Protein AF-0000000066527720 (afdb_homodimer)

Sequence (618 aa):
MSRLMTYRTLLACLLAALLALLVAGQQQRAFERIWFKLEQRYGGDVARENALRLADYRVDIEARVLGAESNVSALSFDPSRRSLVSVTNQDPHFLELSLDGELLRRIPLRGFQDPEAIEYIRPGVYVVAEERRQRLVEIHVDADTRVIDIDDPRNARKFSLGSANKRNKGFEGLAYDPLRERLFVAREKAPVGIIEVNGFFNDRGEALDLSVGGDPQRDRGLFLTDLSSLYYDKASDHLLVLSDESRVVIELDRAGDPLGSLTLRGGNHGLTDDVPQAEGLAMDDRGSLYVVSEPNLFYRFSRALPAADMSRLMTYRTLLACLLAALLALLVAGQQQRAFERIWFKLEQRYGGDVARENALRLADYRVDIEARVLGAESNVSALSFDPSRRSLVSVTNQDPHFLELSLDGELLRRIPLRGFQDPEAIEYIRPGVYVVAEERRQRLVEIHVDADTRVIDIDDPRNARKFSLGSANKRNKGFEGLAYDPLRERLFVAREKAPVGIIEVNGFFNDRGEALDLSVGGDPQRDRGLFLTDLSSLYYDKASDHLLVLSDESRVVIELDRAGDPLGSLTLRGGNHGLTDDVPQAEGLAMDDRGSLYVVSEPNLFYRFSRALPAAD

Radius of gyration: 28.79 Å; Cα contacts (8 Å, |Δi|>4): 1528; chains: 2; bounding box: 66×97×82 Å

Nearest PDB structures (foldseek):
  3qqz-assembly1_A  TM=9.353E-01  e=1.333E-24  Escherichia coli ABU 83972
  7qrv-assembly2_B  TM=6.089E-01  e=1.230E-10  Homo sapiens
  7nyq-assembly1_A  TM=6.353E-01  e=5.975E-08  Drosophila melanogaster
  8hmd-assembly1_A  TM=5.120E-01  e=7.895E-08  Tetrahymena thermophila
  2p4o-assembly1_A  TM=5.582E-01  e=3.974E-07  Nostoc punctiforme PCC 73102

pLDDT: mean 84.68, std 16.39, range [34.47, 98.75]

Foldseek 3Di:
DVVVVVVVVVVVVVVVVVVVVVLVVLLVVLVVLLVCLQCVVPVDPPPVPQDLPLQQKFWPAWFDFQPPDFAWAAWEADQVVRWIWTFGAPFTWIFTAHPNRYTDDTAGEAPAHRWHYKYDQDVQWIWTAHFQQLKIWIWGHDPPHRYTYCPPPVRVQMDTDDDPDSPFTGWQEWEAANVQGKIWTFGFPVHTFIKIWHQSCPDDPDDDDIDIDTDPVLRVQSSAHTFQYWYADNRSRWIWTQHQSSQKIFIAHPVNHTNDMAHQADPGSHHNGGQHAWRYWYADPVSKIWIAGPSTTIIIMDRPDPPPD/DVVVVVVVVVVVVVVVVVVVVVLVVLLVVLVVLLVVLQCVVPVDVPPVPQDLPLQQKFWPAWFDFQPPDFAWAAWEADQVVQWIWTFGAPFTWIFTAHPNRYTDDTAGEAPAHRWHYKYDQHVQWIWTAHFQQLKIWIWGHDPPHRYTYCPPPVRVQMDTDDDPDSPFTGWQEWEAQNVQGKIWTFGFPVHTFIKIWHQSPPDDPDDRDIDIDTDPVLRVQSSAHTFQYWYADNRSRWIWTQHQSSQKIFIAHPVNHTNDMAHQADPGSHHNGGQHAWRYWYADPVSKIWIAGPSTTIIIMDRPDPPPD

Solvent-accessible surface area (backbone atoms only — not comparable to full-atom values): 30734 Å² total; per-residue (Å²): 126,68,67,65,56,51,49,53,52,48,50,51,50,48,49,51,50,50,50,48,48,49,49,51,46,53,48,49,50,30,47,50,49,50,45,42,52,37,42,67,60,46,68,50,82,71,68,59,92,62,61,86,55,43,73,54,34,29,51,78,40,76,64,41,7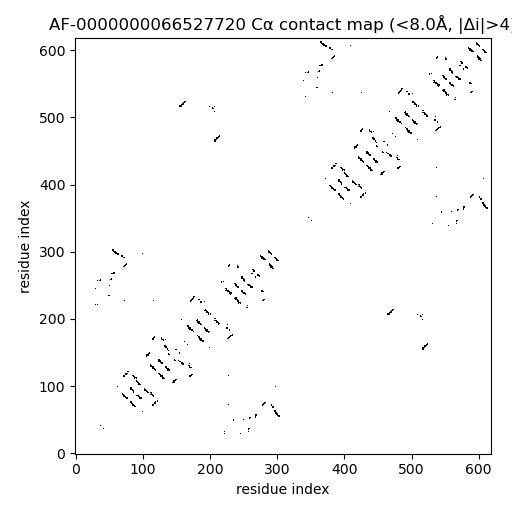0,35,76,91,53,70,42,51,18,24,28,19,47,34,78,85,75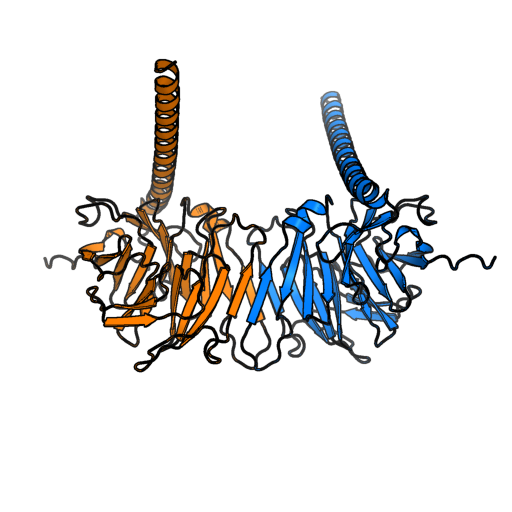,63,29,31,35,33,25,18,26,88,66,37,25,40,34,32,23,40,88,85,50,45,80,72,44,80,27,47,37,42,85,65,56,44,36,23,18,32,29,57,74,50,88,47,32,34,38,38,26,18,17,86,58,26,28,40,34,37,39,72,50,60,96,79,59,66,64,44,46,58,82,39,76,86,25,44,36,32,41,27,55,36,66,47,48,83,77,42,48,32,38,22,15,30,25,50,39,77,89,78,48,34,37,39,35,24,22,20,28,78,60,53,36,51,36,38,37,36,40,79,77,60,57,73,56,48,60,51,49,37,38,34,31,40,48,48,71,31,43,65,63,57,54,57,84,36,33,21,19,25,34,46,39,77,88,57,52,27,38,37,40,29,19,32,86,70,27,32,35,39,34,20,43,81,82,37,48,71,74,42,46,37,60,37,37,45,75,33,48,72,29,83,52,58,56,48,56,39,24,14,29,29,54,52,98,83,62,38,36,37,38,32,16,44,87,15,27,30,32,33,29,34,62,67,70,76,73,79,122,126,70,67,64,57,52,49,52,51,49,49,49,49,49,50,51,49,50,49,47,50,50,49,52,47,52,49,49,50,30,47,50,48,50,45,43,51,36,42,67,62,44,67,50,82,72,68,60,91,61,61,87,56,44,72,54,34,29,51,79,39,75,64,40,71,35,77,91,54,69,42,50,19,27,28,20,46,35,79,84,75,62,28,32,36,32,28,17,26,87,67,37,25,41,35,32,24,40,88,86,50,46,81,73,44,79,26,46,38,41,87,65,58,44,36,22,18,32,29,57,72,50,89,46,32,32,37,38,26,18,18,86,59,27,28,40,35,37,40,71,51,60,96,80,59,66,64,42,46,57,82,39,77,87,23,43,36,33,40,28,56,36,66,43,50,84,78,42,47,32,37,21,14,29,26,49,40,76,90,78,49,32,37,39,36,23,23,20,27,79,59,54,36,51,36,37,37,35,40,81,77,60,56,72,55,47,60,52,48,37,38,36,31,40,48,50,71,31,42,63,64,57,55,58,85,36,32,22,21,23,31,46,38,77,89,58,52,26,38,36,37,30,19,32,86,71,27,33,35,37,33,21,43,81,81,37,46,71,73,40,44,37,60,37,37,46,76,34,48,72,28,85,52,58,56,48,58,38,24,15,29,28,55,52,97,81,63,37,37,37,38,31,14,44,86,15,26,32,33,33,28,34,62,68,71,77,73,80,122

Structure (mmCIF, N/CA/C/O backbone):
data_AF-0000000066527720-model_v1
#
loop_
_entity.id
_entity.type
_entity.pdbx_description
1 polymer 'SdiA-regulated domain-containing protein'
#
loop_
_atom_site.group_PDB
_atom_site.id
_atom_site.type_symbol
_atom_site.label_atom_id
_atom_site.label_alt_id
_atom_site.label_comp_id
_atom_site.label_asym_id
_atom_site.label_entity_id
_atom_site.label_seq_id
_atom_site.pdbx_PDB_ins_code
_atom_site.Cartn_x
_atom_site.Cartn_y
_atom_site.Cartn_z
_atom_site.occupancy
_atom_site.B_iso_or_equiv
_atom_site.auth_seq_id
_atom_site.auth_comp_id
_atom_site.auth_asym_id
_atom_site.auth_atom_id
_atom_site.pdbx_PDB_model_num
ATOM 1 N N . MET A 1 1 ? 42.625 -27.297 26.859 1 41.97 1 MET A N 1
ATOM 2 C CA . MET A 1 1 ? 41.906 -26.203 26.219 1 41.97 1 MET A CA 1
ATOM 3 C C . MET A 1 1 ? 41.031 -26.75 25.078 1 41.97 1 MET A C 1
ATOM 5 O O . MET A 1 1 ? 40.219 -26 24.5 1 41.97 1 MET A O 1
ATOM 9 N N . SER A 1 2 ? 41.312 -27.953 24.531 1 55.31 2 SER A N 1
ATOM 10 C CA . SER A 1 2 ? 40.719 -28.578 23.359 1 55.31 2 SER A CA 1
ATOM 11 C C . SER A 1 2 ? 39.344 -29.141 23.672 1 55.31 2 SER A C 1
ATOM 13 O O . SER A 1 2 ? 38.469 -29.141 22.812 1 55.31 2 SER A O 1
ATOM 15 N N . ARG A 1 3 ? 39.125 -29.562 24.953 1 60.28 3 ARG A N 1
ATOM 16 C CA . ARG A 1 3 ? 37.906 -30.281 25.297 1 60.28 3 ARG A CA 1
ATOM 17 C C . ARG A 1 3 ? 36.719 -29.344 25.406 1 60.28 3 ARG A C 1
ATOM 19 O O . ARG A 1 3 ? 35.562 -29.75 25.203 1 60.28 3 ARG A O 1
ATOM 26 N N . LEU A 1 4 ? 36.938 -28.078 25.812 1 58.72 4 LEU A N 1
ATOM 27 C CA . LEU A 1 4 ? 35.875 -27.109 26.016 1 58.72 4 LEU A CA 1
ATOM 28 C C . LEU A 1 4 ? 35.281 -26.656 24.672 1 58.72 4 LEU A C 1
ATOM 30 O O . LEU A 1 4 ? 34.094 -26.359 24.578 1 58.72 4 LEU A O 1
ATOM 34 N N . MET A 1 5 ? 36.156 -26.719 23.609 1 59.78 5 MET A N 1
ATOM 35 C CA . MET A 1 5 ? 35.656 -26.375 22.281 1 59.78 5 MET A CA 1
ATOM 36 C C . MET A 1 5 ? 34.688 -27.438 21.75 1 59.78 5 MET A C 1
ATOM 38 O O . MET A 1 5 ? 33.75 -27.125 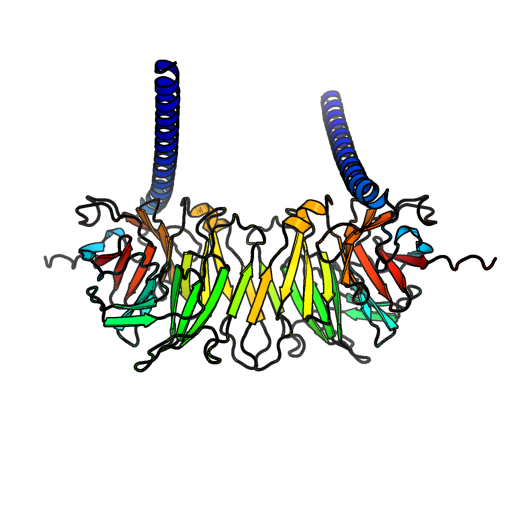21.047 1 59.78 5 MET A O 1
ATOM 42 N N . THR A 1 6 ? 34.969 -28.703 22.297 1 64.44 6 THR A N 1
ATOM 43 C CA . THR A 1 6 ? 34.156 -29.828 21.797 1 64.44 6 THR A CA 1
ATOM 44 C C . THR A 1 6 ? 32.781 -29.797 22.422 1 64.44 6 THR A C 1
ATOM 46 O O . THR A 1 6 ? 31.781 -30.062 21.734 1 64.44 6 THR A O 1
ATOM 49 N N . TYR A 1 7 ? 32.625 -29.25 23.594 1 64.5 7 TYR A N 1
ATOM 50 C CA . TYR A 1 7 ? 31.344 -29.25 24.25 1 64.5 7 TYR A CA 1
ATOM 51 C C . TYR A 1 7 ? 30.469 -28.109 23.734 1 64.5 7 TYR A C 1
ATOM 53 O O . TYR A 1 7 ? 29.266 -28.281 23.547 1 64.5 7 TYR A O 1
ATOM 61 N N . ARG A 1 8 ? 31.094 -27.016 23.422 1 62.47 8 ARG A N 1
ATOM 62 C CA . ARG A 1 8 ? 30.359 -25.875 22.891 1 62.47 8 ARG A CA 1
ATOM 63 C C . ARG A 1 8 ? 29.812 -26.172 21.484 1 62.47 8 ARG A C 1
ATOM 65 O O . ARG A 1 8 ? 28.688 -25.797 21.156 1 62.47 8 ARG A O 1
ATOM 72 N N . THR A 1 9 ? 30.625 -26.859 20.75 1 65.12 9 THR A N 1
ATOM 73 C CA . THR A 1 9 ? 30.172 -27.266 19.422 1 65.12 9 THR A CA 1
ATOM 74 C C . THR A 1 9 ? 29.062 -28.312 19.516 1 65.12 9 THR A C 1
ATOM 76 O O . THR A 1 9 ? 28.109 -28.266 18.734 1 65.12 9 THR A O 1
ATOM 79 N N . LEU A 1 10 ? 29.234 -29.109 20.516 1 65 10 LEU A N 1
ATOM 80 C CA . LEU A 1 10 ? 28.219 -30.141 20.703 1 65 10 LEU A CA 1
ATOM 81 C C . LEU A 1 10 ? 26.922 -29.516 21.203 1 65 10 LEU A C 1
ATOM 83 O O . LEU A 1 10 ? 25.828 -29.891 20.766 1 65 10 LEU A O 1
ATOM 87 N N . LEU A 1 11 ? 27.062 -28.516 22.062 1 67.19 11 LEU A N 1
ATOM 88 C CA . LEU A 1 11 ? 25.891 -27.812 22.578 1 67.19 11 LEU A CA 1
ATOM 89 C C . LEU A 1 11 ? 25.219 -27 21.469 1 67.19 11 LEU A C 1
ATOM 91 O O . LEU A 1 11 ? 24 -26.953 21.375 1 67.19 11 LEU A O 1
ATOM 95 N N . ALA A 1 12 ? 26 -26.438 20.625 1 69.94 12 ALA A N 1
ATOM 96 C CA . ALA A 1 12 ? 25.453 -25.688 19.484 1 69.94 12 ALA A CA 1
ATOM 97 C C . ALA A 1 12 ? 24.75 -26.609 18.5 1 69.94 12 ALA A C 1
ATOM 99 O O . ALA A 1 12 ? 23.672 -26.281 17.984 1 69.94 12 ALA A O 1
ATOM 100 N N . CYS A 1 13 ? 25.344 -27.781 18.344 1 68.44 13 CYS A N 1
ATOM 101 C CA . CYS A 1 13 ? 24.703 -28.766 17.484 1 68.44 13 CYS A CA 1
ATOM 102 C C . CYS A 1 13 ? 23.406 -29.281 18.078 1 68.44 13 CYS A C 1
ATOM 104 O O . CYS A 1 13 ? 22.422 -29.469 17.375 1 68.44 13 CYS A O 1
ATOM 106 N N . LEU A 1 14 ? 23.438 -29.438 19.406 1 66.31 14 LEU A N 1
ATOM 107 C CA . LEU A 1 14 ? 22.234 -29.906 20.094 1 66.31 14 LEU A CA 1
ATOM 108 C C . LEU A 1 14 ? 21.141 -28.844 20.047 1 66.31 14 LEU A C 1
ATOM 110 O O . LEU A 1 14 ? 19.969 -29.156 19.844 1 66.31 14 LEU A O 1
ATOM 114 N N . LEU A 1 15 ? 21.5 -27.625 20.172 1 66.06 15 LEU A N 1
ATOM 115 C CA . LEU A 1 15 ? 20.531 -26.531 20.125 1 66.06 15 LEU A CA 1
ATOM 116 C C . LEU A 1 15 ? 19.984 -26.359 18.719 1 66.06 15 LEU A C 1
ATOM 118 O O . LEU A 1 15 ? 18.781 -26.125 18.531 1 66.06 15 LEU A O 1
ATOM 122 N N . ALA A 1 16 ? 20.812 -26.578 17.75 1 66.75 16 ALA A N 1
ATOM 123 C CA . ALA A 1 16 ? 20.359 -26.547 16.359 1 66.75 16 ALA A CA 1
ATOM 124 C C . ALA A 1 16 ? 19.406 -27.703 16.062 1 66.75 16 ALA A C 1
ATOM 126 O O . ALA A 1 16 ? 18.406 -27.516 15.383 1 66.75 16 ALA A O 1
ATOM 127 N N . ALA A 1 17 ? 19.781 -28.828 16.641 1 67 17 ALA A N 1
ATOM 128 C CA . ALA A 1 17 ? 18.906 -30 16.484 1 67 17 ALA A CA 1
ATOM 129 C C . ALA A 1 17 ? 17.562 -29.781 17.188 1 67 17 ALA A C 1
ATOM 131 O O . ALA A 1 17 ? 16.516 -30.125 16.641 1 67 17 ALA A O 1
ATOM 132 N N . LEU A 1 18 ? 17.594 -29.203 18.328 1 62.09 18 LEU A N 1
ATOM 133 C CA . LEU A 1 18 ? 16.359 -28.922 19.062 1 62.09 18 LEU A CA 1
ATOM 134 C C . LEU A 1 18 ? 15.523 -27.875 18.328 1 62.09 18 LEU A C 1
ATOM 136 O O . LEU A 1 18 ? 14.297 -28 18.25 1 62.09 18 LEU A O 1
ATOM 140 N N . LEU A 1 19 ? 16.156 -26.906 17.797 1 58.59 19 LEU A N 1
ATOM 141 C CA . LEU A 1 19 ? 15.453 -25.906 17.016 1 58.59 19 LEU A CA 1
ATOM 142 C C . LEU A 1 19 ? 14.844 -26.531 15.75 1 58.59 19 LEU A C 1
ATOM 144 O O . LEU A 1 19 ? 13.719 -26.203 15.375 1 58.59 19 LEU A O 1
ATOM 148 N N . ALA A 1 20 ? 15.602 -27.422 15.18 1 59.91 20 ALA A N 1
ATOM 149 C CA . ALA A 1 20 ? 15.094 -28.141 14.016 1 59.91 20 ALA A CA 1
ATOM 150 C C . ALA A 1 20 ? 13.883 -28.984 14.383 1 59.91 20 ALA A C 1
ATOM 152 O O . ALA A 1 20 ? 12.906 -29.047 13.641 1 59.91 20 ALA A O 1
ATOM 153 N N . LEU A 1 21 ? 13.977 -29.594 15.5 1 59.81 21 LEU A N 1
ATOM 154 C CA . LEU A 1 21 ? 12.867 -30.422 15.969 1 59.81 21 LEU A CA 1
ATOM 155 C C . LEU A 1 21 ? 11.656 -29.547 16.297 1 59.81 21 LEU A C 1
ATOM 157 O O . LEU A 1 21 ? 10.516 -29.938 16.031 1 59.81 21 LEU A O 1
ATOM 161 N N . LEU A 1 22 ? 11.906 -28.453 16.844 1 56.47 22 LEU A N 1
ATOM 162 C CA . LEU A 1 22 ? 10.828 -27.531 17.172 1 56.47 22 LEU A CA 1
ATOM 163 C C . LEU A 1 22 ? 10.172 -26.984 15.898 1 56.47 22 LEU A C 1
ATOM 165 O O . LEU A 1 22 ? 8.945 -26.891 15.82 1 56.47 22 LEU A O 1
ATOM 169 N N . VAL A 1 23 ? 11.055 -26.703 15.062 1 56.5 23 VAL A N 1
ATOM 170 C CA . VAL A 1 23 ? 10.547 -26.219 13.781 1 56.5 23 VAL A CA 1
ATOM 171 C C . VAL A 1 23 ? 9.781 -27.344 13.078 1 56.5 23 VAL A C 1
ATOM 173 O O . VAL A 1 23 ? 8.695 -27.109 12.539 1 56.5 23 VAL A O 1
ATOM 176 N N . ALA A 1 24 ? 10.344 -28.484 13.062 1 57.09 24 ALA A N 1
ATOM 177 C CA . ALA A 1 24 ? 9.672 -29.656 12.5 1 57.09 24 ALA A CA 1
ATOM 178 C C . ALA A 1 24 ? 8.344 -29.906 13.203 1 57.09 24 ALA A C 1
ATOM 180 O O . ALA A 1 24 ? 7.348 -30.266 12.562 1 57.09 24 ALA A O 1
ATOM 181 N N . GLY A 1 25 ? 8.336 -29.766 14.43 1 55.19 25 GLY A N 1
ATOM 182 C CA . GLY A 1 25 ? 7.109 -29.906 15.203 1 55.19 25 GLY A CA 1
ATOM 183 C C . GLY A 1 25 ? 6.066 -28.859 14.859 1 55.19 25 GLY A C 1
ATOM 184 O O . GLY A 1 25 ? 4.883 -29.172 14.734 1 55.19 25 GLY A O 1
ATOM 185 N N . GLN A 1 26 ? 6.492 -27.734 14.758 1 54.56 26 GLN A N 1
ATOM 186 C CA . GLN A 1 26 ? 5.582 -26.641 14.398 1 54.56 26 GLN A CA 1
ATOM 187 C C . GLN A 1 26 ? 5.039 -26.828 12.984 1 54.56 26 GLN A C 1
ATOM 189 O O . GLN A 1 26 ? 3.863 -26.562 12.727 1 54.56 26 GLN A O 1
ATOM 194 N N . GLN A 1 27 ? 5.863 -27.375 12.195 1 55.31 27 GLN A N 1
ATOM 195 C CA . GLN A 1 27 ? 5.445 -27.688 10.828 1 55.31 27 GLN A CA 1
ATOM 196 C C . GLN A 1 27 ? 4.387 -28.781 10.812 1 55.31 27 GLN A C 1
ATOM 198 O O . GLN A 1 27 ? 3.412 -28.703 10.062 1 55.31 27 GLN A O 1
ATOM 203 N N . GLN A 1 28 ? 4.656 -29.781 11.625 1 55.16 28 GLN A N 1
ATOM 204 C CA . GLN A 1 28 ? 3.688 -30.875 11.727 1 55.16 28 GLN A CA 1
ATOM 205 C C . GLN A 1 28 ? 2.371 -30.391 12.32 1 55.16 28 GLN A C 1
ATOM 207 O O . GLN A 1 28 ? 1.295 -30.797 11.867 1 55.16 28 GLN A O 1
ATOM 212 N N . ARG A 1 29 ? 2.459 -29.516 13.188 1 53.41 29 ARG A N 1
ATOM 213 C CA . ARG A 1 29 ? 1.246 -29 13.812 1 53.41 29 ARG A CA 1
ATOM 214 C C . ARG A 1 29 ? 0.441 -28.141 12.828 1 53.41 29 ARG A C 1
ATOM 216 O O . ARG A 1 29 ? -0.792 -28.172 12.844 1 53.41 29 ARG A O 1
ATOM 223 N N . ALA A 1 30 ? 1.083 -27.484 12.023 1 55.66 30 ALA A N 1
ATOM 224 C CA . ALA A 1 30 ? 0.355 -26.734 11 1 55.66 30 ALA A CA 1
ATOM 225 C C . ALA A 1 30 ? -0.397 -27.672 10.062 1 55.66 30 ALA A C 1
ATOM 227 O O . ALA A 1 30 ? -1.558 -27.422 9.727 1 55.66 30 ALA A O 1
ATOM 228 N N . PHE A 1 31 ? 0.249 -28.734 9.773 1 55.75 31 PHE A N 1
ATOM 229 C CA . PHE A 1 31 ? -0.382 -29.734 8.922 1 55.75 31 PHE A CA 1
ATOM 230 C C . PHE A 1 31 ? -1.604 -30.344 9.609 1 55.75 31 PHE A C 1
ATOM 232 O O . PHE A 1 31 ? -2.656 -30.5 8.992 1 55.75 31 PHE A O 1
ATOM 239 N N . GLU A 1 32 ? -1.37 -30.703 10.812 1 55.34 32 GLU A N 1
ATOM 240 C CA . GLU A 1 32 ? -2.477 -31.312 11.547 1 55.34 32 GLU A CA 1
ATOM 241 C C . GLU A 1 32 ? -3.666 -30.359 11.641 1 55.34 32 GLU A C 1
ATOM 243 O O . GLU A 1 32 ? -4.816 -30.781 11.523 1 55.34 32 GLU A O 1
ATOM 248 N N . ARG A 1 33 ? -3.4 -29.219 11.75 1 55.5 33 ARG A N 1
ATOM 249 C CA . ARG A 1 33 ? -4.492 -28.25 11.859 1 55.5 33 ARG A CA 1
ATOM 250 C C . ARG A 1 33 ? -5.191 -28.062 10.516 1 55.5 33 ARG A C 1
ATOM 252 O O . ARG A 1 33 ? -6.422 -28 10.453 1 55.5 33 ARG A O 1
ATOM 259 N N . ILE A 1 34 ? -4.402 -27.922 9.469 1 57.62 34 ILE A N 1
ATOM 260 C CA . ILE A 1 34 ? -4.992 -27.812 8.141 1 57.62 34 ILE A CA 1
ATOM 261 C C . ILE A 1 34 ? -5.789 -29.062 7.816 1 57.62 34 ILE A C 1
ATOM 263 O O . ILE A 1 34 ? -6.922 -28.984 7.332 1 57.62 34 ILE A O 1
ATOM 267 N N . TRP A 1 35 ? -5.121 -30.094 8.172 1 57.62 35 TRP A N 1
ATOM 268 C CA . TRP A 1 35 ? -5.77 -31.391 7.945 1 57.62 35 TRP A CA 1
ATOM 269 C C . TRP A 1 35 ? -7.051 -31.5 8.773 1 57.62 35 TRP A C 1
ATOM 271 O O . TRP A 1 35 ? -8.078 -31.969 8.273 1 57.62 35 TRP A O 1
ATOM 281 N N . PHE A 1 36 ? -6.918 -31.109 9.93 1 51.47 36 PHE A N 1
ATOM 282 C CA . PHE A 1 36 ? -8.094 -31.156 10.797 1 51.47 36 PHE A CA 1
ATOM 283 C C . PHE A 1 36 ? -9.211 -30.281 10.227 1 51.47 36 PHE A C 1
ATOM 285 O O . PHE A 1 36 ? -10.367 -30.719 10.164 1 51.47 36 PHE A O 1
ATOM 292 N N . LYS A 1 37 ? -8.859 -29.156 9.859 1 56.16 37 LYS A N 1
ATOM 293 C CA . LYS A 1 37 ? -9.891 -28.281 9.297 1 56.16 37 LYS A CA 1
ATOM 294 C C . LYS A 1 37 ? -10.461 -28.875 8.008 1 56.16 37 LYS A C 1
ATOM 296 O O . LYS A 1 37 ? -11.664 -28.828 7.777 1 56.16 37 LYS A O 1
ATOM 301 N N . LEU A 1 38 ? -9.508 -29.422 7.297 1 57.53 38 LEU A N 1
ATOM 302 C CA . LEU A 1 38 ? -9.969 -30.062 6.066 1 57.53 38 LEU A CA 1
ATOM 303 C C . LEU A 1 38 ? -10.805 -31.297 6.371 1 57.53 38 LEU A C 1
ATOM 305 O O . LEU A 1 38 ? -11.82 -31.531 5.719 1 57.53 38 LEU A O 1
ATOM 309 N N . GLU A 1 39 ? -10.32 -32.031 7.309 1 53.81 39 GLU A N 1
ATOM 310 C CA . GLU A 1 39 ? -11.078 -33.219 7.719 1 53.81 39 GLU A CA 1
ATOM 311 C C . GLU A 1 39 ? -12.422 -32.812 8.328 1 53.81 39 GLU A C 1
ATOM 313 O O . GLU A 1 39 ? -13.438 -33.469 8.086 1 53.81 39 GLU A O 1
ATOM 318 N N . GLN A 1 40 ? -12.383 -31.891 9.219 1 49.81 40 GLN A N 1
ATOM 319 C CA . GLN A 1 40 ? -13.625 -31.438 9.828 1 49.81 40 GLN A CA 1
ATOM 320 C C . GLN A 1 40 ? -14.594 -30.906 8.781 1 49.81 40 GLN A C 1
ATOM 322 O O . GLN A 1 40 ? -15.805 -31.094 8.898 1 49.81 40 GLN A O 1
ATOM 327 N N . ARG A 1 41 ? -13.977 -30.266 8.008 1 49.81 41 ARG A N 1
ATOM 328 C CA . ARG A 1 41 ? -14.844 -29.688 6.98 1 49.81 41 ARG A CA 1
ATOM 329 C C . ARG A 1 41 ? -15.234 -30.734 5.941 1 49.81 41 ARG A C 1
ATOM 331 O O . ARG A 1 41 ? -16.359 -30.703 5.43 1 49.81 41 ARG A O 1
ATOM 338 N N . TYR A 1 42 ? -14.281 -31.703 5.75 1 48.19 42 TYR A N 1
ATOM 339 C CA . TYR A 1 42 ? -14.547 -32.688 4.711 1 48.19 42 TYR A CA 1
ATOM 340 C C . TYR A 1 42 ? -15.078 -34 5.316 1 48.19 42 TYR A C 1
ATOM 342 O O . TYR A 1 42 ? -15.344 -34.938 4.594 1 48.19 42 TYR A O 1
ATOM 350 N N . GLY A 1 43 ? -14.992 -34.312 6.516 1 45.47 43 GLY A N 1
ATOM 351 C CA . GLY A 1 43 ? -15.742 -35.5 6.848 1 45.47 43 GLY A CA 1
ATOM 352 C C . GLY A 1 43 ? -17.125 -35.531 6.207 1 45.47 43 GLY A C 1
ATOM 353 O O . GLY A 1 43 ? -17.75 -36.594 6.145 1 45.47 43 GLY A O 1
ATOM 354 N N . GLY A 1 44 ? -17.938 -34.562 6.207 1 40.97 44 GLY A N 1
ATOM 355 C CA . GLY A 1 44 ? -19.172 -34.688 5.441 1 40.97 44 GLY A CA 1
ATOM 356 C C . GLY A 1 44 ? -18.969 -34.5 3.951 1 40.97 44 GLY A C 1
ATOM 357 O O . GLY A 1 44 ? -17.953 -33.938 3.527 1 40.97 44 GLY A O 1
ATOM 358 N N . ASP A 1 45 ? -19.422 -35.438 3.045 1 38.88 45 ASP A N 1
ATOM 359 C CA . ASP A 1 45 ? -19.531 -35.438 1.589 1 38.88 45 ASP A CA 1
ATOM 360 C C . ASP A 1 45 ? -19.734 -34.062 1.027 1 38.88 45 ASP A C 1
ATOM 362 O O . ASP A 1 45 ? -20.266 -33.875 -0.067 1 38.88 45 ASP A O 1
ATOM 366 N N . VAL A 1 46 ? -19.812 -33.062 1.684 1 41.47 46 VAL A N 1
ATOM 367 C CA . VAL A 1 46 ? -20.188 -31.891 0.905 1 41.47 46 VAL A CA 1
ATOM 368 C C . VAL A 1 46 ? -19.078 -31.562 -0.092 1 41.47 46 VAL A C 1
ATOM 370 O O . VAL A 1 46 ? -18.031 -31.016 0.284 1 41.47 46 VAL A O 1
ATOM 373 N N . ALA A 1 47 ? -18.516 -32.5 -0.985 1 45.12 47 ALA A N 1
ATOM 374 C CA . ALA A 1 47 ? -17.844 -32.188 -2.246 1 45.12 47 ALA A CA 1
ATOM 375 C C . ALA A 1 47 ? -18.328 -30.891 -2.844 1 45.12 47 ALA A C 1
ATOM 377 O O . ALA A 1 47 ? -19.469 -30.797 -3.326 1 45.12 47 ALA A O 1
ATOM 378 N N . ARG A 1 48 ? -17.922 -29.828 -2.465 1 57.03 48 ARG A N 1
ATOM 379 C CA . ARG A 1 48 ? -18.391 -28.609 -3.105 1 57.03 48 ARG A CA 1
ATOM 380 C C . ARG A 1 48 ? -18.219 -28.672 -4.617 1 57.03 48 ARG A C 1
ATOM 382 O O . ARG A 1 48 ? -17.125 -28.969 -5.105 1 57.03 48 ARG A O 1
ATOM 389 N N . GLU A 1 49 ? -19.297 -29.016 -5.363 1 60.09 49 GLU A N 1
ATOM 390 C CA . GLU A 1 49 ? -19.469 -29.203 -6.801 1 60.09 49 GLU A CA 1
ATOM 391 C C . GLU A 1 49 ? -18.406 -28.422 -7.586 1 60.09 49 GLU A C 1
ATOM 393 O O . GLU A 1 49 ? -17.984 -28.875 -8.656 1 60.09 49 GLU A O 1
ATOM 398 N N . ASN A 1 50 ? -17.641 -27.406 -6.984 1 79.31 50 ASN A N 1
ATOM 399 C CA . ASN A 1 50 ? -16.75 -26.609 -7.828 1 79.31 50 ASN A CA 1
ATOM 400 C C . ASN A 1 50 ? -15.297 -26.703 -7.359 1 79.31 50 ASN A C 1
ATOM 402 O O . ASN A 1 50 ? -14.445 -25.922 -7.789 1 79.31 50 ASN A O 1
ATOM 406 N N . ALA A 1 51 ? -15.062 -27.734 -6.602 1 84.94 51 ALA A N 1
ATOM 407 C CA . ALA A 1 51 ? -13.695 -27.891 -6.105 1 84.94 51 ALA A CA 1
ATOM 408 C C . ALA A 1 51 ? -12.812 -28.594 -7.137 1 84.94 51 ALA A C 1
ATOM 410 O O . ALA A 1 51 ? -13.297 -29.375 -7.957 1 84.94 51 ALA A O 1
ATOM 411 N N . LEU A 1 52 ? -11.484 -28.281 -7.105 1 90.62 52 LEU A N 1
ATOM 412 C CA . LEU A 1 52 ? -10.5 -28.844 -8.031 1 90.62 52 LEU A CA 1
ATOM 413 C C . LEU A 1 52 ? -10.164 -30.281 -7.672 1 90.62 52 LEU A C 1
ATOM 415 O O . LEU A 1 52 ? -9.586 -31.016 -8.477 1 90.62 52 LEU A O 1
ATOM 419 N N . ARG A 1 53 ? -10.57 -30.781 -6.504 1 90.5 53 ARG A N 1
ATOM 420 C CA . ARG A 1 53 ? -10.312 -32.125 -6.035 1 90.5 53 ARG A CA 1
ATOM 421 C C . ARG A 1 53 ? -8.828 -32.469 -6.133 1 90.5 53 ARG A C 1
ATOM 423 O O . ARG A 1 53 ? -8.453 -33.5 -6.734 1 90.5 53 ARG A O 1
ATOM 430 N N . LEU A 1 54 ? -7.98 -31.75 -5.449 1 94.62 54 LEU A N 1
ATOM 431 C CA . LEU A 1 54 ? -6.527 -31.875 -5.484 1 94.62 54 LEU A CA 1
ATOM 432 C C . LEU A 1 54 ? -6.086 -33.281 -5.074 1 94.62 54 LEU A C 1
ATOM 434 O O . LEU A 1 54 ? -5.047 -33.75 -5.523 1 94.62 54 LEU A O 1
ATOM 438 N N . ALA A 1 55 ? -6.945 -33.938 -4.32 1 90.06 55 ALA A N 1
ATOM 439 C CA . ALA A 1 55 ? -6.621 -35.281 -3.822 1 90.06 55 ALA A CA 1
ATOM 440 C C . ALA A 1 55 ? -6.539 -36.281 -4.965 1 90.06 55 ALA A C 1
ATOM 442 O O . ALA A 1 55 ? -5.906 -37.344 -4.828 1 90.06 55 ALA A O 1
ATOM 443 N N . ASP A 1 56 ? -7.164 -36 -6.086 1 92.94 56 ASP A N 1
ATOM 444 C CA . ASP A 1 56 ? -7.254 -36.938 -7.203 1 92.94 56 ASP A CA 1
ATOM 445 C C . ASP A 1 56 ? -6.047 -36.812 -8.125 1 92.94 56 ASP A C 1
ATOM 447 O O . ASP A 1 56 ? -5.891 -37.594 -9.062 1 92.94 56 ASP A O 1
ATOM 451 N N . TYR A 1 57 ? -5.18 -35.875 -7.906 1 96.88 57 TYR A N 1
ATOM 452 C CA . TYR A 1 57 ? -4.047 -35.625 -8.797 1 96.88 57 TYR A CA 1
ATOM 453 C C . TYR A 1 57 ? -2.906 -36.594 -8.492 1 96.88 57 TYR A C 1
ATOM 455 O O . TYR A 1 57 ? -2.668 -36.938 -7.332 1 96.88 57 TYR A O 1
ATOM 463 N N . ARG A 1 58 ? -2.279 -37.062 -9.57 1 97.38 58 ARG A N 1
ATOM 464 C CA . ARG A 1 58 ? -1.09 -37.906 -9.492 1 97.38 58 ARG A CA 1
ATOM 465 C C . ARG A 1 58 ? 0.027 -37.344 -10.375 1 97.38 58 ARG A C 1
ATOM 467 O O . ARG A 1 58 ? -0.234 -36.844 -11.461 1 97.38 58 ARG A O 1
ATOM 474 N N . VAL A 1 59 ? 1.259 -37.562 -9.891 1 97.88 59 VAL A N 1
ATOM 475 C CA . VAL A 1 59 ? 2.389 -37.031 -10.648 1 97.88 59 VAL A CA 1
ATOM 476 C C . VAL A 1 59 ? 2.621 -37.875 -11.898 1 97.88 59 VAL A C 1
ATOM 478 O O . VAL A 1 59 ? 2.578 -39.094 -11.828 1 97.88 59 VAL A O 1
ATOM 481 N N . ASP A 1 60 ? 2.738 -37.281 -13.047 1 97.25 60 ASP A N 1
ATOM 482 C CA . ASP A 1 60 ? 3.064 -38.031 -14.258 1 97.25 60 ASP A CA 1
ATOM 483 C C . ASP A 1 60 ? 4.418 -37.594 -14.82 1 97.25 60 ASP A C 1
ATOM 485 O O . ASP A 1 60 ? 5.016 -38.312 -15.625 1 97.25 60 ASP A O 1
ATOM 489 N N . ILE A 1 61 ? 4.922 -36.438 -14.484 1 98 61 ILE A N 1
ATOM 490 C CA . ILE A 1 61 ? 6.312 -36.062 -14.664 1 98 61 ILE A CA 1
ATOM 491 C C . ILE A 1 61 ? 6.914 -35.656 -13.312 1 98 61 ILE A C 1
ATOM 493 O O . ILE A 1 61 ? 6.43 -34.719 -12.656 1 98 61 ILE A O 1
ATOM 497 N N . GLU A 1 62 ? 7.902 -36.344 -12.945 1 98 62 GLU A N 1
ATOM 498 C CA . GLU A 1 62 ? 8.492 -36.094 -11.633 1 98 62 GLU A CA 1
ATOM 499 C C . GLU A 1 62 ? 9.953 -35.656 -11.75 1 98 62 GLU A C 1
ATOM 501 O O . GLU A 1 62 ? 10.773 -36.375 -12.336 1 98 62 GLU A O 1
ATOM 506 N N . ALA A 1 63 ? 10.273 -34.5 -11.289 1 96.81 63 ALA A N 1
ATOM 507 C CA . ALA A 1 63 ? 11.617 -34 -11.07 1 96.81 63 ALA A CA 1
ATOM 508 C C . ALA A 1 63 ? 12.406 -33.938 -12.383 1 96.81 63 ALA A C 1
ATOM 510 O O . ALA A 1 63 ? 13.555 -34.375 -12.445 1 96.81 63 ALA A O 1
ATOM 511 N N . ARG A 1 64 ? 11.734 -33.594 -13.359 1 95.25 64 ARG A N 1
ATOM 512 C CA . ARG A 1 64 ? 12.484 -33.344 -14.586 1 95.25 64 ARG A CA 1
ATOM 513 C C . ARG A 1 64 ? 13.422 -32.125 -14.406 1 95.25 64 ARG A C 1
ATOM 515 O O . ARG A 1 64 ? 12.992 -31.078 -13.938 1 95.25 64 ARG A O 1
ATOM 522 N N . VAL A 1 65 ? 14.641 -32.25 -14.797 1 93 65 VAL A N 1
ATOM 523 C CA . VAL A 1 65 ? 15.617 -31.188 -14.633 1 93 65 VAL A CA 1
ATOM 524 C C . VAL A 1 65 ? 15.422 -30.125 -15.711 1 93 65 VAL A C 1
ATOM 526 O O . VAL A 1 65 ? 15.328 -30.453 -16.906 1 93 65 VAL A O 1
ATOM 529 N N . LEU A 1 66 ? 15.203 -28.953 -15.242 1 88.94 66 LEU A N 1
ATOM 530 C CA . LEU A 1 66 ? 15.062 -27.828 -16.156 1 88.94 66 LEU A CA 1
ATOM 531 C C . LEU A 1 66 ? 16.422 -27.219 -16.484 1 88.94 66 LEU A C 1
ATOM 533 O O . LEU A 1 66 ? 17.016 -26.516 -15.664 1 88.94 66 LEU A O 1
ATOM 537 N N . GLY A 1 67 ? 16.984 -27.531 -17.594 1 72.75 67 GLY A N 1
ATOM 538 C CA . GLY A 1 67 ? 18.234 -26.984 -18.094 1 72.75 67 GLY A CA 1
ATOM 539 C C . GLY A 1 67 ? 19.266 -26.766 -17.016 1 72.75 67 GLY A C 1
ATOM 540 O O . GLY A 1 67 ? 19.203 -27.406 -15.953 1 72.75 67 GLY A O 1
ATOM 541 N N . ALA A 1 68 ? 20.328 -26.016 -17.312 1 60.69 68 ALA A N 1
ATOM 542 C CA . ALA A 1 68 ? 21.453 -25.719 -16.438 1 60.69 68 ALA A CA 1
ATOM 543 C C . ALA A 1 68 ? 21.109 -24.562 -15.5 1 60.69 68 ALA A C 1
ATOM 545 O O . ALA A 1 68 ? 21.938 -24.125 -14.695 1 60.69 68 ALA A O 1
ATOM 546 N N . GLU A 1 69 ? 19.844 -24.281 -15.562 1 61.94 69 GLU A N 1
ATOM 547 C CA . GLU A 1 69 ? 19.469 -23.062 -14.844 1 61.94 69 GLU A CA 1
ATOM 548 C C . GLU A 1 69 ? 19.312 -23.344 -13.352 1 61.94 69 GLU A C 1
ATOM 550 O O . GLU A 1 69 ? 18.938 -24.438 -12.945 1 61.94 69 GLU A O 1
ATOM 555 N N . SER A 1 70 ? 20.062 -22.516 -12.539 1 66.19 70 SER A N 1
ATOM 556 C CA . SER A 1 70 ? 19.812 -22.562 -11.102 1 66.19 70 SER A CA 1
ATOM 557 C C . SER A 1 70 ? 18.922 -21.406 -10.648 1 66.19 70 SER A C 1
ATOM 559 O O . SER A 1 70 ? 18.938 -20.344 -11.258 1 66.19 70 SER A O 1
ATOM 561 N N . ASN A 1 71 ? 17.688 -21.703 -9.938 1 83.88 71 ASN A N 1
ATOM 562 C CA . ASN A 1 71 ? 16.969 -20.734 -9.125 1 83.88 71 ASN A CA 1
ATOM 563 C C . ASN A 1 71 ? 15.656 -20.312 -9.781 1 83.88 71 ASN A C 1
ATOM 565 O O . ASN A 1 71 ? 15.297 -19.125 -9.75 1 83.88 71 ASN A O 1
ATOM 569 N N . VAL A 1 72 ? 15.062 -21.219 -10.539 1 88.75 72 VAL A N 1
ATOM 570 C CA . VAL A 1 72 ? 13.719 -20.938 -11.039 1 88.75 72 VAL A CA 1
ATOM 571 C C . VAL A 1 72 ? 12.797 -20.594 -9.875 1 88.75 72 VAL A C 1
ATOM 573 O O . VAL A 1 72 ? 12.844 -21.234 -8.82 1 88.75 72 VAL A O 1
ATOM 576 N N . SER A 1 73 ? 12.156 -19.391 -10.141 1 88.75 73 SER A N 1
ATOM 577 C CA . SER A 1 73 ? 11.297 -18.922 -9.062 1 88.75 73 SER A CA 1
ATOM 578 C C . SER A 1 73 ? 9.906 -18.547 -9.586 1 88.75 73 SER A C 1
ATOM 580 O O . SER A 1 73 ? 9.766 -17.594 -10.359 1 88.75 73 SER A O 1
ATOM 582 N N . ALA A 1 74 ? 8.93 -19.438 -9.836 1 93.81 74 ALA A N 1
ATOM 583 C CA . ALA A 1 74 ? 7.547 -19.125 -10.188 1 93.81 74 ALA A CA 1
ATOM 584 C C . ALA A 1 74 ? 7.098 -19.906 -11.414 1 93.81 74 ALA A C 1
ATOM 586 O O . ALA A 1 74 ? 7.926 -20.422 -12.164 1 93.81 74 ALA A O 1
ATOM 587 N N . LEU A 1 75 ? 5.824 -19.953 -11.578 1 97.38 75 LEU A N 1
ATOM 588 C CA . LEU A 1 75 ? 5.211 -20.5 -12.781 1 97.38 75 LEU A CA 1
ATOM 589 C C . LEU A 1 75 ? 3.895 -19.797 -13.102 1 97.38 75 LEU A C 1
ATOM 591 O O . LEU A 1 75 ? 3.127 -19.469 -12.188 1 97.38 75 LEU A O 1
ATOM 595 N N . SER A 1 76 ? 3.736 -19.578 -14.312 1 98.62 76 SER A N 1
ATOM 596 C CA . SER A 1 76 ? 2.453 -19.125 -14.836 1 98.62 76 SER A CA 1
ATOM 597 C C . SER A 1 76 ? 2.145 -19.766 -16.188 1 98.62 76 SER A C 1
ATOM 599 O O . SER A 1 76 ? 3.059 -20.094 -16.953 1 98.62 76 SER A O 1
ATOM 601 N N . PHE A 1 77 ? 0.898 -20.016 -16.453 1 98.69 77 PHE A N 1
ATOM 602 C CA . PHE A 1 77 ? 0.456 -20.609 -17.703 1 98.69 77 PHE A CA 1
ATOM 603 C C . PHE A 1 77 ? -0.002 -19.531 -18.672 1 98.69 77 PHE A C 1
ATOM 605 O O . PHE A 1 77 ? -0.77 -18.641 -18.312 1 98.69 77 PHE A O 1
ATOM 612 N N . ASP A 1 78 ? 0.572 -19.562 -19.828 1 98.69 78 ASP A N 1
ATOM 613 C CA . ASP A 1 78 ? 0.156 -18.719 -20.953 1 98.69 78 ASP A CA 1
ATOM 614 C C . ASP A 1 78 ? -0.737 -19.484 -21.922 1 98.69 78 ASP A C 1
ATOM 616 O O . ASP A 1 78 ? -0.25 -20.297 -22.703 1 98.69 78 ASP A O 1
ATOM 620 N N . PRO A 1 79 ? -2.01 -19.203 -21.875 1 97.88 79 PRO A N 1
ATOM 621 C CA . PRO A 1 79 ? -2.912 -19.953 -22.734 1 97.88 79 PRO A CA 1
ATOM 622 C C . PRO A 1 79 ? -2.775 -19.562 -24.203 1 97.88 79 PRO A C 1
ATOM 624 O O . PRO A 1 79 ? -3.109 -20.359 -25.094 1 97.88 79 PRO A O 1
ATOM 627 N N . SER A 1 80 ? -2.301 -18.391 -24.484 1 97.62 80 SER A N 1
ATOM 628 C CA . SER A 1 80 ? -2.178 -17.938 -25.875 1 97.62 80 SER A CA 1
ATOM 629 C C . SER A 1 80 ? -1.055 -18.672 -26.594 1 97.62 80 SER A C 1
ATOM 631 O O . SER A 1 80 ? -1.149 -18.922 -27.797 1 97.62 80 SER A O 1
ATOM 633 N N . ARG A 1 81 ? -0.08 -19.016 -25.859 1 97.38 81 ARG A N 1
ATOM 634 C CA . ARG A 1 81 ? 1.062 -19.703 -26.453 1 97.38 81 ARG A CA 1
ATOM 635 C C . ARG A 1 81 ? 1.115 -21.156 -26.016 1 97.38 81 ARG A C 1
ATOM 637 O O . ARG A 1 81 ? 1.971 -21.922 -26.469 1 97.38 81 ARG A O 1
ATOM 644 N N . ARG A 1 82 ? 0.213 -21.516 -25.156 1 97.94 82 ARG A N 1
ATOM 645 C CA . ARG A 1 82 ? 0.141 -22.859 -24.562 1 97.94 82 ARG A CA 1
ATOM 646 C C . ARG A 1 82 ? 1.5 -23.297 -24.031 1 97.94 82 ARG A C 1
ATOM 648 O O . ARG A 1 82 ? 2 -24.359 -24.375 1 97.94 82 ARG A O 1
ATOM 655 N N . SER A 1 83 ? 2.051 -22.5 -23.25 1 98.5 83 SER A N 1
ATOM 656 C CA . SER A 1 83 ? 3.342 -22.719 -22.594 1 98.5 83 SER A CA 1
ATOM 657 C C . SER A 1 83 ? 3.332 -22.203 -21.156 1 98.5 83 SER A C 1
ATOM 659 O O . SER A 1 83 ? 2.373 -21.562 -20.734 1 98.5 83 SER A O 1
ATOM 661 N N . LEU A 1 84 ? 4.316 -22.641 -20.438 1 98.31 84 LEU A N 1
ATOM 662 C CA . LEU A 1 84 ? 4.551 -22.109 -19.094 1 98.31 84 LEU A CA 1
ATOM 663 C C . LEU A 1 84 ? 5.641 -21.047 -19.109 1 98.31 84 LEU A C 1
ATOM 665 O O . LEU A 1 84 ? 6.598 -21.141 -19.875 1 98.31 84 LEU A O 1
ATOM 669 N N . VAL A 1 85 ? 5.426 -20.047 -18.266 1 98 85 VAL A N 1
ATOM 670 C CA . VAL A 1 85 ? 6.461 -19.031 -18.141 1 98 85 VAL A CA 1
ATOM 671 C C . VAL A 1 85 ? 6.988 -19 -16.719 1 98 85 VAL A C 1
ATOM 673 O O . VAL A 1 85 ? 6.254 -19.297 -15.766 1 98 85 VAL A O 1
ATOM 676 N N . SER A 1 86 ? 8.219 -18.641 -16.578 1 96.81 86 SER A N 1
ATOM 677 C CA . SER A 1 86 ? 8.906 -18.562 -15.281 1 96.81 86 SER A CA 1
ATOM 678 C C . SER A 1 86 ? 9.977 -17.484 -15.289 1 96.81 86 SER A C 1
ATOM 680 O O . SER A 1 86 ? 10.141 -16.766 -16.281 1 96.81 86 SER A O 1
ATOM 682 N N . VAL A 1 87 ? 10.555 -17.297 -14.094 1 96 87 VAL A N 1
ATOM 683 C CA . VAL A 1 87 ? 11.695 -16.391 -13.969 1 96 87 VAL A CA 1
ATOM 684 C C . VAL A 1 87 ? 12.773 -17.031 -13.102 1 96 87 VAL A C 1
ATOM 686 O O . VAL A 1 87 ? 12.492 -17.938 -12.312 1 96 87 VAL A O 1
ATOM 689 N N . THR A 1 88 ? 14.008 -16.594 -13.367 1 93 88 THR A N 1
ATOM 690 C CA . THR A 1 88 ? 15.102 -16.922 -12.461 1 93 88 THR A CA 1
ATOM 691 C C . THR A 1 88 ? 15.531 -15.695 -11.664 1 93 88 THR A C 1
ATOM 693 O O . THR A 1 88 ? 15.438 -14.562 -12.156 1 93 88 THR A O 1
ATOM 696 N N . ASN A 1 89 ? 16.062 -15.781 -10.414 1 87.06 89 ASN A N 1
ATOM 697 C CA . ASN A 1 89 ? 16.312 -14.641 -9.539 1 87.06 89 ASN A CA 1
ATOM 698 C C . ASN A 1 89 ? 17.781 -14.234 -9.547 1 87.06 89 ASN A C 1
ATOM 700 O O . ASN A 1 89 ? 18.094 -13.047 -9.648 1 87.06 89 ASN A O 1
ATOM 704 N N . GLN A 1 90 ? 18.781 -15.109 -9.414 1 83 90 GLN A N 1
ATOM 705 C CA . GLN A 1 90 ? 20.203 -14.758 -9.352 1 83 90 GLN A CA 1
ATOM 706 C C . GLN A 1 90 ? 20.688 -14.18 -10.672 1 83 90 GLN A C 1
ATOM 708 O O . GLN A 1 90 ? 21.344 -13.133 -10.703 1 83 90 GLN A O 1
ATOM 713 N N . ASP A 1 91 ? 20.375 -14.828 -11.688 1 89 91 ASP A N 1
ATOM 714 C CA . ASP A 1 91 ? 20.547 -14.367 -13.062 1 89 91 ASP A CA 1
ATOM 715 C C . ASP A 1 91 ? 19.203 -14.164 -13.75 1 89 91 ASP A C 1
ATOM 717 O O . ASP A 1 91 ? 18.703 -15.062 -14.422 1 89 91 ASP A O 1
ATOM 721 N N . PRO A 1 92 ? 18.734 -12.914 -13.57 1 93.69 92 PRO A N 1
ATOM 722 C CA . PRO A 1 92 ? 17.328 -12.711 -13.938 1 93.69 92 PRO A CA 1
ATOM 723 C C . PRO A 1 92 ? 17.047 -13.008 -15.406 1 93.69 92 PRO A C 1
ATOM 725 O O . PRO A 1 92 ? 17.625 -12.367 -16.297 1 93.69 92 PRO A O 1
ATOM 728 N N . HIS A 1 93 ? 16.234 -14 -15.656 1 95.19 93 HIS A N 1
ATOM 729 C CA . HIS A 1 93 ? 15.766 -14.359 -16.984 1 95.19 93 HIS A CA 1
ATOM 730 C C . HIS A 1 93 ? 14.281 -14.711 -16.969 1 95.19 93 HIS A C 1
ATOM 732 O O . HIS A 1 93 ? 13.773 -15.234 -15.977 1 95.19 93 HIS A O 1
ATOM 738 N N . PHE A 1 94 ? 13.695 -14.375 -18.047 1 96.75 94 PHE A N 1
ATOM 739 C CA . PHE A 1 94 ? 12.391 -14.906 -18.422 1 96.75 94 PHE A CA 1
ATOM 740 C C . PHE A 1 94 ? 12.539 -16.25 -19.109 1 96.75 94 PHE A C 1
ATOM 742 O O . PHE A 1 94 ? 13.328 -16.391 -20.062 1 96.75 94 PHE A O 1
ATOM 749 N N . LEU A 1 95 ? 11.812 -17.219 -18.594 1 95.88 95 LEU A N 1
ATOM 750 C CA . LEU A 1 95 ? 11.844 -18.547 -19.203 1 95.88 95 LEU A CA 1
ATOM 751 C C . LEU A 1 95 ? 10.484 -18.922 -19.781 1 95.88 95 LEU A C 1
ATOM 753 O O . LEU A 1 95 ? 9.445 -18.625 -19.172 1 95.88 95 LEU A O 1
ATOM 757 N N . GLU A 1 96 ? 10.555 -19.484 -20.906 1 96.88 96 GLU A N 1
ATOM 758 C CA . GLU A 1 96 ? 9.383 -20.156 -21.469 1 96.88 96 GLU A CA 1
ATOM 759 C C . GLU A 1 96 ? 9.602 -21.672 -21.547 1 96.88 96 GLU A C 1
ATOM 761 O O . GLU A 1 96 ? 10.625 -22.125 -22.062 1 96.88 96 GLU A O 1
ATOM 766 N N . LEU A 1 97 ? 8.633 -22.375 -21.047 1 96.88 97 LEU A N 1
ATOM 767 C CA . LEU A 1 97 ? 8.711 -23.828 -21 1 96.88 97 LEU A CA 1
ATOM 768 C C . LEU A 1 97 ? 7.531 -24.469 -21.719 1 96.88 97 LEU A C 1
ATOM 770 O O . LEU A 1 97 ? 6.422 -23.922 -21.688 1 96.88 97 LEU A O 1
ATOM 774 N N . SER A 1 98 ? 7.844 -25.609 -22.312 1 97.62 98 SER A N 1
ATOM 775 C CA . SER A 1 98 ? 6.727 -26.406 -22.812 1 97.62 98 SER A CA 1
ATOM 776 C C . SER A 1 98 ? 5.93 -27.016 -21.656 1 97.62 98 SER A C 1
ATOM 778 O O . SER A 1 98 ? 6.371 -26.984 -20.516 1 97.62 98 SER A O 1
ATOM 780 N N . LEU A 1 99 ? 4.832 -27.625 -21.969 1 98.12 99 LEU A N 1
ATOM 781 C CA . LEU A 1 99 ? 3.988 -28.234 -20.953 1 98.12 99 LEU A CA 1
ATOM 782 C C . LEU A 1 99 ? 4.605 -29.531 -20.438 1 98.12 99 LEU A C 1
ATOM 784 O O . LEU A 1 99 ? 4.164 -30.078 -19.422 1 98.12 99 LEU A O 1
ATOM 788 N N . ASP A 1 100 ? 5.652 -29.984 -21.109 1 97 100 ASP A N 1
ATOM 789 C CA . ASP A 1 100 ? 6.379 -31.172 -20.641 1 97 100 ASP A CA 1
ATOM 790 C C . ASP A 1 100 ? 7.676 -30.781 -19.953 1 97 100 ASP A C 1
ATOM 792 O O . ASP A 1 100 ? 8.484 -31.641 -19.594 1 97 100 ASP A O 1
ATOM 796 N N . GLY A 1 101 ? 7.895 -29.484 -19.844 1 95.25 101 GLY A N 1
ATOM 797 C CA . GLY A 1 101 ? 9.023 -29.031 -19.047 1 95.25 101 GLY A CA 1
ATOM 798 C C . GLY A 1 101 ? 10.266 -28.766 -19.859 1 95.25 101 GLY A C 1
ATOM 799 O O . GLY A 1 101 ? 11.375 -28.719 -19.328 1 95.25 101 GLY A O 1
ATOM 800 N N . GLU A 1 102 ? 10.148 -28.688 -21.141 1 94.5 102 GLU A N 1
ATOM 801 C CA . GLU A 1 102 ? 11.281 -28.328 -22 1 94.5 102 GLU A CA 1
ATOM 802 C C . GLU A 1 102 ? 11.477 -26.828 -22.062 1 94.5 102 GLU A C 1
ATOM 804 O O . GLU A 1 102 ? 10.508 -26.078 -22.188 1 94.5 102 GLU A O 1
ATOM 809 N N . LEU A 1 103 ? 12.703 -26.406 -21.969 1 94.06 103 LEU A N 1
ATOM 810 C CA . LEU A 1 103 ? 13 -24.984 -22.109 1 94.06 103 LEU A CA 1
ATOM 811 C C . LEU A 1 103 ? 12.859 -24.531 -23.562 1 94.06 103 LEU A C 1
ATOM 813 O O . LEU A 1 103 ? 13.57 -25.031 -24.438 1 94.06 103 LEU A O 1
ATOM 817 N N . LEU A 1 104 ? 12 -23.609 -23.828 1 95.25 104 LEU A N 1
ATOM 818 C CA . LEU A 1 104 ? 11.727 -23.141 -25.188 1 95.25 104 LEU A CA 1
ATOM 819 C C . LEU A 1 104 ? 12.469 -21.844 -25.453 1 95.25 104 LEU A C 1
ATOM 821 O O . LEU A 1 104 ? 13 -21.641 -26.562 1 95.25 104 LEU A O 1
ATOM 825 N N . ARG A 1 105 ? 12.461 -20.922 -24.5 1 95.56 105 ARG A N 1
ATOM 826 C CA . ARG A 1 105 ? 13.109 -19.625 -24.609 1 95.56 105 ARG A CA 1
ATOM 827 C C . ARG A 1 105 ? 13.711 -19.188 -23.281 1 95.56 105 ARG A C 1
ATOM 829 O O . ARG A 1 105 ? 13.203 -19.547 -22.219 1 95.56 105 ARG A O 1
ATOM 836 N N . ARG A 1 106 ? 14.742 -18.531 -23.422 1 95.12 106 ARG A N 1
ATOM 837 C CA . ARG A 1 106 ? 15.414 -17.859 -22.328 1 95.12 106 ARG A CA 1
ATOM 838 C C . ARG A 1 106 ? 15.75 -16.406 -22.703 1 95.12 106 ARG A C 1
ATOM 840 O O . ARG A 1 106 ? 16.516 -16.172 -23.625 1 95.12 106 ARG A O 1
ATOM 847 N N . ILE A 1 107 ? 15.141 -15.445 -22 1 97.12 107 ILE A N 1
ATOM 848 C CA . ILE A 1 107 ? 15.273 -14.039 -22.344 1 97.12 107 ILE A CA 1
ATOM 849 C C . ILE A 1 107 ? 15.805 -13.266 -21.141 1 97.12 107 ILE A C 1
ATOM 851 O O . ILE A 1 107 ? 15.203 -13.281 -20.062 1 97.12 107 ILE A O 1
ATOM 855 N N . PRO A 1 108 ? 16.891 -12.555 -21.281 1 97.38 108 PRO A N 1
ATOM 856 C CA . PRO A 1 108 ? 17.422 -11.797 -20.141 1 97.38 108 PRO A CA 1
ATOM 857 C C . PRO A 1 108 ? 16.469 -10.703 -19.672 1 97.38 108 PRO A C 1
ATOM 859 O O . PRO A 1 108 ? 15.844 -10.031 -20.484 1 97.38 108 PRO A O 1
ATOM 862 N N . LEU A 1 109 ? 16.344 -10.609 -18.375 1 97.38 109 LEU A N 1
ATOM 863 C CA . LEU A 1 109 ? 15.672 -9.492 -17.719 1 97.38 109 LEU A CA 1
ATOM 864 C C . LEU A 1 109 ? 16.672 -8.438 -17.266 1 97.38 109 LEU A C 1
ATOM 866 O O . LEU A 1 109 ? 17.422 -8.648 -16.312 1 97.38 109 LEU A O 1
ATOM 870 N N . ARG A 1 110 ? 16.609 -7.367 -17.906 1 97.81 110 ARG A N 1
ATOM 871 C CA . ARG A 1 110 ? 17.578 -6.32 -17.609 1 97.81 110 ARG A CA 1
ATOM 872 C C . ARG A 1 110 ? 17 -5.301 -16.625 1 97.81 110 ARG A C 1
ATOM 874 O O . ARG A 1 110 ? 15.898 -4.777 -16.844 1 97.81 110 ARG A O 1
ATOM 881 N N . GLY A 1 111 ? 17.734 -5 -15.594 1 95.69 111 GLY A N 1
ATOM 882 C CA . GLY A 1 111 ? 17.344 -3.979 -14.641 1 95.69 111 GLY A CA 1
ATOM 883 C C . GLY A 1 111 ? 16.484 -4.516 -13.508 1 95.69 111 GLY A C 1
ATOM 884 O O . GLY A 1 111 ? 16.156 -3.787 -12.57 1 95.69 111 GLY A O 1
ATOM 885 N N . PHE A 1 112 ? 16.062 -5.695 -13.602 1 94.75 112 PHE A N 1
ATOM 886 C CA . PHE A 1 112 ? 15.258 -6.324 -12.555 1 94.75 112 PHE A CA 1
ATOM 887 C C . PHE A 1 112 ? 16.141 -6.812 -11.414 1 94.75 112 PHE A C 1
ATOM 889 O O . PHE A 1 112 ? 17.266 -7.273 -11.648 1 94.75 112 PHE A O 1
ATOM 896 N N . GLN A 1 113 ? 15.602 -6.648 -10.203 1 90.31 113 GLN A N 1
ATOM 897 C CA . GLN A 1 113 ? 16.328 -7.113 -9.031 1 90.31 113 GLN A CA 1
ATOM 898 C C . GLN A 1 113 ? 15.578 -8.234 -8.32 1 90.31 113 GLN A C 1
ATOM 900 O O . GLN A 1 113 ? 14.508 -8.008 -7.758 1 90.31 113 GLN A O 1
ATOM 905 N N . ASP A 1 114 ? 16.109 -9.453 -8.367 1 90.62 114 ASP A N 1
ATOM 906 C CA . ASP A 1 114 ? 15.617 -10.633 -7.652 1 90.62 114 ASP A CA 1
ATOM 907 C C . ASP A 1 114 ? 14.156 -10.914 -7.988 1 90.62 114 ASP A C 1
ATOM 909 O O . ASP A 1 114 ? 13.312 -11 -7.09 1 90.62 114 ASP A O 1
ATOM 913 N N . PRO A 1 115 ? 13.836 -11.031 -9.273 1 93.88 115 PRO A N 1
ATOM 914 C CA . PRO A 1 115 ? 12.469 -11.438 -9.594 1 93.88 115 PRO A CA 1
ATOM 915 C C . PRO A 1 115 ? 12.086 -12.781 -8.977 1 93.88 115 PRO A C 1
ATOM 917 O O . PRO A 1 115 ? 12.867 -13.734 -9.023 1 93.88 115 PRO A O 1
ATOM 920 N N . GLU A 1 116 ? 10.891 -12.773 -8.344 1 93.5 116 GLU A N 1
ATOM 921 C CA . GLU A 1 116 ? 10.516 -13.977 -7.609 1 93.5 116 GLU A CA 1
ATOM 922 C C . GLU A 1 116 ? 9.195 -14.547 -8.125 1 93.5 116 GLU A C 1
ATOM 924 O O . GLU A 1 116 ? 8.859 -15.695 -7.84 1 93.5 116 GLU A O 1
ATOM 929 N N . ALA A 1 117 ? 8.453 -13.758 -8.875 1 96.62 117 ALA A N 1
ATOM 930 C CA . ALA A 1 117 ? 7.168 -14.242 -9.375 1 96.62 117 ALA A CA 1
ATOM 931 C C . ALA A 1 117 ? 6.859 -13.656 -10.742 1 96.62 117 ALA A C 1
ATOM 933 O O . ALA A 1 117 ? 7.41 -12.617 -11.125 1 96.62 117 ALA A O 1
ATOM 934 N N . ILE A 1 118 ? 6.035 -14.344 -11.43 1 98.19 118 ILE A N 1
ATOM 935 C CA . ILE A 1 118 ? 5.535 -13.883 -12.727 1 98.19 118 ILE A CA 1
ATOM 936 C C . ILE A 1 118 ? 4.105 -14.375 -12.93 1 98.19 118 ILE A C 1
ATOM 938 O O . ILE A 1 118 ? 3.756 -15.484 -12.508 1 98.19 118 ILE A O 1
ATOM 942 N N . GLU A 1 119 ? 3.295 -13.531 -13.555 1 98.75 119 GLU A N 1
ATOM 943 C CA . GLU A 1 119 ? 1.9 -13.891 -13.797 1 98.75 119 GLU A CA 1
ATOM 944 C C . GLU A 1 119 ? 1.451 -13.438 -15.188 1 98.75 119 GLU A C 1
ATOM 946 O O . GLU A 1 119 ? 1.722 -12.305 -15.602 1 98.75 119 GLU A O 1
ATOM 951 N N . TYR A 1 120 ? 0.858 -14.359 -15.852 1 98.69 120 TYR A N 1
ATOM 952 C CA . TYR A 1 120 ? 0.234 -14.031 -17.141 1 98.69 120 TYR A CA 1
ATOM 953 C C . TYR A 1 120 ? -1.009 -13.172 -16.938 1 98.69 120 TYR A C 1
ATOM 955 O O . TYR A 1 120 ? -1.85 -13.477 -16.078 1 98.69 120 TYR A O 1
ATOM 963 N N . ILE A 1 121 ? -1.123 -12.133 -17.766 1 98.12 121 ILE A N 1
ATOM 964 C CA . ILE A 1 121 ? -2.26 -11.227 -17.656 1 98.12 121 ILE A CA 1
ATOM 965 C C . ILE A 1 121 ? -3.137 -11.344 -18.891 1 98.12 121 ILE A C 1
ATOM 967 O O . ILE A 1 121 ? -4.336 -11.609 -18.797 1 98.12 121 ILE A O 1
ATOM 971 N N . ARG A 1 122 ? -2.6 -11.203 -20.016 1 97.31 122 ARG A N 1
ATOM 972 C CA . ARG A 1 122 ? -3.186 -11.289 -21.344 1 97.31 122 ARG A CA 1
ATOM 973 C C . ARG A 1 122 ? -2.115 -11.555 -22.406 1 97.31 122 ARG A C 1
ATOM 975 O O . ARG A 1 122 ? -0.922 -11.57 -22.094 1 97.31 122 ARG A O 1
ATOM 982 N N . PRO A 1 123 ? -2.543 -11.844 -23.625 1 97.94 123 PRO A N 1
ATOM 983 C CA . PRO A 1 123 ? -1.526 -12.188 -24.609 1 97.94 123 PRO A CA 1
ATOM 984 C C . PRO A 1 123 ? -0.397 -11.164 -24.688 1 97.94 123 PRO A C 1
ATOM 986 O O . PRO A 1 123 ? -0.642 -9.984 -24.969 1 97.94 123 PRO A O 1
ATOM 989 N N . GLY A 1 124 ? 0.783 -11.641 -24.359 1 97.94 124 GLY A N 1
ATOM 990 C CA . GLY A 1 124 ? 1.983 -10.828 -24.5 1 97.94 124 GLY A CA 1
ATOM 991 C C . GLY A 1 124 ? 2.246 -9.953 -23.281 1 97.94 124 GLY A C 1
ATOM 992 O O . GLY A 1 124 ? 3.225 -9.203 -23.25 1 97.94 124 GLY A O 1
ATOM 993 N N . VAL A 1 125 ? 1.396 -9.984 -22.312 1 98.12 125 VAL A N 1
ATOM 994 C CA . VAL A 1 125 ? 1.539 -9.117 -21.156 1 98.12 125 VAL A CA 1
ATOM 995 C C . VAL A 1 125 ? 1.644 -9.961 -19.891 1 98.12 125 VAL A C 1
ATOM 997 O O . VAL A 1 125 ? 0.821 -10.852 -19.656 1 98.12 125 VAL A O 1
ATOM 1000 N N . TYR A 1 126 ? 2.688 -9.688 -19.109 1 98.62 126 TYR A N 1
ATOM 1001 C CA . TYR A 1 126 ? 2.938 -10.352 -17.828 1 98.62 126 TYR A CA 1
ATOM 1002 C C . TYR A 1 126 ? 3.236 -9.336 -16.734 1 98.62 126 TYR A C 1
ATOM 1004 O O . TYR A 1 126 ? 3.502 -8.172 -17.016 1 98.62 126 TYR A O 1
ATOM 1012 N N . VAL A 1 127 ? 3.1 -9.758 -15.508 1 98.56 127 VAL A N 1
ATOM 1013 C CA . VAL A 1 127 ? 3.574 -8.977 -14.367 1 98.56 127 VAL A CA 1
ATOM 1014 C C . VAL A 1 127 ? 4.676 -9.742 -13.641 1 98.56 127 VAL A C 1
ATOM 1016 O O . VAL A 1 127 ? 4.551 -10.945 -13.398 1 98.56 127 VAL A O 1
ATOM 1019 N N . VAL A 1 128 ? 5.746 -9.078 -13.391 1 98.12 128 VAL A N 1
ATOM 1020 C CA . VAL A 1 128 ? 6.852 -9.633 -12.617 1 98.12 128 VAL A CA 1
ATOM 1021 C C . VAL A 1 128 ? 6.906 -8.977 -11.242 1 98.12 128 VAL A C 1
ATOM 1023 O O . VAL A 1 128 ? 6.742 -7.758 -11.125 1 98.12 128 VAL A O 1
ATOM 1026 N N . ALA A 1 129 ? 7.102 -9.781 -10.227 1 95.94 129 ALA A N 1
ATOM 1027 C CA . ALA A 1 129 ? 7.285 -9.266 -8.867 1 95.94 129 ALA A CA 1
ATOM 1028 C C . ALA A 1 129 ? 8.75 -9.359 -8.445 1 95.94 129 ALA A C 1
ATOM 1030 O O . ALA A 1 129 ? 9.383 -10.406 -8.602 1 95.94 129 ALA A O 1
ATOM 1031 N N . GLU A 1 130 ? 9.258 -8.25 -7.934 1 92.69 130 GLU A N 1
ATOM 1032 C CA . GLU A 1 130 ? 10.594 -8.211 -7.348 1 92.69 130 GLU A CA 1
ATOM 1033 C C . GLU A 1 130 ? 10.531 -8.266 -5.824 1 92.69 130 GLU A C 1
ATOM 1035 O O . GLU A 1 130 ? 9.891 -7.422 -5.191 1 92.69 130 GLU A O 1
ATOM 1040 N N . GLU A 1 131 ? 11.211 -9.219 -5.254 1 86.81 131 GLU A N 1
ATOM 1041 C CA . GLU A 1 131 ? 11.133 -9.461 -3.816 1 86.81 131 GLU A CA 1
ATOM 1042 C C . GLU A 1 131 ? 11.742 -8.305 -3.027 1 86.81 131 GLU A C 1
ATOM 1044 O O . GLU A 1 131 ? 11.07 -7.715 -2.172 1 86.81 131 GLU A O 1
ATOM 1049 N N . ARG A 1 132 ? 12.977 -7.879 -3.293 1 76.06 132 ARG A N 1
ATOM 1050 C CA . ARG A 1 132 ? 13.703 -6.906 -2.488 1 76.06 132 ARG A CA 1
ATOM 1051 C C . ARG A 1 132 ? 13.023 -5.539 -2.533 1 76.06 132 ARG A C 1
ATOM 1053 O O . ARG A 1 132 ? 12.852 -4.895 -1.497 1 76.06 132 ARG A O 1
ATOM 1060 N N . ARG A 1 133 ? 12.531 -5.172 -3.662 1 82.75 133 ARG A N 1
ATOM 1061 C CA . ARG A 1 133 ? 11.922 -3.857 -3.846 1 82.75 133 ARG A CA 1
ATOM 1062 C C . ARG A 1 133 ? 10.414 -3.914 -3.6 1 82.75 133 ARG A C 1
ATOM 1064 O O . ARG A 1 133 ? 9.75 -2.877 -3.568 1 82.75 133 ARG A O 1
ATOM 1071 N N . GLN A 1 134 ? 9.891 -5.086 -3.436 1 89.94 134 GLN A N 1
ATOM 1072 C CA . GLN A 1 134 ? 8.453 -5.277 -3.338 1 89.94 134 GLN A CA 1
ATOM 1073 C C . GLN A 1 134 ? 7.719 -4.508 -4.434 1 89.94 134 GLN A C 1
ATOM 1075 O O . GLN A 1 134 ? 6.812 -3.725 -4.148 1 89.94 134 GLN A O 1
ATOM 1080 N N . ARG A 1 135 ? 8.07 -4.805 -5.598 1 93.5 135 ARG A N 1
ATOM 1081 C CA . ARG A 1 135 ? 7.602 -4.051 -6.758 1 93.5 135 ARG A CA 1
ATOM 1082 C C . ARG A 1 135 ? 6.973 -4.98 -7.793 1 93.5 135 ARG A C 1
ATOM 1084 O O . ARG A 1 135 ? 7.492 -6.07 -8.055 1 93.5 135 ARG A O 1
ATOM 1091 N N . LEU A 1 136 ? 5.867 -4.539 -8.336 1 96.31 136 LEU A N 1
ATOM 1092 C CA . LEU A 1 136 ? 5.23 -5.156 -9.492 1 96.31 136 LEU A CA 1
ATOM 1093 C C . LEU A 1 136 ? 5.547 -4.375 -10.766 1 96.31 136 LEU A C 1
ATOM 1095 O O . LEU A 1 136 ? 5.465 -3.145 -10.781 1 96.31 136 LEU A O 1
ATOM 1099 N N . VAL A 1 137 ? 5.93 -5.09 -11.789 1 97.31 137 VAL A N 1
ATOM 1100 C CA . VAL A 1 137 ? 6.242 -4.461 -13.07 1 97.31 137 VAL A CA 1
ATOM 1101 C C . VAL A 1 137 ? 5.496 -5.18 -14.195 1 97.31 137 VAL A C 1
ATOM 1103 O O . VAL A 1 137 ? 5.625 -6.398 -14.352 1 97.31 137 VAL A O 1
ATOM 1106 N N . GLU A 1 138 ? 4.75 -4.438 -14.953 1 97.5 138 GLU A N 1
ATOM 1107 C CA . GLU A 1 138 ? 4.172 -4.984 -16.172 1 97.5 138 GLU A CA 1
ATOM 1108 C C . GLU A 1 138 ? 5.219 -5.09 -17.281 1 97.5 138 GLU A C 1
ATOM 1110 O O . GLU A 1 138 ? 5.977 -4.148 -17.516 1 97.5 138 GLU A O 1
ATOM 1115 N N . ILE A 1 139 ? 5.273 -6.266 -17.875 1 98.44 139 ILE A N 1
ATOM 1116 C CA . ILE A 1 139 ? 6.227 -6.438 -18.953 1 98.44 139 ILE A CA 1
ATOM 1117 C C . ILE A 1 139 ? 5.5 -6.922 -20.219 1 98.44 139 ILE A C 1
ATOM 1119 O O . ILE A 1 139 ? 4.406 -7.484 -20.125 1 98.44 139 ILE A O 1
ATOM 1123 N N . HIS A 1 140 ? 6.164 -6.77 -21.328 1 98.25 140 HIS A N 1
ATOM 1124 C CA . HIS A 1 140 ? 5.637 -7.141 -22.641 1 98.25 140 HIS A CA 1
ATOM 1125 C C . HIS A 1 140 ? 6.59 -8.078 -23.375 1 98.25 140 HIS A C 1
ATOM 1127 O O . HIS A 1 140 ? 7.77 -7.762 -23.547 1 98.25 140 HIS A O 1
ATOM 1133 N N . VAL A 1 141 ? 6.078 -9.188 -23.719 1 98.31 141 VAL A N 1
ATOM 1134 C CA . VAL A 1 141 ? 6.887 -10.211 -24.391 1 98.31 141 VAL A CA 1
ATOM 1135 C C . VAL A 1 141 ? 6.156 -10.727 -25.625 1 98.31 141 VAL A C 1
ATOM 1137 O O . VAL A 1 141 ? 5.02 -11.195 -25.531 1 98.31 141 VAL A O 1
ATOM 1140 N N . ASP A 1 142 ? 6.777 -10.656 -26.781 1 96.44 142 ASP A N 1
ATOM 1141 C CA . ASP A 1 142 ? 6.227 -11.242 -28 1 96.44 142 ASP A CA 1
ATOM 1142 C C . ASP A 1 142 ? 7.195 -12.25 -28.609 1 96.44 142 ASP A C 1
ATOM 1144 O O . ASP A 1 142 ? 8.164 -12.656 -27.953 1 96.44 142 ASP A O 1
ATOM 1148 N N . ALA A 1 143 ? 6.855 -12.742 -29.781 1 96.25 143 ALA A N 1
ATOM 1149 C CA . ALA A 1 143 ? 7.617 -13.828 -30.406 1 96.25 143 ALA A CA 1
ATOM 1150 C C . ALA A 1 143 ? 9.047 -13.391 -30.703 1 96.25 143 ALA A C 1
ATOM 1152 O O . ALA A 1 143 ? 9.969 -14.211 -30.734 1 96.25 143 ALA A O 1
ATOM 1153 N N . ASP A 1 144 ? 9.297 -12.109 -30.844 1 96.94 144 ASP A N 1
ATOM 1154 C CA . ASP A 1 144 ? 10.594 -11.609 -31.312 1 96.94 144 ASP A CA 1
ATOM 1155 C C . ASP A 1 144 ? 11.391 -11.008 -30.156 1 96.94 144 ASP A C 1
ATOM 1157 O O . ASP A 1 144 ? 12.523 -10.57 -30.344 1 96.94 144 ASP A O 1
ATOM 1161 N N . THR A 1 145 ? 10.805 -11.023 -28.969 1 98 145 THR A N 1
ATOM 1162 C CA . THR A 1 145 ? 11.477 -10.398 -27.844 1 98 145 THR A CA 1
ATOM 1163 C C . THR A 1 145 ? 12.781 -11.133 -27.516 1 98 145 THR A C 1
ATOM 1165 O O . THR A 1 145 ? 12.797 -12.352 -27.375 1 98 145 THR A O 1
ATOM 1168 N N . ARG A 1 146 ? 13.891 -10.359 -27.391 1 97.94 146 ARG A N 1
ATOM 1169 C CA . ARG A 1 146 ? 15.195 -10.945 -27.109 1 97.94 146 ARG A CA 1
ATOM 1170 C C . ARG A 1 146 ? 15.742 -10.453 -25.766 1 97.94 146 ARG A C 1
ATOM 1172 O O . ARG A 1 146 ? 16.672 -11.047 -25.219 1 97.94 146 ARG A O 1
ATOM 1179 N N . VAL A 1 147 ? 15.242 -9.328 -25.328 1 98.38 147 VAL A N 1
ATOM 1180 C CA . VAL A 1 147 ? 15.586 -8.75 -24.031 1 98.38 147 VAL A CA 1
ATOM 1181 C C . VAL A 1 147 ? 14.367 -8.055 -23.438 1 98.38 147 VAL A C 1
ATOM 1183 O O . VAL A 1 147 ? 13.594 -7.418 -24.156 1 98.38 147 VAL A O 1
ATOM 1186 N N . ILE A 1 148 ? 14.164 -8.203 -22.219 1 98.44 148 ILE A N 1
ATOM 1187 C CA . ILE A 1 148 ? 13.133 -7.465 -21.5 1 98.44 148 ILE A CA 1
ATOM 1188 C C . ILE A 1 148 ? 13.781 -6.453 -20.547 1 98.44 148 ILE A C 1
ATOM 1190 O O . ILE A 1 148 ? 14.359 -6.828 -19.531 1 98.44 148 ILE A O 1
ATOM 1194 N N . ASP A 1 149 ? 13.594 -5.23 -20.922 1 98.06 149 ASP A N 1
ATOM 1195 C CA . ASP A 1 149 ? 14.234 -4.145 -20.188 1 98.06 149 ASP A CA 1
ATOM 1196 C C . ASP A 1 149 ? 13.219 -3.416 -19.312 1 98.06 149 ASP A C 1
ATOM 1198 O O . ASP A 1 149 ? 12.172 -2.975 -19.781 1 98.06 149 ASP A O 1
ATOM 1202 N N . ILE A 1 150 ? 13.609 -3.24 -18.062 1 95.62 150 ILE A N 1
ATOM 1203 C CA . ILE A 1 150 ? 12.695 -2.611 -17.125 1 95.62 150 ILE A CA 1
ATOM 1204 C C . ILE A 1 150 ? 12.477 -1.152 -17.516 1 95.62 150 ILE A C 1
ATOM 1206 O O . ILE A 1 150 ? 11.453 -0.557 -17.156 1 95.62 150 ILE A O 1
ATOM 1210 N N . ASP A 1 151 ? 13.375 -0.535 -18.25 1 94.44 151 ASP A N 1
ATOM 1211 C CA . ASP A 1 151 ? 13.305 0.873 -18.625 1 94.44 151 ASP A CA 1
ATOM 1212 C C . ASP A 1 151 ? 12.617 1.041 -19.984 1 94.44 151 ASP A C 1
ATOM 1214 O O . ASP A 1 151 ? 12.469 2.16 -20.469 1 94.44 151 ASP A O 1
ATOM 1218 N N . ASP A 1 152 ? 12.234 -0.087 -20.594 1 94.94 152 ASP A N 1
ATOM 1219 C CA . ASP A 1 152 ? 11.406 0.003 -21.797 1 94.94 152 ASP A CA 1
ATOM 1220 C C . ASP A 1 152 ? 10.109 0.763 -21.516 1 94.94 152 ASP A C 1
ATOM 1222 O O . ASP A 1 152 ? 9.391 0.441 -20.562 1 94.94 152 ASP A O 1
ATOM 1226 N N . PRO A 1 153 ? 9.734 1.747 -22.312 1 91.94 153 PRO A N 1
ATOM 1227 C CA . PRO A 1 153 ? 8.516 2.529 -22.078 1 91.94 153 PRO A CA 1
ATOM 1228 C C . PRO A 1 153 ? 7.254 1.67 -22.078 1 91.94 153 PRO A C 1
ATOM 1230 O O . PRO A 1 153 ? 6.25 2.037 -21.469 1 91.94 153 PRO A O 1
ATOM 1233 N N . ARG A 1 154 ? 7.305 0.579 -22.828 1 92.19 154 ARG A N 1
ATOM 1234 C CA . ARG 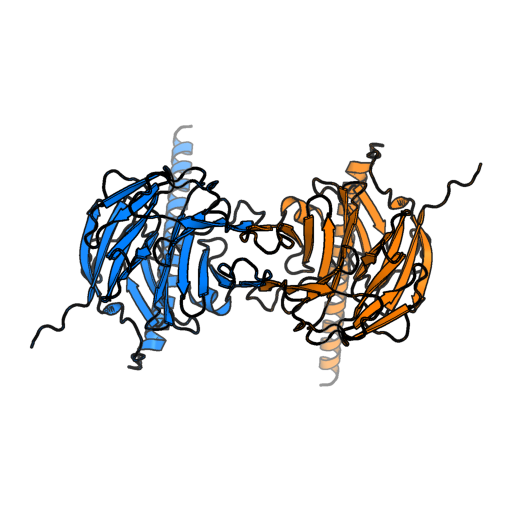A 1 154 ? 6.164 -0.328 -22.812 1 92.19 154 ARG A CA 1
ATOM 1235 C C . ARG A 1 154 ? 5.984 -0.955 -21.438 1 92.19 154 ARG A C 1
ATOM 1237 O O . ARG A 1 154 ? 4.895 -1.413 -21.094 1 92.19 154 ARG A O 1
ATOM 1244 N N . ASN A 1 155 ? 7.086 -1.108 -20.625 1 93.25 155 ASN A N 1
ATOM 1245 C CA . ASN A 1 155 ? 7.078 -1.697 -19.297 1 93.25 155 ASN A CA 1
ATOM 1246 C C . ASN A 1 155 ? 6.98 -0.626 -18.219 1 93.25 155 ASN A C 1
ATOM 1248 O O . ASN A 1 155 ? 7.625 -0.734 -17.172 1 93.25 155 ASN A O 1
ATOM 1252 N N . ALA A 1 156 ? 6.121 0.341 -18.422 1 89.12 156 ALA A N 1
ATOM 1253 C CA . ALA A 1 156 ? 6.109 1.542 -17.594 1 89.12 156 ALA A CA 1
ATOM 1254 C C . ALA A 1 156 ? 5.18 1.369 -16.391 1 89.12 156 ALA A C 1
ATOM 1256 O O . ALA A 1 156 ? 5.297 2.094 -15.406 1 89.12 156 ALA A O 1
ATOM 1257 N N . ARG A 1 157 ? 4.234 0.519 -16.469 1 92.5 157 ARG A N 1
ATOM 1258 C CA . ARG A 1 157 ? 3.305 0.332 -15.359 1 92.5 157 ARG A CA 1
ATOM 1259 C C . ARG A 1 157 ? 3.98 -0.38 -14.188 1 92.5 157 ARG A C 1
ATOM 1261 O O . ARG A 1 157 ? 4.445 -1.513 -14.336 1 92.5 157 ARG A O 1
ATOM 1268 N N . LYS A 1 158 ? 4.066 0.278 -13.047 1 94.38 158 LYS A N 1
ATOM 1269 C CA . LYS A 1 158 ? 4.77 -0.23 -11.875 1 94.38 158 LYS A CA 1
ATOM 1270 C C . LYS A 1 158 ? 4.031 0.129 -10.594 1 94.38 158 LYS A C 1
ATOM 1272 O O . LYS A 1 158 ? 3.359 1.161 -10.523 1 94.38 158 LYS A O 1
ATOM 1277 N N . PHE A 1 159 ? 4.117 -0.661 -9.672 1 93.81 159 PHE A N 1
ATOM 1278 C CA . PHE A 1 159 ? 3.627 -0.423 -8.32 1 93.81 159 PHE A CA 1
ATOM 1279 C C . PHE A 1 159 ? 4.582 -1.012 -7.289 1 93.81 159 PHE A C 1
ATOM 1281 O O . PHE A 1 159 ? 4.992 -2.168 -7.406 1 93.81 159 PHE A O 1
ATOM 1288 N N . SER A 1 160 ? 4.941 -0.249 -6.344 1 92.62 160 SER A N 1
ATOM 1289 C CA . SER A 1 160 ? 5.816 -0.706 -5.27 1 92.62 160 SER A CA 1
ATOM 1290 C C . SER A 1 160 ? 5.195 -0.449 -3.9 1 92.62 160 SER A C 1
ATOM 1292 O O . SER A 1 160 ? 4.555 0.584 -3.688 1 92.62 160 SER A O 1
ATOM 1294 N N . LEU A 1 161 ? 5.27 -1.365 -3.09 1 86.38 161 LEU A N 1
ATOM 1295 C CA . LEU A 1 161 ? 4.812 -1.261 -1.708 1 86.38 161 LEU A CA 1
ATOM 1296 C C . LEU A 1 161 ? 5.965 -1.499 -0.736 1 86.38 161 LEU A C 1
ATOM 1298 O O . LEU A 1 161 ? 6.266 -2.645 -0.392 1 86.38 161 LEU A O 1
ATOM 1302 N N . GLY A 1 162 ? 6.75 -0.493 -0.569 1 69.5 162 GLY A N 1
ATOM 1303 C CA . GLY A 1 162 ? 7.988 -0.637 0.181 1 69.5 162 GLY A CA 1
ATOM 1304 C C . GLY A 1 162 ? 7.777 -0.646 1.684 1 69.5 162 GLY A C 1
ATOM 1305 O O . GLY A 1 162 ? 6.895 0.045 2.195 1 69.5 162 GLY A O 1
ATOM 1306 N N . SER A 1 163 ? 7.828 -1.795 2.379 1 56.09 163 SER A N 1
ATOM 1307 C CA . SER A 1 163 ? 8.031 -1.647 3.816 1 56.09 163 SER A CA 1
ATOM 1308 C C . SER A 1 163 ? 9.445 -1.16 4.129 1 56.09 163 SER A C 1
ATOM 1310 O O . SER A 1 163 ? 10.383 -1.451 3.385 1 56.09 163 SER A O 1
ATOM 1312 N N . ALA A 1 164 ? 9.625 -0.041 4.863 1 45.44 164 ALA A N 1
ATOM 1313 C CA . ALA A 1 164 ? 10.914 0.413 5.367 1 45.44 164 ALA A CA 1
ATOM 1314 C C . ALA A 1 164 ? 11.695 -0.741 5.988 1 45.44 164 ALA A C 1
ATOM 1316 O O . ALA A 1 164 ? 12.922 -0.663 6.137 1 45.44 164 ALA A O 1
ATOM 1317 N N . ASN A 1 165 ? 10.992 -1.73 6.379 1 49.09 165 ASN A N 1
ATOM 1318 C CA . ASN A 1 165 ? 11.688 -2.725 7.184 1 49.09 165 ASN A CA 1
ATOM 1319 C C . ASN A 1 165 ? 12.344 -3.797 6.312 1 49.09 165 ASN A C 1
ATOM 1321 O O . ASN A 1 165 ? 11.648 -4.605 5.695 1 49.09 165 ASN A O 1
ATOM 1325 N N . LYS A 1 166 ? 13.586 -3.605 6.105 1 51.91 166 LYS A N 1
ATOM 1326 C CA . LYS A 1 166 ? 14.438 -4.547 5.387 1 51.91 166 LYS A CA 1
ATOM 1327 C C . LYS A 1 166 ? 14.141 -5.984 5.801 1 51.91 166 LYS A C 1
ATOM 1329 O O . LYS A 1 166 ? 14.539 -6.93 5.113 1 51.91 166 LYS A O 1
ATOM 1334 N N . ARG A 1 167 ? 13.461 -6.102 7.039 1 49.44 167 ARG A N 1
ATOM 1335 C CA . ARG A 1 167 ? 13.344 -7.461 7.555 1 49.44 167 ARG A CA 1
ATOM 1336 C C . ARG A 1 167 ? 12.164 -8.188 6.918 1 49.44 167 ARG A C 1
ATOM 1338 O O . ARG A 1 167 ? 12.047 -9.414 7.031 1 49.44 167 ARG A O 1
ATOM 1345 N N . ASN A 1 168 ? 11.258 -7.445 6.289 1 53.28 168 ASN A N 1
ATOM 1346 C CA . ASN A 1 168 ? 10.078 -8.117 5.746 1 53.28 168 ASN A CA 1
ATOM 1347 C C . ASN A 1 168 ? 10.398 -8.828 4.438 1 53.28 168 ASN A C 1
ATOM 1349 O O . ASN A 1 168 ? 11.031 -8.258 3.547 1 53.28 168 ASN A O 1
ATOM 1353 N N . LYS A 1 169 ? 10.227 -10.18 4.637 1 62.47 169 LYS A N 1
ATOM 1354 C CA . LYS A 1 169 ? 10.367 -10.914 3.383 1 62.47 169 LYS A CA 1
ATOM 1355 C C . LYS A 1 169 ? 9.359 -10.438 2.346 1 62.47 169 LYS A C 1
ATOM 1357 O O . LYS A 1 169 ? 8.25 -10.031 2.695 1 62.47 169 LYS A O 1
ATOM 1362 N N . GLY A 1 170 ? 9.852 -10.336 1.074 1 78.38 170 GLY A N 1
ATOM 1363 C CA . GLY A 1 170 ? 9.242 -9.617 -0.036 1 78.38 170 GLY A CA 1
ATOM 1364 C C . GLY A 1 170 ? 8.219 -10.438 -0.789 1 78.38 170 GLY A C 1
ATOM 1365 O O . GLY A 1 170 ? 7.609 -11.352 -0.224 1 78.38 170 GLY A O 1
ATOM 1366 N N . PHE A 1 171 ? 7.684 -10.055 -1.85 1 87.5 171 PHE A N 1
ATOM 1367 C CA . PHE A 1 171 ? 6.73 -10.664 -2.766 1 87.5 171 PHE A CA 1
ATOM 1368 C C . PHE A 1 171 ? 7.27 -11.984 -3.301 1 87.5 171 PHE A C 1
ATOM 1370 O O . PHE A 1 171 ? 8.367 -12.039 -3.861 1 87.5 171 PHE A O 1
ATOM 1377 N N . GLU A 1 172 ? 6.41 -13.094 -3.104 1 90.69 172 GLU A N 1
ATOM 1378 C CA . GLU A 1 172 ? 6.918 -14.414 -3.484 1 90.69 172 GLU A CA 1
ATOM 1379 C C . GLU A 1 172 ? 5.988 -15.094 -4.48 1 90.69 172 GLU A C 1
ATOM 1381 O O . GLU A 1 172 ? 6.355 -16.094 -5.09 1 90.69 172 GLU A O 1
ATOM 1386 N N . GLY A 1 173 ? 4.848 -14.609 -4.691 1 94.94 173 GLY A N 1
ATOM 1387 C CA . GLY A 1 173 ? 3.875 -15.234 -5.574 1 94.94 173 GLY A CA 1
ATOM 1388 C C . GLY A 1 173 ? 2.865 -14.25 -6.137 1 94.94 173 GLY A C 1
ATOM 1389 O O . GLY A 1 173 ? 2.541 -13.25 -5.496 1 94.94 173 GLY A O 1
ATOM 1390 N N . LEU A 1 174 ? 2.41 -14.664 -7.273 1 97.88 174 LEU A N 1
ATOM 1391 C CA . LEU A 1 174 ? 1.377 -13.875 -7.938 1 97.88 174 LEU A CA 1
ATOM 1392 C C . LEU A 1 174 ? 0.265 -14.773 -8.469 1 97.88 174 LEU A C 1
ATOM 1394 O O . LEU A 1 174 ? 0.515 -15.914 -8.852 1 97.88 174 LEU A O 1
ATOM 1398 N N . ALA A 1 175 ? -0.889 -14.266 -8.469 1 98.31 175 ALA A N 1
ATOM 1399 C CA . ALA A 1 175 ? -2.037 -14.82 -9.18 1 98.31 175 ALA A CA 1
ATOM 1400 C C . ALA A 1 175 ? -2.953 -13.719 -9.703 1 98.31 175 ALA A C 1
ATOM 1402 O O . ALA A 1 175 ? -2.92 -12.594 -9.203 1 98.31 175 ALA A O 1
ATOM 1403 N N . TYR A 1 176 ? -3.686 -14.086 -10.727 1 98.25 176 TYR A N 1
ATOM 1404 C CA . TYR A 1 176 ? -4.488 -13.047 -11.367 1 98.25 176 TYR A CA 1
ATOM 1405 C C . TYR A 1 176 ? -5.902 -13.547 -11.648 1 98.25 176 TYR A C 1
ATOM 1407 O O . TYR A 1 176 ? -6.082 -14.641 -12.188 1 98.25 176 TYR A O 1
ATOM 1415 N N . ASP A 1 177 ? -6.898 -12.812 -11.227 1 96.62 177 ASP A N 1
ATOM 1416 C CA . ASP A 1 177 ? -8.312 -12.961 -11.57 1 96.62 177 ASP A CA 1
ATOM 1417 C C . ASP A 1 177 ? -8.695 -12.039 -12.711 1 96.62 177 ASP A C 1
ATOM 1419 O O . ASP A 1 177 ? -8.938 -10.844 -12.5 1 96.62 177 ASP A O 1
ATOM 1423 N N . PRO A 1 178 ? -8.773 -12.57 -13.914 1 94.25 178 PRO A N 1
ATOM 1424 C CA . PRO A 1 178 ? -9.016 -11.695 -15.062 1 94.25 178 PRO A CA 1
ATOM 1425 C C . PRO A 1 178 ? -10.43 -11.133 -15.086 1 94.25 178 PRO A C 1
ATOM 1427 O O . PRO A 1 178 ? -10.672 -10.086 -15.695 1 94.25 178 PRO A O 1
ATOM 1430 N N . LEU A 1 179 ? -11.344 -11.789 -14.516 1 92.56 179 LEU A N 1
ATOM 1431 C CA . LEU A 1 179 ? -12.727 -11.312 -14.531 1 92.56 179 LEU A CA 1
ATOM 1432 C C . LEU A 1 179 ? -12.867 -10.031 -13.727 1 92.56 179 LEU A C 1
ATOM 1434 O O . LEU A 1 179 ? -13.508 -9.078 -14.172 1 92.56 179 LEU A O 1
ATOM 1438 N N . ARG A 1 180 ? -12.258 -9.969 -12.57 1 92.75 180 ARG A N 1
ATOM 1439 C CA . ARG A 1 180 ? -12.367 -8.797 -11.711 1 92.75 180 ARG A CA 1
ATOM 1440 C C . ARG A 1 180 ? -11.125 -7.926 -11.812 1 92.75 180 ARG A C 1
ATOM 1442 O O . ARG A 1 180 ? -11.008 -6.914 -11.117 1 92.75 180 ARG A O 1
ATOM 1449 N N . GLU A 1 181 ? -10.188 -8.359 -12.578 1 93.62 181 GLU A N 1
ATOM 1450 C CA . GLU A 1 181 ? -8.93 -7.652 -12.773 1 93.62 181 GLU A CA 1
ATOM 1451 C C . GLU A 1 181 ? -8.219 -7.41 -11.445 1 93.62 181 GLU A C 1
ATOM 1453 O O . GLU A 1 181 ? -7.789 -6.293 -11.156 1 93.62 181 GLU A O 1
ATOM 1458 N N . ARG A 1 182 ? -8.109 -8.438 -10.727 1 95.44 182 ARG A N 1
ATOM 1459 C CA . ARG A 1 182 ? -7.512 -8.414 -9.398 1 95.44 182 ARG A CA 1
ATOM 1460 C C . ARG A 1 182 ? -6.219 -9.219 -9.367 1 95.44 182 ARG A C 1
ATOM 1462 O O . ARG A 1 182 ? -6.184 -10.367 -9.82 1 95.44 182 ARG A O 1
ATOM 1469 N N . LEU A 1 183 ? -5.156 -8.602 -8.82 1 96.75 183 LEU A N 1
ATOM 1470 C CA . LEU A 1 183 ? -3.885 -9.289 -8.617 1 96.75 183 LEU A CA 1
ATOM 1471 C C . LEU A 1 183 ? -3.732 -9.727 -7.164 1 96.75 183 LEU A C 1
ATOM 1473 O O . LEU A 1 183 ? -3.963 -8.93 -6.246 1 96.75 183 LEU A O 1
ATOM 1477 N N . PHE A 1 184 ? -3.447 -10.992 -6.949 1 96.56 184 PHE A N 1
ATOM 1478 C CA . PHE A 1 184 ? -3.045 -11.492 -5.641 1 96.56 184 PHE A CA 1
ATOM 1479 C C . PHE A 1 184 ? -1.525 -11.539 -5.523 1 96.56 184 PHE A C 1
ATOM 1481 O O . PHE A 1 184 ? -0.843 -12.031 -6.426 1 96.56 184 PHE A O 1
ATOM 1488 N N . VAL A 1 185 ? -1.032 -11.031 -4.445 1 94.94 185 VAL A N 1
ATOM 1489 C CA . VAL A 1 185 ? 0.405 -11 -4.191 1 94.94 185 VAL A CA 1
ATOM 1490 C C . VAL A 1 185 ? 0.709 -11.68 -2.857 1 94.94 185 VAL A C 1
ATOM 1492 O O . VAL A 1 185 ? 0.214 -11.25 -1.812 1 94.94 185 VAL A O 1
ATOM 1495 N N . ALA A 1 186 ? 1.521 -12.672 -2.91 1 92.81 186 ALA A N 1
ATOM 1496 C CA . ALA A 1 186 ? 1.888 -13.391 -1.696 1 92.81 186 ALA A CA 1
ATOM 1497 C C . ALA A 1 186 ? 3.121 -12.773 -1.042 1 92.81 186 ALA A C 1
ATOM 1499 O O . ALA A 1 186 ? 4.098 -12.461 -1.722 1 92.81 186 ALA A O 1
ATOM 1500 N N . ARG A 1 187 ? 3.01 -12.594 0.245 1 87.31 187 ARG A N 1
ATOM 1501 C CA . ARG A 1 187 ? 4.156 -12.312 1.104 1 87.31 187 ARG A CA 1
ATOM 1502 C C . ARG A 1 187 ? 4.594 -13.57 1.856 1 87.31 187 ARG A C 1
ATOM 1504 O O . ARG A 1 187 ? 3.775 -14.234 2.496 1 87.31 187 ARG A O 1
ATOM 1511 N N . GLU A 1 188 ? 5.863 -13.812 1.681 1 82.25 188 GLU A N 1
ATOM 1512 C CA . GLU A 1 188 ? 6.348 -15.109 2.143 1 82.25 188 GLU A CA 1
ATOM 1513 C C . GLU A 1 188 ? 6.258 -15.227 3.662 1 82.25 188 GLU A C 1
ATOM 1515 O O . GLU A 1 188 ? 5.734 -16.203 4.188 1 82.25 188 GLU A O 1
ATOM 1520 N N . LYS A 1 189 ? 6.984 -14.281 4.34 1 74.31 189 LYS A N 1
ATOM 1521 C CA . LYS A 1 189 ? 7.066 -14.367 5.797 1 74.31 189 LYS A CA 1
ATOM 1522 C C . LYS A 1 189 ? 7.125 -12.977 6.422 1 74.31 189 LYS A C 1
ATOM 1524 O O . LYS A 1 189 ? 7.266 -11.977 5.719 1 74.31 189 LYS A O 1
ATOM 1529 N N . ALA A 1 190 ? 6.883 -12.992 7.824 1 68.75 190 ALA A N 1
ATOM 1530 C CA . ALA A 1 190 ? 7.109 -11.836 8.688 1 68.75 190 ALA A CA 1
ATOM 1531 C C . ALA A 1 190 ? 6.32 -10.625 8.211 1 68.75 190 ALA A C 1
ATOM 1533 O O . ALA A 1 190 ? 6.898 -9.57 7.922 1 68.75 190 ALA A O 1
ATOM 1534 N N . PRO A 1 191 ? 5.09 -10.859 7.941 1 70.19 191 PRO A N 1
ATOM 1535 C CA . PRO A 1 191 ? 4.176 -11.977 8.18 1 70.19 191 PRO A CA 1
ATOM 1536 C C . PRO A 1 191 ? 3.705 -12.641 6.883 1 70.19 191 PRO A C 1
ATOM 1538 O O . PRO A 1 191 ? 3.748 -12.023 5.816 1 70.19 191 PRO A O 1
ATOM 1541 N N . VAL A 1 192 ? 3.293 -13.859 7.012 1 78.81 192 VAL A N 1
ATOM 1542 C CA . VAL A 1 192 ? 2.658 -14.57 5.906 1 78.81 192 VAL A CA 1
ATOM 1543 C C . VAL A 1 192 ? 1.328 -13.906 5.559 1 78.81 192 VAL A C 1
ATOM 1545 O O . VAL A 1 192 ? 0.552 -13.555 6.453 1 78.81 192 VAL A O 1
ATOM 1548 N N . GLY A 1 193 ? 1.168 -13.648 4.293 1 86.06 193 GLY A N 1
ATOM 1549 C CA . GLY A 1 193 ? -0.107 -13.07 3.902 1 86.06 193 GLY A CA 1
ATOM 1550 C C . GLY A 1 193 ? -0.235 -12.859 2.406 1 86.06 193 GLY A C 1
ATOM 1551 O O . GLY A 1 193 ? 0.73 -13.055 1.662 1 86.06 193 GLY A O 1
ATOM 1552 N N . ILE A 1 194 ? -1.493 -12.617 2.018 1 92 194 ILE A N 1
ATOM 1553 C CA . ILE A 1 194 ? -1.799 -12.344 0.617 1 92 194 ILE A CA 1
ATOM 1554 C C . ILE A 1 194 ? -2.42 -10.961 0.481 1 92 194 ILE A C 1
ATOM 1556 O O . ILE A 1 194 ? -3.406 -10.648 1.151 1 92 194 ILE A O 1
ATOM 1560 N N . ILE A 1 195 ? -1.793 -10.188 -0.351 1 91.06 195 ILE A N 1
ATOM 1561 C CA . ILE A 1 195 ? -2.309 -8.859 -0.675 1 91.06 195 ILE A CA 1
ATOM 1562 C C . ILE A 1 195 ? -3.104 -8.922 -1.977 1 91.06 195 ILE A C 1
ATOM 1564 O O . ILE A 1 195 ? -2.723 -9.625 -2.914 1 91.06 195 ILE A O 1
ATOM 1568 N N . GLU A 1 196 ? -4.168 -8.156 -1.954 1 93.25 196 GLU A N 1
ATOM 1569 C CA . GLU A 1 196 ? -4.973 -8.008 -3.162 1 93.25 196 GLU A CA 1
ATOM 1570 C C . GLU A 1 196 ? -4.824 -6.609 -3.754 1 93.25 196 GLU A C 1
ATOM 1572 O O . GLU A 1 196 ? -4.957 -5.613 -3.043 1 93.25 196 GLU A O 1
ATOM 1577 N N . VAL A 1 197 ? -4.555 -6.527 -4.977 1 94.19 197 VAL A N 1
ATOM 1578 C CA . VAL A 1 197 ? -4.379 -5.262 -5.684 1 94.19 197 VAL A CA 1
ATOM 1579 C C . VAL A 1 197 ? -5.441 -5.125 -6.773 1 94.19 197 VAL A C 1
ATOM 1581 O O . VAL A 1 197 ? -5.461 -5.902 -7.727 1 94.19 197 VAL A O 1
ATOM 1584 N N . ASN A 1 198 ? -6.297 -4.105 -6.664 1 93.5 198 ASN A N 1
ATOM 1585 C CA . ASN A 1 198 ? -7.316 -3.77 -7.648 1 93.5 198 ASN A CA 1
ATOM 1586 C C . ASN A 1 198 ? -7.012 -2.447 -8.344 1 93.5 198 ASN A C 1
ATOM 1588 O O . ASN A 1 198 ? -6.535 -1.503 -7.711 1 93.5 198 ASN A O 1
ATOM 1592 N N . GLY A 1 199 ? -7.199 -2.426 -9.656 1 92.06 199 GLY A N 1
ATOM 1593 C CA . GLY A 1 199 ? -7.008 -1.194 -10.414 1 92.06 199 GLY A CA 1
ATOM 1594 C C . GLY A 1 199 ? -5.617 -1.066 -11 1 92.06 199 GLY A C 1
ATOM 1595 O O . GLY A 1 199 ? -5.285 -0.045 -11.609 1 92.06 199 GLY A O 1
ATOM 1596 N N . PHE A 1 200 ? -4.812 -2.012 -10.875 1 92.38 200 PHE A N 1
ATOM 1597 C CA . PHE A 1 200 ? -3.453 -1.975 -11.406 1 92.38 200 PHE A CA 1
ATOM 1598 C C . PHE A 1 200 ? -3.467 -1.808 -12.922 1 92.38 200 PHE A C 1
ATOM 1600 O O . PHE A 1 200 ? -2.611 -1.12 -13.484 1 92.38 200 PHE A O 1
ATOM 1607 N N . PHE A 1 201 ? -4.473 -2.375 -13.531 1 90 201 PHE A N 1
ATOM 1608 C CA . PHE A 1 201 ? -4.473 -2.402 -14.992 1 90 201 PHE A CA 1
ATOM 1609 C C . PHE A 1 201 ? -5.449 -1.376 -15.555 1 90 201 PHE A C 1
ATOM 1611 O O . PHE A 1 201 ? -5.824 -1.444 -16.719 1 90 201 PHE A O 1
ATOM 1618 N N . ASN A 1 202 ? -5.844 -0.489 -14.742 1 81.31 202 ASN A N 1
ATOM 1619 C CA . ASN A 1 202 ? -6.719 0.553 -15.266 1 81.31 202 ASN A CA 1
ATOM 1620 C C . ASN A 1 202 ? -6.082 1.279 -16.453 1 81.31 202 ASN A C 1
ATOM 1622 O O . ASN A 1 202 ? -4.867 1.479 -16.484 1 81.31 202 ASN A O 1
ATOM 1626 N N . ASP A 1 203 ? -6.926 1.614 -17.406 1 75.5 203 ASP A N 1
ATOM 1627 C CA . ASP A 1 203 ? -6.469 2.166 -18.688 1 75.5 203 ASP A CA 1
ATOM 1628 C C . ASP A 1 203 ? -5.77 3.508 -18.484 1 75.5 203 ASP A C 1
ATOM 1630 O O . ASP A 1 203 ? -6.078 4.238 -17.531 1 75.5 203 ASP A O 1
ATOM 1634 N N . ARG A 1 204 ? -5.051 3.617 -19.672 1 66.81 204 ARG A N 1
ATOM 1635 C CA . ARG A 1 204 ? -4.375 4.91 -19.75 1 66.81 204 ARG A CA 1
ATOM 1636 C C . ARG A 1 204 ? -5.375 6.035 -19.984 1 66.81 204 ARG A C 1
ATOM 1638 O O . ARG A 1 204 ? -6.324 5.879 -20.75 1 66.81 204 ARG A O 1
ATOM 1645 N N . GLY A 1 205 ? -5.586 6.836 -19.172 1 71.5 205 GLY A N 1
ATOM 1646 C CA . GLY A 1 205 ? -6.496 7.961 -19.297 1 71.5 205 GLY A CA 1
ATOM 1647 C C . GLY A 1 205 ? -7.461 8.078 -18.125 1 71.5 205 GLY A C 1
ATOM 1648 O O . GLY A 1 205 ? -8.086 9.125 -17.938 1 71.5 205 GLY A O 1
ATOM 1649 N N . GLU A 1 206 ? -7.516 6.934 -17.578 1 78.19 206 GLU A N 1
ATOM 1650 C CA . GLU A 1 206 ? -8.383 6.969 -16.406 1 78.19 206 GLU A CA 1
ATOM 1651 C C . GLU A 1 206 ? -7.625 7.473 -15.18 1 78.19 206 GLU A C 1
ATOM 1653 O O . GLU A 1 206 ? -6.395 7.402 -15.133 1 78.19 206 GLU A O 1
ATOM 1658 N N . ALA A 1 207 ? -8.469 8.07 -14.43 1 80.06 207 ALA A N 1
ATOM 1659 C CA . ALA A 1 207 ? -7.879 8.516 -13.172 1 80.06 207 ALA A CA 1
ATOM 1660 C C . ALA A 1 207 ? -7.434 7.328 -12.32 1 80.06 207 ALA A C 1
ATOM 1662 O O . ALA A 1 207 ? -8.023 6.246 -12.398 1 80.06 207 ALA A O 1
ATOM 1663 N N . LEU A 1 208 ? -6.398 7.605 -11.641 1 85.19 208 LEU A N 1
ATOM 1664 C CA . LEU A 1 208 ? -5.914 6.586 -10.711 1 85.19 208 LEU A CA 1
ATOM 1665 C C . LEU A 1 208 ? -7.027 6.141 -9.766 1 85.19 208 LEU A C 1
ATOM 1667 O O . LEU A 1 208 ? -7.707 6.973 -9.164 1 85.19 208 LEU A O 1
ATOM 1671 N N . ASP A 1 209 ? -7.348 4.953 -9.727 1 88.25 209 ASP A N 1
ATOM 1672 C CA . ASP A 1 209 ? -8.219 4.285 -8.758 1 88.25 209 ASP A CA 1
ATOM 1673 C C . ASP A 1 209 ? -7.652 2.924 -8.359 1 88.25 209 ASP A C 1
ATOM 1675 O O . ASP A 1 209 ? -7.992 1.904 -8.969 1 88.25 209 ASP A O 1
ATOM 1679 N N . LEU A 1 210 ? -6.75 2.971 -7.406 1 91.06 210 LEU A N 1
ATOM 1680 C CA . LEU A 1 210 ? -6.012 1.793 -6.965 1 91.06 210 LEU A CA 1
ATOM 1681 C C . LEU A 1 210 ? -6.367 1.439 -5.523 1 91.06 210 LEU A C 1
ATOM 1683 O O . LEU A 1 210 ? -6.422 2.318 -4.66 1 91.06 210 LEU A O 1
ATOM 1687 N N . SER A 1 211 ? -6.668 0.188 -5.281 1 90.81 211 SER A N 1
ATOM 1688 C CA . SER A 1 211 ? -6.961 -0.316 -3.941 1 90.81 211 SER A CA 1
ATOM 1689 C C . SER A 1 211 ? -6.066 -1.498 -3.588 1 90.81 211 SER A C 1
ATOM 1691 O O . SER A 1 211 ? -5.949 -2.449 -4.363 1 90.81 211 SER A O 1
ATOM 1693 N N . VAL A 1 212 ? -5.43 -1.397 -2.512 1 89.69 212 VAL A N 1
ATOM 1694 C CA . VAL A 1 212 ? -4.566 -2.461 -2.006 1 89.69 212 VAL A CA 1
ATOM 1695 C C . VAL A 1 212 ? -5.051 -2.906 -0.627 1 89.69 212 VAL A C 1
ATOM 1697 O O . VAL A 1 212 ? -5.281 -2.076 0.255 1 89.69 212 VAL A O 1
ATOM 1700 N N . GLY A 1 213 ? -5.254 -4.211 -0.421 1 85.75 213 GLY A N 1
ATOM 1701 C CA . GLY A 1 213 ? -5.711 -4.699 0.871 1 85.75 213 GLY A CA 1
ATOM 1702 C C . GLY A 1 213 ? -5.438 -6.176 1.083 1 85.75 213 GLY A C 1
ATOM 1703 O O . GLY A 1 213 ? -5.047 -6.879 0.15 1 85.75 213 GLY A O 1
ATOM 1704 N N . GLY A 1 214 ? -5.496 -6.539 2.367 1 82.06 214 GLY A N 1
ATOM 1705 C CA . GLY A 1 214 ? -5.395 -7.945 2.732 1 82.06 214 GLY A CA 1
ATOM 1706 C C . GLY A 1 214 ? -6.652 -8.484 3.381 1 82.06 214 GLY A C 1
ATOM 1707 O O . GLY A 1 214 ? -7.621 -7.75 3.578 1 82.06 214 GLY A O 1
ATOM 1708 N N . ASP A 1 215 ? -6.645 -9.789 3.506 1 81.75 215 ASP A N 1
ATOM 1709 C CA . ASP A 1 215 ? -7.691 -10.492 4.238 1 81.75 215 ASP A CA 1
ATOM 1710 C C . ASP A 1 215 ? -7.117 -11.258 5.43 1 81.75 215 ASP A C 1
ATOM 1712 O O . ASP A 1 215 ? -6.719 -12.414 5.297 1 81.75 215 ASP A O 1
ATOM 1716 N N . PRO A 1 216 ? -7.191 -10.555 6.504 1 76.94 216 PRO A N 1
ATOM 1717 C CA . PRO A 1 216 ? -6.582 -11.188 7.676 1 76.94 216 PRO A CA 1
ATOM 1718 C C . PRO A 1 216 ? -7.297 -12.469 8.094 1 76.94 216 PRO A C 1
ATOM 1720 O O . PRO A 1 216 ? -6.66 -13.398 8.609 1 76.94 216 PRO A O 1
ATOM 1723 N N . GLN A 1 217 ? -8.523 -12.453 7.965 1 77.81 217 GLN A N 1
ATOM 1724 C CA . GLN A 1 217 ? -9.258 -13.664 8.328 1 77.81 217 GLN A CA 1
ATOM 1725 C C . GLN A 1 217 ? -8.805 -14.852 7.477 1 77.81 217 GLN A C 1
ATOM 1727 O O . GLN A 1 217 ? -8.57 -15.938 8 1 77.81 217 GLN A O 1
ATOM 1732 N N . ARG A 1 218 ? -8.695 -14.641 6.254 1 80.88 218 ARG A N 1
ATOM 1733 C CA . ARG A 1 218 ? -8.188 -15.672 5.359 1 80.88 218 ARG A CA 1
ATOM 1734 C C . ARG A 1 218 ? -6.758 -16.062 5.734 1 80.88 218 ARG A C 1
ATOM 1736 O O . ARG A 1 218 ? -6.445 -17.25 5.84 1 80.88 218 ARG A O 1
ATOM 1743 N N . ASP A 1 219 ? -5.941 -15.117 5.949 1 81.69 219 ASP A N 1
ATOM 1744 C CA . ASP A 1 219 ? -4.52 -15.367 6.16 1 81.69 219 ASP A CA 1
ATOM 1745 C C . ASP A 1 219 ? -4.285 -16.156 7.445 1 81.69 219 ASP A C 1
ATOM 1747 O O . ASP A 1 219 ? -3.4 -17.016 7.508 1 81.69 219 ASP A O 1
ATOM 1751 N N . ARG A 1 220 ? -5.055 -15.836 8.414 1 74.44 220 ARG A N 1
ATOM 1752 C CA . ARG A 1 220 ? -4.953 -16.578 9.664 1 74.44 220 ARG A CA 1
ATOM 1753 C C . ARG A 1 220 ? -5.387 -18.016 9.484 1 74.44 220 ARG A C 1
ATOM 1755 O O . ARG A 1 220 ? -4.867 -18.922 10.148 1 74.44 220 ARG A O 1
ATOM 1762 N N . GLY A 1 221 ? -6.215 -18.188 8.625 1 72.44 221 GLY A N 1
ATOM 1763 C CA . GLY A 1 221 ? -6.762 -19.516 8.398 1 72.44 221 GLY A CA 1
ATOM 1764 C C . GLY A 1 221 ? -5.852 -20.391 7.566 1 72.44 221 GLY A C 1
ATOM 1765 O O . GLY A 1 221 ? -6.082 -21.609 7.457 1 72.44 221 GLY A O 1
ATOM 1766 N N . LEU A 1 222 ? -4.832 -19.781 7.012 1 77.62 222 LEU A N 1
ATOM 1767 C CA . LEU A 1 222 ? -3.953 -20.562 6.148 1 77.62 222 LEU A CA 1
ATOM 1768 C C . LEU A 1 222 ? -3.082 -21.516 6.969 1 77.62 222 LEU A C 1
ATOM 1770 O O . LEU A 1 222 ? -2.791 -22.625 6.535 1 77.62 222 LEU A O 1
ATOM 1774 N N . PHE A 1 223 ? -2.664 -21.172 8.141 1 73.25 223 PHE A N 1
ATOM 1775 C CA . PHE A 1 223 ? -1.813 -21.922 9.047 1 73.25 223 PHE A CA 1
ATOM 1776 C C . PHE A 1 223 ? -0.548 -22.391 8.336 1 73.25 223 PHE A C 1
ATOM 1778 O O . PHE A 1 223 ? -0.113 -23.531 8.523 1 73.25 223 PHE A O 1
ATOM 1785 N N . LEU A 1 224 ? -0.189 -21.688 7.418 1 81.19 224 LEU A N 1
ATOM 1786 C CA . LEU A 1 224 ? 1.039 -21.984 6.688 1 81.19 224 LEU A CA 1
ATOM 1787 C C . LEU A 1 224 ? 2.209 -21.172 7.246 1 81.19 224 LEU A C 1
ATOM 1789 O O . LEU A 1 224 ? 2.014 -20.094 7.793 1 81.19 224 LEU A O 1
ATOM 1793 N N . THR A 1 225 ? 3.385 -21.672 7.129 1 79.31 225 THR A N 1
ATOM 1794 C CA . THR A 1 225 ? 4.57 -21 7.641 1 79.31 225 THR A CA 1
ATOM 1795 C C . THR A 1 225 ? 5.156 -20.062 6.59 1 79.31 225 THR A C 1
ATOM 1797 O O . THR A 1 225 ? 5.934 -19.156 6.914 1 79.31 225 THR A O 1
ATOM 1800 N N . ASP A 1 226 ? 4.742 -20.359 5.379 1 88.94 226 ASP A N 1
ATOM 1801 C CA . ASP A 1 226 ? 5.203 -19.5 4.293 1 88.94 226 ASP A CA 1
ATOM 1802 C C . ASP A 1 226 ? 4.297 -19.641 3.07 1 88.94 226 ASP A C 1
ATOM 1804 O O . ASP A 1 226 ? 3.424 -20.5 3.027 1 88.94 226 ASP A O 1
ATOM 1808 N N . LEU A 1 227 ? 4.449 -18.766 2.148 1 91.19 227 LEU A N 1
ATOM 1809 C CA . LEU A 1 227 ? 3.82 -18.797 0.831 1 91.19 227 LEU A CA 1
ATOM 1810 C C . LEU A 1 227 ? 4.863 -18.641 -0.271 1 91.19 227 LEU A C 1
ATOM 1812 O O . LEU A 1 227 ? 5.609 -17.656 -0.288 1 91.19 227 LEU A O 1
ATOM 1816 N N . SER A 1 228 ? 4.883 -19.578 -1.135 1 93.75 228 SER A N 1
ATOM 1817 C CA . SER A 1 228 ? 5.922 -19.531 -2.158 1 93.75 228 SER A CA 1
ATOM 1818 C C . SER A 1 228 ? 5.32 -19.312 -3.543 1 93.75 228 SER A C 1
ATOM 1820 O O . SER A 1 228 ? 6.035 -18.969 -4.488 1 93.75 228 SER A O 1
ATOM 1822 N N . SER A 1 229 ? 4.035 -19.562 -3.691 1 96.44 229 SER A N 1
ATOM 1823 C CA . SER A 1 229 ? 3.383 -19.297 -4.973 1 96.44 229 SER A CA 1
ATOM 1824 C C . SER A 1 229 ? 1.865 -19.297 -4.828 1 96.44 229 SER A C 1
ATOM 1826 O O . SER A 1 229 ? 1.329 -19.719 -3.809 1 96.44 229 SER A O 1
ATOM 1828 N N . LEU A 1 230 ? 1.234 -18.719 -5.879 1 97.69 230 LEU A N 1
ATOM 1829 C CA . LEU A 1 230 ? -0.221 -18.656 -5.949 1 97.69 230 LEU A CA 1
ATOM 1830 C C . LEU A 1 230 ? -0.714 -19.016 -7.344 1 97.69 230 LEU A C 1
ATOM 1832 O O . LEU A 1 230 ? 0.014 -18.859 -8.328 1 97.69 230 LEU A O 1
ATOM 1836 N N . TYR A 1 231 ? -1.926 -19.5 -7.34 1 98.12 231 TYR A N 1
ATOM 1837 C CA . TYR A 1 231 ? -2.656 -19.688 -8.586 1 98.12 231 TYR A CA 1
ATOM 1838 C C . TYR A 1 231 ? -4.148 -19.453 -8.391 1 98.12 231 TYR A C 1
ATOM 1840 O O . TYR A 1 231 ? -4.746 -19.969 -7.449 1 98.12 231 TYR A O 1
ATOM 1848 N N . TYR A 1 232 ? -4.668 -18.609 -9.25 1 97.81 232 TYR A N 1
ATOM 1849 C CA . TYR A 1 232 ? -6.102 -18.344 -9.211 1 97.81 232 TYR A CA 1
ATOM 1850 C C . TYR A 1 232 ? -6.824 -19.125 -10.305 1 97.81 232 TYR A C 1
ATOM 1852 O O . TYR A 1 232 ? -6.547 -18.938 -11.492 1 97.81 232 TYR A O 1
ATOM 1860 N N . ASP A 1 233 ? -7.766 -19.891 -9.914 1 96.38 233 ASP A N 1
ATOM 1861 C CA . ASP A 1 233 ? -8.57 -20.656 -10.859 1 96.38 233 ASP A CA 1
ATOM 1862 C C . ASP A 1 233 ? -9.859 -19.906 -11.211 1 96.38 233 ASP A C 1
ATOM 1864 O O . ASP A 1 233 ? -10.797 -19.875 -10.422 1 96.38 233 ASP A O 1
ATOM 1868 N N . LYS A 1 234 ? -9.93 -19.469 -12.43 1 93.31 234 LYS A N 1
ATOM 1869 C CA . LYS A 1 234 ? -11.07 -18.656 -12.828 1 93.31 234 LYS A CA 1
ATOM 1870 C C . LYS A 1 234 ? -12.344 -19.5 -12.914 1 93.31 234 LYS A C 1
ATOM 1872 O O . LYS A 1 234 ? -13.445 -18.984 -12.719 1 93.31 234 LYS A O 1
ATOM 1877 N N . ALA A 1 235 ? -12.195 -20.734 -13.227 1 91.44 235 ALA A N 1
ATOM 1878 C CA . ALA A 1 235 ? -13.359 -21.594 -13.383 1 91.44 235 ALA A CA 1
ATOM 1879 C C . ALA A 1 235 ? -14.078 -21.797 -12.055 1 91.44 235 ALA A C 1
ATOM 1881 O O . ALA A 1 235 ? -15.305 -21.688 -11.977 1 91.44 235 ALA A O 1
ATOM 1882 N N . SER A 1 236 ? -13.336 -22.062 -11.031 1 91.56 236 SER A N 1
ATOM 1883 C CA . SER A 1 236 ? -13.93 -22.328 -9.727 1 91.56 236 SER A CA 1
ATOM 1884 C C . SER A 1 236 ? -13.969 -21.078 -8.867 1 91.56 236 SER A C 1
ATOM 1886 O O . SER A 1 236 ? -14.664 -21.031 -7.852 1 91.56 236 SER A O 1
ATOM 1888 N N . ASP A 1 237 ? -13.195 -20.078 -9.211 1 93.81 237 ASP A N 1
ATOM 1889 C CA . ASP A 1 237 ? -13.039 -18.875 -8.414 1 93.81 237 ASP A CA 1
ATOM 1890 C C . ASP A 1 237 ? -12.297 -19.156 -7.113 1 93.81 237 ASP A C 1
ATOM 1892 O O . ASP A 1 237 ? -12.578 -18.531 -6.086 1 93.81 237 ASP A O 1
ATOM 1896 N N . HIS A 1 238 ? -11.453 -20.156 -7.168 1 94.75 238 HIS A N 1
ATOM 1897 C CA . HIS A 1 238 ? -10.672 -20.531 -5.992 1 94.75 238 HIS A CA 1
ATOM 1898 C C . HIS A 1 238 ? -9.211 -20.125 -6.148 1 94.75 238 HIS A C 1
ATOM 1900 O O . HIS A 1 238 ? -8.742 -19.891 -7.262 1 94.75 238 HIS A O 1
ATOM 1906 N N . LEU A 1 239 ? -8.609 -20.016 -5.008 1 95.94 239 LEU A N 1
ATOM 1907 C CA . LEU A 1 239 ? -7.184 -19.703 -4.945 1 95.94 239 LEU A CA 1
ATOM 1908 C C . LEU A 1 239 ? -6.375 -20.891 -4.453 1 95.94 239 LEU A C 1
ATOM 1910 O O . LEU A 1 239 ? -6.738 -21.531 -3.457 1 95.94 239 LEU A O 1
ATOM 1914 N N . LEU A 1 240 ? -5.363 -21.266 -5.199 1 97.06 240 LEU A N 1
ATOM 1915 C CA . LEU A 1 240 ? -4.398 -22.25 -4.727 1 97.06 240 LEU A CA 1
ATOM 1916 C C . LEU A 1 240 ? -3.174 -21.562 -4.125 1 97.06 240 LEU A C 1
ATOM 1918 O O . LEU A 1 240 ? -2.686 -20.562 -4.664 1 97.06 240 LEU A O 1
ATOM 1922 N N . VAL A 1 241 ? -2.75 -22.109 -3.029 1 96.69 241 VAL A N 1
ATOM 1923 C CA . VAL A 1 241 ? -1.556 -21.594 -2.379 1 96.69 241 VAL A CA 1
ATOM 1924 C C . VAL A 1 241 ? -0.523 -22.703 -2.211 1 96.69 241 VAL A C 1
ATOM 1926 O O . VAL A 1 241 ? -0.875 -23.844 -1.889 1 96.69 241 VAL A O 1
ATOM 1929 N N . LEU A 1 242 ? 0.684 -22.359 -2.502 1 96.69 242 LEU A N 1
ATOM 1930 C CA . LEU A 1 242 ? 1.806 -23.281 -2.377 1 96.69 242 LEU A CA 1
ATOM 1931 C C . LEU A 1 242 ? 2.711 -22.875 -1.217 1 96.69 242 LEU A C 1
ATOM 1933 O O . LEU A 1 242 ? 3.037 -21.703 -1.054 1 96.69 242 LEU A O 1
ATOM 1937 N N . SER A 1 243 ? 3.02 -23.812 -0.373 1 93.44 243 SER A N 1
ATOM 1938 C CA . SER A 1 243 ? 4.012 -23.625 0.681 1 93.44 243 SER A CA 1
ATOM 1939 C C . SER A 1 243 ? 5.199 -24.562 0.499 1 93.44 243 SER A C 1
ATOM 1941 O O . SER A 1 243 ? 5.031 -25.781 0.48 1 93.44 243 SER A O 1
ATOM 1943 N N . ASP A 1 244 ? 6.328 -23.969 0.384 1 93.69 244 ASP A N 1
ATOM 1944 C CA . ASP A 1 244 ? 7.551 -24.766 0.3 1 93.69 244 ASP A CA 1
ATOM 1945 C C . ASP A 1 244 ? 7.84 -25.469 1.623 1 93.69 244 ASP A C 1
ATOM 1947 O O . ASP A 1 244 ? 8.07 -26.672 1.651 1 93.69 244 ASP A O 1
ATOM 1951 N N . GLU A 1 245 ? 7.711 -24.766 2.676 1 89.06 245 GLU A N 1
ATOM 1952 C CA . GLU A 1 245 ? 8.078 -25.297 3.982 1 89.06 245 GLU A CA 1
ATOM 1953 C C . GLU A 1 245 ? 7.125 -26.406 4.418 1 89.06 245 GLU A C 1
ATOM 1955 O O . GLU A 1 245 ? 7.559 -27.438 4.934 1 89.06 245 GLU A O 1
ATOM 1960 N N . SER A 1 246 ? 5.902 -26.188 4.152 1 87.69 246 SER A N 1
ATOM 1961 C CA . SER A 1 246 ? 4.906 -27.188 4.531 1 87.69 246 SER A CA 1
ATOM 1962 C C . SER A 1 246 ? 4.77 -28.266 3.463 1 87.69 246 SER A C 1
ATOM 1964 O O . SER A 1 246 ? 4.133 -29.297 3.691 1 87.69 246 SER A O 1
ATOM 1966 N N . ARG A 1 247 ? 5.297 -28.094 2.357 1 94.81 247 ARG A N 1
ATOM 1967 C CA . ARG A 1 247 ? 5.258 -29.016 1.23 1 94.81 247 ARG A CA 1
ATOM 1968 C C . ARG A 1 247 ? 3.822 -29.406 0.886 1 94.81 247 ARG A C 1
ATOM 1970 O O . ARG A 1 247 ? 3.492 -30.578 0.811 1 94.81 247 ARG A O 1
ATOM 1977 N N . VAL A 1 248 ? 3.135 -28.344 0.581 1 94.44 248 VAL A N 1
ATOM 1978 C CA . VAL A 1 248 ? 1.719 -28.609 0.338 1 94.44 248 VAL A CA 1
ATOM 1979 C C . VAL A 1 248 ? 1.148 -27.531 -0.58 1 94.44 248 VAL A C 1
ATOM 1981 O O . VAL A 1 248 ? 1.608 -26.391 -0.564 1 94.44 248 VAL A O 1
ATOM 1984 N N . VAL A 1 249 ? 0.194 -27.938 -1.436 1 96.44 249 VAL A N 1
ATOM 1985 C CA . VAL A 1 249 ? -0.715 -27.031 -2.137 1 96.44 249 VAL A CA 1
ATOM 1986 C C . VAL A 1 249 ? -2.094 -27.078 -1.483 1 96.44 249 VAL A C 1
ATOM 1988 O O . VAL A 1 249 ? -2.643 -28.172 -1.251 1 96.44 249 VAL A O 1
ATOM 1991 N N . ILE A 1 250 ? -2.645 -25.875 -1.185 1 94.25 250 ILE A N 1
ATOM 1992 C CA . ILE A 1 250 ? -3.965 -25.797 -0.568 1 94.25 250 ILE A CA 1
ATOM 1993 C C . ILE A 1 250 ? -4.918 -25.031 -1.479 1 94.25 250 ILE A C 1
ATOM 1995 O O . ILE A 1 250 ? -4.543 -24 -2.049 1 94.25 250 ILE A O 1
ATOM 1999 N N . GLU A 1 251 ? -6.098 -25.547 -1.617 1 94.62 251 GLU A N 1
ATOM 2000 C CA . GLU A 1 251 ? -7.176 -24.859 -2.318 1 94.62 251 GLU A CA 1
ATOM 2001 C C . GLU A 1 251 ? -8.047 -24.078 -1.346 1 94.62 251 GLU A C 1
ATOM 2003 O O . GLU A 1 251 ? -8.555 -24.625 -0.371 1 94.62 251 GLU A O 1
ATOM 2008 N N . LEU A 1 252 ? -8.164 -22.828 -1.666 1 92.44 252 LEU A N 1
ATOM 2009 C CA . LEU A 1 252 ? -9.023 -21.953 -0.875 1 92.44 252 LEU A CA 1
ATOM 2010 C C . LEU A 1 252 ? -10.258 -21.547 -1.671 1 92.44 252 LEU A C 1
ATOM 2012 O O . LEU A 1 252 ? -10.156 -21.203 -2.85 1 92.44 252 LEU A O 1
ATOM 2016 N N . ASP A 1 253 ? -11.422 -21.516 -1.031 1 91.12 253 ASP A N 1
ATOM 2017 C CA . ASP A 1 253 ? -12.617 -21.016 -1.704 1 91.12 253 ASP A CA 1
ATOM 2018 C C . ASP A 1 253 ? -12.672 -19.484 -1.652 1 91.12 253 ASP A C 1
ATOM 2020 O O . ASP A 1 253 ? -11.703 -18.844 -1.24 1 91.12 253 ASP A O 1
ATOM 2024 N N . ARG A 1 254 ? -13.758 -18.969 -2.078 1 86.19 254 ARG A N 1
ATOM 2025 C CA . ARG A 1 254 ? -13.898 -17.516 -2.201 1 86.19 254 ARG A CA 1
ATOM 2026 C C . ARG A 1 254 ? -13.836 -16.844 -0.833 1 86.19 254 ARG A C 1
ATOM 2028 O O . ARG A 1 254 ? -13.383 -15.711 -0.716 1 86.19 254 ARG A O 1
ATOM 2035 N N . ALA A 1 255 ? -14.242 -17.547 0.159 1 82.25 255 ALA A N 1
ATOM 2036 C CA . ALA A 1 255 ? -14.25 -17 1.514 1 82.25 255 ALA A CA 1
ATOM 2037 C C . ALA A 1 255 ? -12.898 -17.188 2.189 1 82.25 255 ALA A C 1
ATOM 2039 O O . ALA A 1 255 ? -12.672 -16.672 3.289 1 82.25 255 ALA A O 1
ATOM 2040 N N . GLY A 1 256 ? -12.047 -17.891 1.519 1 86.38 256 GLY A N 1
ATOM 2041 C CA . GLY A 1 256 ? -10.727 -18.109 2.09 1 86.38 256 GLY A CA 1
ATOM 2042 C C . GLY A 1 256 ? -10.641 -19.375 2.908 1 86.38 256 GLY A C 1
ATOM 2043 O O . GLY A 1 256 ? -9.633 -19.625 3.578 1 86.38 256 GLY A O 1
ATOM 2044 N N . ASP A 1 257 ? -11.609 -20.156 2.818 1 84.38 257 ASP A N 1
ATOM 2045 C CA . ASP A 1 257 ? -11.594 -21.422 3.555 1 84.38 257 ASP A CA 1
ATOM 2046 C C . ASP A 1 257 ? -10.945 -22.531 2.734 1 84.38 257 ASP A C 1
ATOM 2048 O O . ASP A 1 257 ? -11.219 -22.672 1.54 1 84.38 257 ASP A O 1
ATOM 2052 N N . PRO A 1 258 ? -10.117 -23.312 3.385 1 87.19 258 PRO A N 1
ATOM 2053 C CA . PRO A 1 258 ? -9.492 -24.422 2.66 1 87.19 258 PRO A CA 1
ATOM 2054 C C . PRO A 1 258 ? -10.484 -25.5 2.256 1 87.19 258 PRO A C 1
ATOM 2056 O O . PRO A 1 258 ? -11.391 -25.828 3.031 1 87.19 258 PRO A O 1
ATOM 2059 N N . LEU A 1 259 ? -10.305 -26.062 1.031 1 87.56 259 LEU A N 1
ATOM 2060 C CA . LEU A 1 259 ? -11.203 -27.062 0.484 1 87.56 259 LEU A CA 1
ATOM 2061 C C . LEU A 1 259 ? -10.469 -28.391 0.268 1 87.56 259 LEU A C 1
ATOM 2063 O O . LEU A 1 259 ? -11.078 -29.453 0.29 1 87.56 259 LEU A O 1
ATOM 2067 N N . GLY A 1 260 ? -9.242 -28.359 -0.005 1 89.88 260 GLY A N 1
ATOM 2068 C CA . GLY A 1 260 ? -8.43 -29.516 -0.324 1 89.88 260 GLY A CA 1
ATOM 2069 C C . GLY A 1 260 ? -6.945 -29.203 -0.395 1 89.88 260 GLY A C 1
ATOM 2070 O O . GLY A 1 260 ? -6.543 -28.047 -0.323 1 89.88 260 GLY A O 1
ATOM 2071 N N . SER A 1 261 ? -6.195 -30.328 -0.464 1 92.38 261 SER A N 1
ATOM 2072 C CA . SER A 1 261 ? -4.75 -30.125 -0.496 1 92.38 261 SER A CA 1
ATOM 2073 C C . SER A 1 261 ? -4.07 -31.188 -1.354 1 92.38 261 SER A C 1
ATOM 2075 O O . SER A 1 261 ? -4.664 -32.219 -1.66 1 92.38 261 SER A O 1
ATOM 2077 N N . LEU A 1 262 ? -2.996 -30.859 -1.825 1 94.38 262 LEU A N 1
ATOM 2078 C CA . LEU A 1 262 ? -2.039 -31.734 -2.488 1 94.38 262 LEU A CA 1
ATOM 2079 C C . LEU A 1 262 ? -0.694 -31.719 -1.771 1 94.38 262 LEU A C 1
ATOM 2081 O O . LEU A 1 262 ? 0.028 -30.719 -1.823 1 94.38 262 LEU A O 1
ATOM 2085 N N . THR A 1 263 ? -0.397 -32.844 -1.088 1 95.06 263 THR A N 1
ATOM 2086 C CA . THR A 1 263 ? 0.848 -32.969 -0.337 1 95.06 263 THR A CA 1
ATOM 2087 C C . THR A 1 263 ? 2.016 -33.281 -1.267 1 95.06 263 THR A C 1
ATOM 2089 O O . THR A 1 263 ? 1.931 -34.219 -2.082 1 95.06 263 THR A O 1
ATOM 2092 N N . LEU A 1 264 ? 3.082 -32.594 -1.056 1 97.81 264 LEU A N 1
ATOM 2093 C CA . LEU A 1 264 ? 4.23 -32.719 -1.943 1 97.81 264 LEU A CA 1
ATOM 2094 C C . LEU A 1 264 ? 5.336 -33.531 -1.279 1 97.81 264 LEU A C 1
ATOM 2096 O O . LEU A 1 264 ? 6.516 -33.188 -1.393 1 97.81 264 LEU A O 1
ATOM 2100 N N . ARG A 1 265 ? 4.898 -34.531 -0.6 1 95.44 265 ARG A N 1
ATOM 2101 C CA . ARG A 1 265 ? 5.812 -35.438 0.052 1 95.44 265 ARG A CA 1
ATOM 2102 C C . ARG A 1 265 ? 5.824 -36.781 -0.664 1 95.44 265 ARG A C 1
ATOM 2104 O O . ARG A 1 265 ? 4.805 -37.219 -1.216 1 95.44 265 ARG A O 1
ATOM 2111 N N . GLY A 1 266 ? 7.012 -37.406 -0.532 1 95.75 266 GLY A N 1
ATOM 2112 C CA . GLY A 1 266 ? 7.109 -38.75 -1.08 1 95.75 266 GLY A CA 1
ATOM 2113 C C . GLY A 1 266 ? 6.043 -39.688 -0.548 1 95.75 266 GLY A C 1
ATOM 2114 O O . GLY A 1 266 ? 5.703 -39.656 0.637 1 95.75 266 GLY A O 1
ATOM 2115 N N . GLY A 1 267 ? 5.609 -40.594 -1.479 1 95.88 267 GLY A N 1
ATOM 2116 C CA . GLY A 1 267 ? 4.582 -41.531 -1.086 1 95.88 267 GLY A CA 1
ATOM 2117 C C . GLY A 1 267 ? 3.174 -41 -1.292 1 95.88 267 GLY A C 1
ATOM 2118 O O . GLY A 1 267 ? 2.209 -41.781 -1.275 1 95.88 267 GLY A O 1
ATOM 2119 N N . ASN A 1 268 ? 3.104 -39.75 -1.497 1 93.5 268 ASN A N 1
ATOM 2120 C CA . ASN A 1 268 ? 1.811 -39.125 -1.768 1 93.5 268 ASN A CA 1
ATOM 2121 C C . ASN A 1 268 ? 1.665 -38.75 -3.24 1 93.5 268 ASN A C 1
ATOM 2123 O O . ASN A 1 268 ? 2.625 -38.312 -3.867 1 93.5 268 ASN A O 1
ATOM 2127 N N . HIS A 1 269 ? 0.466 -39.031 -3.764 1 95.62 269 HIS A N 1
ATOM 2128 C CA . HIS A 1 269 ? 0.089 -38.625 -5.109 1 95.62 269 HIS A CA 1
ATOM 2129 C C . HIS A 1 269 ? 1.049 -39.188 -6.148 1 95.62 269 HIS A C 1
ATOM 2131 O O . HIS A 1 269 ? 1.338 -38.562 -7.156 1 95.62 269 HIS A O 1
ATOM 2137 N N . GLY A 1 270 ? 1.606 -40.281 -5.84 1 96.5 270 GLY A N 1
ATOM 2138 C CA . GLY A 1 270 ? 2.484 -40.969 -6.777 1 96.5 270 GLY A CA 1
ATOM 2139 C C . GLY A 1 270 ? 3.924 -40.469 -6.703 1 96.5 270 GLY A C 1
ATOM 2140 O O . GLY A 1 270 ? 4.793 -41 -7.406 1 96.5 270 GLY A O 1
ATOM 2141 N N . LEU A 1 271 ? 4.242 -39.531 -5.871 1 97.44 271 LEU A N 1
ATOM 2142 C CA . LEU A 1 271 ? 5.598 -39 -5.73 1 97.44 271 LEU A CA 1
ATOM 2143 C C . LEU A 1 271 ? 6.52 -40.031 -5.094 1 97.44 271 LEU A C 1
ATOM 2145 O O . LEU A 1 271 ? 6.176 -40.625 -4.078 1 97.44 271 LEU A O 1
ATOM 2149 N N . THR A 1 272 ? 7.633 -40.25 -5.672 1 98.06 272 THR A N 1
ATOM 2150 C CA . THR A 1 272 ? 8.633 -41.156 -5.109 1 98.06 272 THR A CA 1
ATOM 2151 C C . THR A 1 272 ? 9.398 -40.469 -3.98 1 98.06 272 THR A C 1
ATOM 2153 O O . THR A 1 272 ? 9.773 -41.125 -2.998 1 98.06 272 THR A O 1
ATOM 2156 N N . ASP A 1 273 ? 9.617 -39.156 -4.16 1 97.56 273 ASP A N 1
ATOM 2157 C CA . ASP A 1 273 ? 10.344 -38.375 -3.182 1 97.56 273 ASP A CA 1
ATOM 2158 C C . ASP A 1 273 ? 9.617 -37.031 -2.91 1 97.56 273 ASP A C 1
ATOM 2160 O O . ASP A 1 273 ? 8.727 -36.656 -3.666 1 97.56 273 ASP A O 1
ATOM 2164 N N . ASP A 1 274 ? 10.094 -36.406 -1.836 1 97.12 274 ASP A N 1
ATOM 2165 C CA . ASP A 1 274 ? 9.586 -35.062 -1.553 1 97.12 274 ASP A CA 1
ATOM 2166 C C . ASP A 1 274 ? 9.93 -34.094 -2.684 1 97.12 274 ASP A C 1
ATOM 2168 O O . ASP A 1 274 ? 10.992 -34.188 -3.295 1 97.12 274 ASP A O 1
ATOM 2172 N N . VAL A 1 275 ? 9 -33.219 -2.975 1 97.06 275 VAL A N 1
ATOM 2173 C CA . VAL A 1 275 ? 9.367 -32.094 -3.814 1 97.06 275 VAL A CA 1
ATOM 2174 C C . VAL A 1 275 ? 10.172 -31.078 -3 1 97.06 275 VAL A C 1
ATOM 2176 O O . VAL A 1 275 ? 9.656 -30.469 -2.062 1 97.06 275 VAL A O 1
ATOM 2179 N N . PRO A 1 276 ? 11.383 -30.922 -3.328 1 95.06 276 PRO A N 1
ATOM 2180 C CA . PRO A 1 276 ? 12.188 -29.984 -2.537 1 95.06 276 PRO A CA 1
ATOM 2181 C C . PRO A 1 276 ? 11.938 -28.516 -2.908 1 95.06 276 PRO A C 1
ATOM 2183 O O . PRO A 1 276 ? 11.781 -28.203 -4.09 1 95.06 276 PRO A O 1
ATOM 2186 N N . GLN A 1 277 ? 11.867 -27.609 -1.985 1 93.25 277 GLN A N 1
ATOM 2187 C CA . GLN A 1 277 ? 11.844 -26.156 -2.17 1 93.25 277 GLN A CA 1
ATOM 2188 C C . GLN A 1 277 ? 10.922 -25.766 -3.316 1 93.25 277 GLN A C 1
ATOM 2190 O O . GLN A 1 277 ? 11.336 -25.062 -4.246 1 93.25 277 GLN A O 1
ATOM 2195 N N . ALA A 1 278 ? 9.641 -26.203 -3.322 1 95.56 278 ALA A N 1
ATOM 2196 C CA . ALA A 1 278 ? 8.656 -25.859 -4.344 1 95.56 278 ALA A CA 1
ATOM 2197 C C . ALA A 1 278 ? 8.383 -24.359 -4.359 1 95.56 278 ALA A C 1
ATOM 2199 O O . ALA A 1 278 ? 8.07 -23.766 -3.326 1 95.56 278 ALA A O 1
ATOM 2200 N N . GLU A 1 279 ? 8.445 -23.672 -5.551 1 93.75 279 GLU A N 1
ATOM 2201 C CA . GLU A 1 279 ? 8.398 -22.219 -5.574 1 93.75 279 GLU A CA 1
ATOM 2202 C C . GLU A 1 279 ? 7.484 -21.719 -6.691 1 93.75 279 GLU A C 1
ATOM 2204 O O . GLU A 1 279 ? 7.242 -20.516 -6.801 1 93.75 279 GLU A O 1
ATOM 2209 N N . GLY A 1 280 ? 7.027 -22.578 -7.551 1 97.06 280 GLY A N 1
ATOM 2210 C CA . GLY A 1 280 ? 6.125 -22.188 -8.617 1 97.06 280 GLY A CA 1
ATOM 2211 C C . GLY A 1 280 ? 4.957 -23.141 -8.789 1 97.06 280 GLY A C 1
ATOM 2212 O O . GLY A 1 280 ? 5.121 -24.359 -8.68 1 97.06 280 GLY A O 1
ATOM 2213 N N . LEU A 1 281 ? 3.844 -22.578 -9.062 1 98.31 281 LEU A N 1
ATOM 2214 C CA . LEU A 1 281 ? 2.6 -23.328 -9.227 1 98.31 281 LEU A CA 1
ATOM 2215 C C . LEU A 1 281 ? 1.763 -22.734 -10.359 1 98.31 281 LEU A C 1
ATOM 2217 O O . LEU A 1 281 ? 1.618 -21.516 -10.453 1 98.31 281 LEU A O 1
ATOM 2221 N N . ALA A 1 282 ? 1.3 -23.594 -11.203 1 98.62 282 ALA A N 1
ATOM 2222 C CA . ALA A 1 282 ? 0.379 -23.156 -12.25 1 98.62 282 ALA A CA 1
ATOM 2223 C C . ALA A 1 282 ? -0.528 -24.312 -12.688 1 98.62 282 ALA A C 1
ATOM 2225 O O . ALA A 1 282 ? -0.213 -25.469 -12.469 1 98.62 282 ALA A O 1
ATOM 2226 N N . MET A 1 283 ? -1.6 -23.953 -13.242 1 98.12 283 MET A N 1
ATOM 2227 C CA . MET A 1 283 ? -2.465 -24.922 -13.922 1 98.12 283 MET A CA 1
ATOM 2228 C C . MET A 1 283 ? -2.77 -24.469 -15.344 1 98.12 283 MET A C 1
ATOM 2230 O O . MET A 1 283 ? -2.85 -23.266 -15.617 1 98.12 283 MET A O 1
ATOM 2234 N N . ASP A 1 284 ? -2.904 -25.516 -16.219 1 97.75 284 ASP A N 1
ATOM 2235 C CA . ASP A 1 284 ? -3.328 -25.156 -17.562 1 97.75 284 ASP A CA 1
ATOM 2236 C C . ASP A 1 284 ? -4.844 -25.266 -17.719 1 97.75 284 ASP A C 1
ATOM 2238 O O . ASP A 1 284 ? -5.559 -25.453 -16.734 1 97.75 284 ASP A O 1
ATOM 2242 N N . ASP A 1 285 ? -5.348 -25.016 -18.906 1 95.44 285 ASP A N 1
ATOM 2243 C CA . ASP A 1 285 ? -6.789 -24.969 -19.125 1 95.44 285 ASP A CA 1
ATOM 2244 C C . ASP A 1 285 ? -7.363 -26.359 -19.359 1 95.44 285 ASP A C 1
ATOM 2246 O O . ASP A 1 285 ? -8.531 -26.5 -19.734 1 95.44 285 ASP A O 1
ATOM 2250 N N . ARG A 1 286 ? -6.539 -27.391 -19.172 1 93.69 286 ARG A N 1
ATOM 2251 C CA . ARG A 1 286 ? -6.988 -28.766 -19.344 1 93.69 286 ARG A CA 1
ATOM 2252 C C . ARG A 1 286 ? -6.914 -29.531 -18.016 1 93.69 286 ARG A C 1
ATOM 2254 O O . ARG A 1 286 ? -7.09 -30.75 -17.984 1 93.69 286 ARG A O 1
ATOM 2261 N N . GLY A 1 287 ? -6.523 -28.797 -17.016 1 93.62 287 GLY A N 1
ATOM 2262 C CA . GLY A 1 287 ? -6.621 -29.359 -15.68 1 93.62 287 GLY A CA 1
ATOM 2263 C C . GLY A 1 287 ? -5.305 -29.906 -15.164 1 93.62 287 GLY A C 1
ATOM 2264 O O . GLY A 1 287 ? -5.246 -30.469 -14.062 1 93.62 287 GLY A O 1
ATOM 2265 N N . SER A 1 288 ? -4.258 -29.844 -15.953 1 97.19 288 SER A N 1
ATOM 2266 C CA . SER A 1 288 ? -2.953 -30.25 -15.445 1 97.19 288 SER A CA 1
ATOM 2267 C C . SER A 1 288 ? -2.396 -29.234 -14.461 1 97.19 288 SER A C 1
ATOM 2269 O O . SER A 1 288 ? -2.574 -28.031 -14.641 1 97.19 288 SER A O 1
ATOM 2271 N N . LEU A 1 289 ? -1.726 -29.75 -13.461 1 98.31 289 LEU A N 1
ATOM 2272 C CA . LEU A 1 289 ? -1.096 -28.922 -12.438 1 98.31 289 LEU A CA 1
ATOM 2273 C C . LEU A 1 289 ? 0.424 -29.031 -12.508 1 98.31 289 LEU A C 1
ATOM 2275 O O . LEU A 1 289 ? 0.964 -30.125 -12.648 1 98.31 289 LEU A O 1
ATOM 2279 N N . TYR A 1 290 ? 1.094 -27.891 -12.469 1 98.75 290 TYR A N 1
ATOM 2280 C CA . TYR A 1 290 ? 2.545 -27.844 -12.617 1 98.75 290 TYR A CA 1
ATOM 2281 C C . TYR A 1 290 ? 3.197 -27.25 -11.375 1 98.75 290 TYR A C 1
ATOM 2283 O O . TYR A 1 290 ? 2.688 -26.297 -10.797 1 98.75 290 TYR A O 1
ATOM 2291 N N . VAL A 1 291 ? 4.285 -27.812 -10.961 1 98.5 291 VAL A N 1
ATOM 2292 C CA . VAL A 1 291 ? 5.102 -27.281 -9.867 1 98.5 291 VAL A CA 1
ATOM 2293 C C . VAL A 1 291 ? 6.566 -27.234 -10.305 1 98.5 291 VAL A C 1
ATOM 2295 O O . VAL A 1 291 ? 7.055 -28.141 -10.977 1 98.5 291 VAL A O 1
ATOM 2298 N N . VAL A 1 292 ? 7.211 -26.172 -9.992 1 96.81 292 VAL A N 1
ATOM 2299 C CA . VAL A 1 292 ? 8.664 -26.125 -10.133 1 96.81 292 VAL A CA 1
ATOM 2300 C C . VAL A 1 292 ? 9.312 -25.938 -8.766 1 96.81 292 VAL A C 1
ATOM 2302 O O . VAL A 1 292 ? 8.688 -25.391 -7.848 1 96.81 292 VAL A O 1
ATOM 2305 N N . SER A 1 293 ? 10.477 -26.438 -8.672 1 94.75 293 SER A N 1
ATOM 2306 C CA . SER A 1 293 ? 11.211 -26.406 -7.41 1 94.75 293 SER A CA 1
ATOM 2307 C C . SER A 1 293 ? 12.703 -26.234 -7.648 1 94.75 293 SER A C 1
ATOM 2309 O O . SER A 1 293 ? 13.164 -26.219 -8.797 1 94.75 293 SER A O 1
ATOM 2311 N N . GLU A 1 294 ? 13.375 -25.938 -6.531 1 89 294 GLU A N 1
ATOM 2312 C CA . GLU A 1 294 ? 14.836 -25.906 -6.605 1 89 294 GLU A CA 1
ATOM 2313 C C . GLU A 1 294 ? 15.438 -27.234 -6.18 1 89 294 GLU A C 1
ATOM 2315 O O . GLU A 1 294 ? 14.945 -27.875 -5.254 1 89 294 GLU A O 1
ATOM 2320 N N . PRO A 1 295 ? 16.609 -27.641 -6.727 1 88.44 295 PRO A N 1
ATOM 2321 C CA . PRO A 1 295 ? 17.406 -27 -7.773 1 88.44 295 PRO A CA 1
ATOM 2322 C C . PRO A 1 295 ? 16.828 -27.203 -9.164 1 88.44 295 PRO A C 1
ATOM 2324 O O . PRO A 1 295 ? 17.203 -28.141 -9.867 1 88.44 295 PRO A O 1
ATOM 2327 N N . ASN A 1 296 ? 15.906 -26.516 -9.734 1 89 296 ASN A N 1
ATOM 2328 C CA . ASN A 1 296 ? 15.32 -26.422 -11.062 1 89 296 ASN A CA 1
ATOM 2329 C C . ASN A 1 296 ? 14.648 -27.734 -11.477 1 89 296 ASN A C 1
ATOM 2331 O O . ASN A 1 296 ? 14.977 -28.297 -12.523 1 89 296 ASN A O 1
ATOM 2335 N N . LEU A 1 297 ? 13.773 -28.234 -10.734 1 94.44 297 LEU A N 1
ATOM 2336 C CA . LEU A 1 297 ? 13 -29.438 -11.008 1 94.44 297 LEU A CA 1
ATOM 2337 C C . LEU A 1 297 ? 11.578 -29.078 -11.438 1 94.44 297 LEU A C 1
ATOM 2339 O O . LEU A 1 297 ? 10.992 -28.125 -10.93 1 94.44 297 LEU A O 1
ATOM 2343 N N . PHE A 1 298 ? 11.156 -29.906 -12.367 1 96.81 298 PHE A N 1
ATOM 2344 C CA . PHE A 1 298 ? 9.836 -29.703 -12.953 1 96.81 298 PHE A CA 1
ATOM 2345 C C . PHE A 1 298 ? 8.938 -30.906 -12.672 1 96.81 298 PHE A C 1
ATOM 2347 O O . PHE A 1 298 ? 9.352 -32.062 -12.844 1 96.81 298 PHE A O 1
ATOM 2354 N N . TYR A 1 299 ? 7.727 -30.625 -12.18 1 98.44 299 TYR A N 1
ATOM 2355 C CA . TYR A 1 299 ? 6.715 -31.641 -11.906 1 98.44 299 TYR A CA 1
ATOM 2356 C C . TYR A 1 299 ? 5.41 -31.312 -12.625 1 98.44 299 TYR A C 1
ATOM 2358 O O . TYR A 1 299 ? 5.02 -30.156 -12.727 1 98.44 299 TYR A O 1
ATOM 2366 N N . ARG A 1 300 ? 4.77 -32.344 -13.086 1 98.69 300 ARG A N 1
ATOM 2367 C CA . ARG A 1 300 ? 3.406 -32.25 -13.594 1 98.69 300 ARG A CA 1
ATOM 2368 C C . ARG A 1 300 ? 2.494 -33.281 -12.938 1 98.69 300 ARG A C 1
ATOM 2370 O O . ARG A 1 300 ? 2.889 -34.438 -12.742 1 98.69 300 ARG A O 1
ATOM 2377 N N . PHE A 1 301 ? 1.39 -32.812 -12.5 1 98.38 301 PHE A N 1
ATOM 2378 C CA . PHE A 1 301 ? 0.351 -33.656 -11.93 1 98.38 301 PHE A CA 1
ATOM 2379 C C . PHE A 1 301 ? -0.894 -33.656 -12.812 1 98.38 301 PHE A C 1
ATOM 2381 O O . PHE A 1 301 ? -1.269 -32.625 -13.359 1 98.38 301 PHE A O 1
ATOM 2388 N N . SER A 1 302 ? -1.498 -34.781 -12.977 1 96.38 302 SER A N 1
ATOM 2389 C CA . SER A 1 302 ? -2.75 -34.906 -13.719 1 96.38 302 SER A CA 1
ATOM 2390 C C . SER A 1 302 ? -3.764 -35.75 -12.953 1 96.38 302 SER A C 1
ATOM 2392 O O . SER A 1 302 ? -3.396 -36.5 -12.047 1 96.38 302 SER A O 1
ATOM 2394 N N . ARG A 1 303 ? -5.02 -35.469 -13.25 1 90.19 303 ARG A N 1
ATOM 2395 C CA . ARG A 1 303 ? -6.066 -36.25 -12.609 1 90.19 303 ARG A CA 1
ATOM 2396 C C . ARG A 1 303 ? -6.172 -37.625 -13.234 1 90.19 303 ARG A C 1
ATOM 2398 O O . ARG A 1 303 ? -6.027 -37.781 -14.445 1 90.19 303 ARG A O 1
ATOM 2405 N N . ALA A 1 304 ? -6.027 -38.688 -12.391 1 71.19 304 ALA A N 1
ATOM 2406 C CA . ALA A 1 304 ? -6.145 -40.094 -12.859 1 71.19 304 ALA A CA 1
ATOM 2407 C C . ALA A 1 304 ? -7.453 -40.281 -13.617 1 71.19 304 ALA A C 1
ATOM 2409 O O . ALA A 1 304 ? -8.492 -39.75 -13.234 1 71.19 304 ALA A O 1
ATOM 2410 N N . LEU A 1 305 ? -7.43 -40.469 -14.93 1 57.94 305 LEU A N 1
ATOM 2411 C CA . LEU A 1 305 ? -8.602 -40.875 -15.688 1 57.94 305 LEU A CA 1
ATOM 2412 C C . LEU A 1 305 ? -9.281 -42.062 -15.008 1 57.94 305 LEU A C 1
ATOM 2414 O O . LEU A 1 305 ? -8.617 -42.938 -14.43 1 57.94 305 LEU A O 1
ATOM 2418 N N . PRO A 1 306 ? -10.562 -41.875 -14.516 1 51.47 306 PRO A N 1
ATOM 2419 C CA . PRO A 1 306 ? -11.242 -43.062 -14.008 1 51.47 306 PRO A CA 1
ATOM 2420 C C . PRO A 1 306 ? -10.914 -44.312 -14.812 1 51.47 306 PRO A C 1
ATOM 2422 O O . PRO A 1 306 ? -10.703 -44.219 -16.031 1 51.47 306 PRO A O 1
ATOM 2425 N N . ALA A 1 307 ? -10.156 -45.281 -14.234 1 45.28 307 ALA A N 1
ATOM 2426 C CA . ALA A 1 307 ? -10.062 -46.594 -14.906 1 45.28 307 ALA A CA 1
ATOM 2427 C C . ALA A 1 307 ? -11.391 -46.969 -15.555 1 45.28 307 ALA A C 1
ATOM 2429 O O . ALA A 1 307 ? -12.453 -46.781 -14.961 1 45.28 307 ALA A O 1
ATOM 2430 N N . ALA A 1 308 ? -11.438 -46.812 -16.812 1 42.03 308 ALA A N 1
ATOM 2431 C CA . ALA A 1 308 ? -12.57 -47.469 -17.469 1 42.03 308 ALA A CA 1
ATOM 2432 C C . ALA A 1 308 ? -12.898 -48.812 -16.781 1 42.03 308 ALA A C 1
ATOM 2434 O O . ALA A 1 308 ? -12.039 -49.688 -16.672 1 42.03 308 ALA A O 1
ATOM 2435 N N . ASP A 1 309 ? -13.773 -48.75 -15.781 1 34.59 309 ASP A N 1
ATOM 2436 C CA . ASP A 1 309 ? -14.367 -50.062 -15.656 1 34.59 309 ASP A CA 1
ATOM 2437 C C . ASP A 1 309 ? -14.883 -50.562 -17 1 34.59 309 ASP A C 1
ATOM 2439 O O . ASP A 1 309 ? -15.461 -49.781 -17.781 1 34.59 309 ASP A O 1
ATOM 2443 N N . MET B 1 1 ? -24.594 -8.141 50.906 1 41.91 1 MET B N 1
ATOM 2444 C CA . MET B 1 1 ? -24.344 -8.281 49.469 1 41.91 1 MET B CA 1
ATOM 2445 C C . MET B 1 1 ? -23.859 -6.965 48.875 1 41.91 1 MET B C 1
ATOM 2447 O O . MET B 1 1 ? -23.5 -6.91 47.688 1 41.91 1 MET B O 1
ATOM 2451 N N . SER B 1 2 ? -24.156 -5.785 49.5 1 55.03 2 SER B N 1
ATOM 2452 C CA . SER B 1 2 ? -23.922 -4.422 49.031 1 55.03 2 SER B CA 1
ATOM 2453 C C . SER B 1 2 ? -22.453 -4.047 49.125 1 55.03 2 SER B C 1
ATOM 2455 O O . SER B 1 2 ? -21.938 -3.289 48.281 1 55.03 2 SER B O 1
ATOM 2457 N N . ARG B 1 3 ? -21.719 -4.652 50.125 1 60.44 3 ARG B N 1
ATOM 2458 C CA . ARG B 1 3 ? -20.359 -4.203 50.375 1 60.44 3 ARG B CA 1
ATOM 2459 C C . ARG B 1 3 ? -19.391 -4.734 49.344 1 60.44 3 ARG B C 1
ATOM 2461 O O . ARG B 1 3 ? -18.328 -4.137 49.094 1 60.44 3 ARG B O 1
ATOM 2468 N N . LEU B 1 4 ? -19.625 -5.914 48.75 1 58.75 4 LEU B N 1
ATOM 2469 C CA . LEU B 1 4 ? -18.75 -6.539 47.781 1 58.75 4 LEU B CA 1
ATOM 2470 C C . LEU B 1 4 ? -18.766 -5.781 46.438 1 58.75 4 LEU B C 1
ATOM 2472 O O . LEU B 1 4 ? -17.766 -5.723 45.75 1 58.75 4 LEU B O 1
ATOM 2476 N N . MET B 1 5 ? -19.922 -5.102 46.188 1 59.72 5 MET B N 1
ATOM 2477 C CA . MET B 1 5 ? -20.016 -4.301 44.969 1 59.72 5 MET B CA 1
ATOM 2478 C C . MET B 1 5 ? -19.156 -3.045 45.062 1 59.72 5 MET B C 1
ATOM 2480 O O . MET B 1 5 ? -18.594 -2.58 44.094 1 59.72 5 MET B O 1
ATOM 2484 N N . THR B 1 6 ? -19 -2.625 46.406 1 64.62 6 THR B N 1
ATOM 2485 C CA . THR B 1 6 ? -18.25 -1.392 46.625 1 64.62 6 THR B CA 1
ATOM 2486 C C . THR B 1 6 ? -16.766 -1.627 46.469 1 64.62 6 THR B C 1
ATOM 2488 O O . THR B 1 6 ? -16.047 -0.797 45.906 1 64.62 6 THR B O 1
ATOM 2491 N N . TYR B 1 7 ? -16.297 -2.814 46.719 1 64.62 7 TYR B N 1
ATOM 2492 C CA . TYR B 1 7 ? -14.867 -3.084 46.625 1 64.62 7 TYR B CA 1
ATOM 2493 C C . TYR B 1 7 ? -14.453 -3.338 45.188 1 64.62 7 TYR B C 1
ATOM 2495 O O . TYR B 1 7 ? -13.383 -2.904 44.75 1 64.62 7 TYR B O 1
ATOM 2503 N N . ARG B 1 8 ? -15.336 -3.941 44.438 1 62.66 8 ARG B N 1
ATOM 2504 C CA . ARG B 1 8 ? -15.039 -4.203 43.031 1 62.66 8 ARG B CA 1
ATOM 2505 C C . ARG B 1 8 ? -15 -2.908 42.219 1 62.66 8 ARG B C 1
ATOM 2507 O O . ARG B 1 8 ? -14.148 -2.74 41.344 1 62.66 8 ARG B O 1
ATOM 2514 N N . THR B 1 9 ? -15.898 -2.045 42.594 1 65.19 9 THR B N 1
ATOM 2515 C CA . THR B 1 9 ? -15.898 -0.742 41.938 1 65.19 9 THR B CA 1
ATOM 2516 C C . THR B 1 9 ? -14.672 0.069 42.312 1 65.19 9 THR B C 1
ATOM 2518 O O . THR B 1 9 ? -14.07 0.748 41.5 1 65.19 9 THR B O 1
ATOM 2521 N N . LEU B 1 10 ? -14.344 -0.122 43.562 1 64.88 10 LEU B N 1
ATOM 2522 C CA . LEU B 1 10 ? -13.164 0.594 44.031 1 64.88 10 LEU B CA 1
ATOM 2523 C C . LEU B 1 10 ? -11.898 0.019 43.406 1 64.88 10 LEU B C 1
ATOM 2525 O O . LEU B 1 10 ? -10.992 0.766 43.031 1 64.88 10 LEU B O 1
ATOM 2529 N N . LEU B 1 11 ? -11.875 -1.293 43.25 1 67.31 11 LEU B N 1
ATOM 2530 C CA . LEU B 1 11 ? -10.727 -1.94 42.625 1 67.31 11 LEU B CA 1
ATOM 2531 C C . LEU B 1 11 ? -10.656 -1.594 41.156 1 67.31 11 LEU B C 1
ATOM 2533 O O . LEU B 1 11 ? -9.562 -1.352 40.625 1 67.31 11 LEU B O 1
ATOM 2537 N N . ALA B 1 12 ? -11.758 -1.474 40.531 1 70 12 ALA B N 1
ATOM 2538 C CA . ALA B 1 12 ? -11.805 -1.077 39.125 1 70 12 ALA B CA 1
ATOM 2539 C C . ALA B 1 12 ? -11.352 0.37 38.938 1 70 12 ALA B C 1
ATOM 2541 O O . ALA B 1 12 ? -10.617 0.688 38 1 70 12 ALA B O 1
ATOM 2542 N N . CYS B 1 13 ? -11.758 1.163 39.906 1 68.62 13 CYS B N 1
ATOM 2543 C CA . CYS B 1 13 ? -11.336 2.557 39.875 1 68.62 13 CYS B CA 1
ATOM 2544 C C . CYS B 1 13 ? -9.836 2.674 40.125 1 68.62 13 CYS B C 1
ATOM 2546 O O . CYS B 1 13 ? -9.156 3.479 39.5 1 68.62 13 CYS B O 1
ATOM 2548 N N . LEU B 1 14 ? -9.359 1.836 41.031 1 66.38 14 LEU B N 1
ATOM 2549 C CA . LEU B 1 14 ? -7.934 1.855 41.344 1 66.38 14 LEU B CA 1
ATOM 2550 C C . LEU B 1 14 ? -7.121 1.341 40.156 1 66.38 14 LEU B C 1
ATOM 2552 O O . LEU B 1 14 ? -6.07 1.896 39.844 1 66.38 14 LEU B O 1
ATOM 2556 N N . LEU B 1 15 ? -7.625 0.376 39.469 1 66.06 15 LEU B N 1
ATOM 2557 C CA . LEU B 1 15 ? -6.934 -0.161 38.312 1 66.06 15 LEU B CA 1
ATOM 2558 C C . LEU B 1 15 ? -6.969 0.833 37.156 1 66.06 15 LEU B C 1
ATOM 2560 O O . LEU B 1 15 ? -5.98 0.994 36.438 1 66.06 15 LEU B O 1
ATOM 2564 N N . ALA B 1 16 ? -8.039 1.53 37.031 1 66.88 16 ALA B N 1
ATOM 2565 C CA . ALA B 1 16 ? -8.141 2.584 36.031 1 66.88 16 ALA B CA 1
ATOM 2566 C C . ALA B 1 16 ? -7.184 3.732 36.344 1 66.88 16 ALA B C 1
ATOM 2568 O O . ALA B 1 16 ? -6.535 4.266 35.438 1 66.88 16 ALA B O 1
ATOM 2569 N N . ALA B 1 17 ? -7.117 4.023 37.625 1 66.88 17 ALA B N 1
ATOM 2570 C CA . ALA B 1 17 ? -6.188 5.066 38.031 1 66.88 17 ALA B CA 1
ATOM 2571 C C . ALA B 1 17 ? -4.742 4.641 37.812 1 66.88 17 ALA B C 1
ATOM 2573 O O . ALA B 1 17 ? -3.918 5.434 37.344 1 66.88 17 ALA B O 1
ATOM 2574 N N . LEU B 1 18 ? -4.441 3.42 38.094 1 62.09 18 LEU B N 1
ATOM 2575 C CA . LEU B 1 18 ? -3.094 2.902 37.875 1 62.09 18 LEU B CA 1
ATOM 2576 C C . LEU B 1 18 ? -2.764 2.863 36.375 1 62.09 18 LEU B C 1
ATOM 2578 O O . LEU B 1 18 ? -1.649 3.207 35.969 1 62.09 18 LEU B O 1
ATOM 2582 N N . LEU B 1 19 ? -3.695 2.494 35.594 1 59.5 19 LEU B N 1
ATOM 2583 C CA . LEU B 1 19 ? -3.506 2.498 34.156 1 59.5 19 LEU B CA 1
ATOM 2584 C C . LEU B 1 19 ? -3.309 3.918 33.656 1 59.5 19 LEU B C 1
ATOM 2586 O O . LEU B 1 19 ? -2.463 4.156 32.781 1 59.5 19 LEU B O 1
ATOM 2590 N N . ALA B 1 20 ? -4.062 4.777 34.219 1 60.56 20 ALA B N 1
ATOM 2591 C CA . ALA B 1 20 ? -3.898 6.184 33.875 1 60.56 20 ALA B CA 1
ATOM 2592 C C . ALA B 1 20 ? -2.512 6.691 34.25 1 60.56 20 ALA B C 1
ATOM 2594 O O . ALA B 1 20 ? -1.877 7.426 33.5 1 60.56 20 ALA B O 1
ATOM 2595 N N . LEU B 1 21 ? -2.105 6.32 35.375 1 60.19 21 LEU B N 1
ATOM 2596 C CA . LEU B 1 21 ? -0.779 6.711 35.844 1 60.19 21 LEU B CA 1
ATOM 2597 C C . LEU B 1 21 ? 0.308 6.086 35 1 60.19 21 LEU B C 1
ATOM 2599 O O . LEU B 1 21 ? 1.316 6.73 34.688 1 60.19 21 LEU B O 1
ATOM 2603 N N . LEU B 1 22 ? 0.094 4.918 34.594 1 56.66 22 LEU B N 1
ATOM 2604 C CA . LEU B 1 22 ? 1.049 4.238 33.75 1 56.66 22 LEU B CA 1
ATOM 2605 C C . LEU B 1 22 ? 1.094 4.891 32.375 1 56.66 22 LEU B C 1
ATOM 2607 O O . LEU B 1 22 ? 2.172 5.078 31.797 1 56.66 22 LEU B O 1
ATOM 2611 N N . VAL B 1 23 ? -0.049 5.16 31.969 1 56.69 23 VAL B N 1
ATOM 2612 C CA . VAL B 1 23 ? -0.13 5.844 30.672 1 56.69 23 VAL B CA 1
ATOM 2613 C C . VAL B 1 23 ? 0.5 7.23 30.781 1 56.69 23 VAL B C 1
ATOM 2615 O O . VAL B 1 23 ? 1.258 7.645 29.906 1 56.69 23 VAL B O 1
ATOM 2618 N N . ALA B 1 24 ? 0.154 7.926 31.797 1 57.09 24 ALA B N 1
ATOM 2619 C CA . ALA B 1 24 ? 0.756 9.234 32.062 1 57.09 24 ALA B CA 1
ATOM 2620 C C . ALA B 1 24 ? 2.273 9.125 32.188 1 57.09 24 ALA B C 1
ATOM 2622 O O . ALA B 1 24 ? 3.002 9.984 31.688 1 57.09 24 ALA B O 1
ATOM 2623 N N . GLY B 1 25 ? 2.707 8.133 32.812 1 54.97 25 GLY B N 1
ATOM 2624 C CA . GLY B 1 25 ? 4.137 7.879 32.906 1 54.97 25 GLY B CA 1
ATOM 2625 C C . GLY B 1 25 ? 4.793 7.586 31.578 1 54.97 25 GLY B C 1
ATOM 2626 O O . GLY B 1 25 ? 5.887 8.078 31.297 1 54.97 25 GLY B O 1
ATOM 2627 N N . GLN B 1 26 ? 4.184 6.84 30.859 1 54.66 26 GLN B N 1
ATOM 2628 C CA . GLN B 1 26 ? 4.707 6.516 29.531 1 54.66 26 GLN B CA 1
ATOM 2629 C C . GLN B 1 26 ? 4.715 7.746 28.641 1 54.66 26 GLN B C 1
ATOM 2631 O O . GLN B 1 26 ? 5.652 7.945 27.859 1 54.66 26 GLN B O 1
ATOM 2636 N N . GLN B 1 27 ? 3.758 8.547 28.859 1 55.22 27 GLN B N 1
ATOM 2637 C CA . GLN B 1 27 ? 3.691 9.805 28.109 1 55.22 27 GLN B CA 1
ATOM 2638 C C . GLN B 1 27 ? 4.836 10.734 28.516 1 55.22 27 GLN B C 1
ATOM 2640 O O . GLN B 1 27 ? 5.441 11.375 27.656 1 55.22 27 GLN B O 1
ATOM 2645 N N . GLN B 1 28 ? 5.062 10.781 29.812 1 54.97 28 GLN B N 1
ATOM 2646 C CA . GLN B 1 28 ? 6.164 11.609 30.297 1 54.97 28 GLN B CA 1
ATOM 2647 C C . GLN B 1 28 ? 7.508 11.062 29.828 1 54.97 28 GLN B C 1
ATOM 2649 O O . GLN B 1 28 ? 8.398 11.836 29.453 1 54.97 28 GLN B O 1
ATOM 2654 N N . ARG B 1 29 ? 7.609 9.836 29.75 1 53.22 29 ARG B N 1
ATOM 2655 C CA . ARG B 1 29 ? 8.859 9.227 29.297 1 53.22 29 ARG B CA 1
ATOM 2656 C C . ARG B 1 29 ? 9.094 9.492 27.828 1 53.22 29 ARG B C 1
ATOM 2658 O O . ARG B 1 29 ? 10.234 9.703 27.391 1 53.22 29 ARG B O 1
ATOM 2665 N N . ALA B 1 30 ? 8.102 9.508 27.094 1 55.53 30 ALA B N 1
ATOM 2666 C CA . ALA B 1 30 ? 8.273 9.844 25.688 1 55.53 30 ALA B CA 1
ATOM 2667 C C . ALA B 1 30 ? 8.781 11.273 25.531 1 55.53 30 ALA B C 1
ATOM 2669 O O . ALA B 1 30 ? 9.68 11.531 24.719 1 55.53 30 ALA B O 1
ATOM 2670 N N . PHE B 1 31 ? 8.258 12.102 26.375 1 55.47 31 PHE B N 1
ATOM 2671 C CA . PHE B 1 31 ? 8.695 13.492 26.359 1 55.47 31 PHE B CA 1
ATOM 2672 C C . PHE B 1 31 ? 10.172 13.594 26.75 1 55.47 31 PHE B C 1
ATOM 2674 O O . PHE B 1 31 ? 10.938 14.32 26.109 1 55.47 31 PHE B O 1
ATOM 2681 N N . GLU B 1 32 ? 10.461 12.953 27.812 1 55.12 32 GLU B N 1
ATOM 2682 C CA . GLU B 1 32 ? 11.844 13.016 28.281 1 55.12 32 GLU B CA 1
ATOM 2683 C C . GLU B 1 32 ? 12.812 12.484 27.219 1 55.12 32 GLU B C 1
ATOM 2685 O O . GLU B 1 32 ? 13.891 13.039 27.031 1 55.12 32 GLU B O 1
ATOM 2690 N N . ARG B 1 33 ? 12.398 11.586 26.562 1 55.41 33 ARG B N 1
ATOM 2691 C CA . ARG B 1 33 ? 13.273 11.023 25.531 1 55.41 33 ARG B CA 1
ATOM 2692 C C . ARG B 1 33 ? 13.398 11.961 24.344 1 55.41 33 ARG B C 1
ATOM 2694 O O . ARG B 1 33 ? 14.5 12.164 23.812 1 55.41 33 ARG B O 1
ATOM 2701 N N . ILE B 1 34 ? 12.281 12.484 23.906 1 57.47 34 ILE B N 1
ATOM 2702 C CA . ILE B 1 34 ? 12.328 13.453 22.828 1 57.47 34 ILE B CA 1
ATOM 2703 C C . ILE B 1 34 ? 13.156 14.664 23.234 1 57.47 34 ILE B C 1
ATOM 2705 O O . ILE B 1 34 ? 14.008 15.133 22.484 1 57.47 34 ILE B O 1
ATOM 2709 N N . TRP B 1 35 ? 12.836 15.008 24.438 1 57.19 35 TRP B N 1
ATOM 2710 C CA . TRP B 1 35 ? 13.57 16.141 24.984 1 57.19 35 TRP B CA 1
ATOM 2711 C C . TRP B 1 35 ? 15.055 15.828 25.094 1 57.19 35 TRP B C 1
ATOM 2713 O O . TRP B 1 35 ? 15.898 16.656 24.75 1 57.19 35 TRP B O 1
ATOM 2723 N N . PHE B 1 36 ? 15.281 14.703 25.547 1 51.47 36 PHE B N 1
ATOM 2724 C CA . PHE B 1 36 ? 16.672 14.305 25.672 1 51.47 36 PHE B CA 1
ATOM 2725 C C . PHE B 1 36 ? 17.359 14.289 24.312 1 51.47 36 PHE B C 1
ATOM 2727 O O . PHE B 1 36 ? 18.469 14.812 24.156 1 51.47 36 PHE B O 1
ATOM 2734 N N . LYS B 1 37 ? 16.719 13.734 23.406 1 56.06 37 LYS B N 1
ATOM 2735 C CA . LYS B 1 37 ? 17.328 13.703 22.062 1 56.06 37 LYS B CA 1
ATOM 2736 C C . LYS B 1 37 ? 17.484 15.117 21.516 1 56.06 37 LYS B C 1
ATOM 2738 O O . LYS B 1 37 ? 18.5 15.438 20.891 1 56.06 37 LYS B O 1
ATOM 2743 N N . LEU B 1 38 ? 16.453 15.852 21.812 1 57.25 38 LEU B N 1
ATOM 2744 C CA . LEU B 1 38 ? 16.531 17.234 21.359 1 57.25 38 LEU B CA 1
ATOM 2745 C C . LEU B 1 38 ? 17.625 17.984 22.125 1 57.25 38 LEU B C 1
ATOM 2747 O O . LEU B 1 38 ? 18.359 18.781 21.531 1 57.25 38 LEU B O 1
ATOM 2751 N N . GLU B 1 39 ? 17.625 17.734 23.391 1 53.56 39 GLU B N 1
ATOM 2752 C CA . GLU B 1 39 ? 18.672 18.359 24.203 1 53.56 39 GLU B CA 1
ATOM 2753 C C . GLU B 1 39 ? 20.047 17.859 23.797 1 53.56 39 GLU B C 1
ATOM 2755 O O . GLU B 1 39 ? 21 18.641 23.734 1 53.56 39 GLU B O 1
ATOM 2760 N N . GLN B 1 40 ? 20.188 16.594 23.688 1 49.56 40 GLN B N 1
ATOM 2761 C CA . GLN B 1 40 ? 21.469 16.047 23.266 1 49.56 40 GLN B CA 1
ATOM 2762 C C . GLN B 1 40 ? 21.891 16.578 21.906 1 49.56 40 GLN B C 1
ATOM 2764 O O . GLN B 1 40 ? 23.078 16.828 21.672 1 49.56 40 GLN B O 1
ATOM 2769 N N . ARG B 1 41 ? 20.938 16.594 21.203 1 49.72 41 ARG B N 1
ATOM 2770 C CA . ARG B 1 41 ? 21.266 17.062 19.859 1 49.72 41 ARG B CA 1
ATOM 2771 C C . ARG B 1 41 ? 21.406 18.578 19.828 1 49.72 41 ARG B C 1
ATOM 2773 O O . ARG B 1 41 ? 22.234 19.109 19.094 1 49.72 41 ARG B O 1
ATOM 2780 N N . TYR B 1 42 ? 20.609 19.219 20.75 1 47.94 42 TYR B N 1
ATOM 2781 C CA . TYR B 1 42 ? 20.625 20.672 20.734 1 47.94 42 TYR B CA 1
ATOM 2782 C C . TYR B 1 42 ? 21.516 21.219 21.844 1 47.94 42 TYR B C 1
ATOM 2784 O O . TYR B 1 42 ? 21.641 22.438 22 1 47.94 42 TYR B O 1
ATOM 2792 N N . GLY B 1 43 ? 21.891 20.578 22.844 1 45.22 43 GLY B N 1
ATOM 2793 C CA . GLY B 1 43 ? 22.891 21.281 23.641 1 45.22 43 GLY B CA 1
ATOM 2794 C C . GLY B 1 43 ? 23.938 21.984 22.797 1 45.22 43 GLY B C 1
ATOM 2795 O O . GLY B 1 43 ? 24.656 22.859 23.297 1 45.22 43 GLY B O 1
ATOM 2796 N N . GLY B 1 44 ? 24.547 21.469 21.844 1 40.88 44 GLY B N 1
ATOM 2797 C CA . GLY B 1 44 ? 25.422 22.297 21.031 1 40.88 44 GLY B CA 1
ATOM 2798 C C . GLY B 1 44 ? 24.656 23.188 20.062 1 40.88 44 GLY B C 1
ATOM 2799 O O . GLY B 1 44 ? 23.5 22.922 19.75 1 40.88 44 GLY B O 1
ATOM 2800 N N . ASP B 1 45 ? 24.859 24.531 20.031 1 38.59 45 ASP B N 1
ATOM 2801 C CA . ASP B 1 45 ? 24.422 25.594 19.141 1 38.59 45 ASP B CA 1
ATOM 2802 C C . ASP B 1 45 ? 24.234 25.078 17.719 1 38.59 45 ASP B C 1
ATOM 2804 O O . ASP B 1 45 ? 24.688 25.703 16.75 1 38.59 45 ASP B O 1
ATOM 2808 N N . VAL B 1 46 ? 24.391 23.953 17.391 1 41.62 46 VAL B N 1
ATOM 2809 C CA . VAL B 1 46 ? 24.281 23.766 15.945 1 41.62 46 VAL B CA 1
ATOM 2810 C C . VAL B 1 46 ? 22.859 24.094 15.484 1 41.62 46 VAL B C 1
ATOM 2812 O O . VAL B 1 46 ? 21.922 23.312 15.688 1 41.62 46 VAL B O 1
ATOM 2815 N N . ALA B 1 47 ? 22.203 25.328 15.805 1 45.06 47 ALA B N 1
ATOM 2816 C CA . ALA B 1 47 ? 21.109 25.953 15.07 1 45.06 47 ALA B CA 1
ATOM 2817 C C . ALA B 1 47 ? 21.141 25.547 13.602 1 45.06 47 ALA B C 1
ATOM 2819 O O . ALA B 1 47 ? 22 25.984 12.844 1 45.06 47 ALA B O 1
ATOM 2820 N N . ARG B 1 48 ? 20.719 24.516 13.242 1 57.44 48 ARG B N 1
ATOM 2821 C CA . ARG B 1 48 ? 20.719 24.219 11.812 1 57.44 48 ARG B CA 1
ATOM 2822 C C . ARG B 1 48 ? 20.016 25.312 11.023 1 57.44 48 ARG B C 1
ATOM 2824 O O . ARG B 1 48 ? 18.875 25.688 11.344 1 57.44 48 ARG B O 1
ATOM 2831 N N . GLU B 1 49 ? 20.797 26.234 10.438 1 59.94 49 GLU B N 1
ATOM 2832 C CA . GLU B 1 49 ? 20.469 27.438 9.664 1 59.94 49 GLU B CA 1
ATOM 2833 C C . GLU B 1 49 ? 19.078 27.312 9.016 1 59.94 49 GLU B C 1
ATOM 2835 O O . GLU B 1 49 ? 18.375 28.297 8.844 1 59.94 49 GLU B O 1
ATOM 2840 N N . ASN B 1 50 ? 18.406 26.047 8.906 1 78.88 50 ASN B N 1
ATOM 2841 C CA . ASN B 1 50 ? 17.156 25.984 8.156 1 78.88 50 ASN B CA 1
ATOM 2842 C C . ASN B 1 50 ? 16.016 25.484 9.031 1 78.88 50 ASN B C 1
ATOM 2844 O O . ASN B 1 50 ? 14.945 25.125 8.523 1 78.88 50 ASN B O 1
ATOM 2848 N N . ALA B 1 51 ? 16.234 25.594 10.305 1 84.75 51 ALA B N 1
ATOM 2849 C CA . ALA B 1 51 ? 15.188 25.125 11.203 1 84.75 51 ALA B CA 1
ATOM 2850 C C . ALA B 1 51 ? 14.117 26.203 11.406 1 84.75 51 ALA B C 1
ATOM 2852 O O . ALA B 1 51 ? 14.398 27.391 11.297 1 84.75 51 ALA B O 1
ATOM 2853 N N . LEU B 1 52 ? 12.859 25.75 11.688 1 90.5 52 LEU B N 1
ATOM 2854 C CA . LEU B 1 52 ? 11.711 26.641 11.891 1 90.5 52 LEU B CA 1
ATOM 2855 C C . LEU B 1 52 ? 11.781 27.297 13.266 1 90.5 52 LEU B C 1
ATOM 2857 O O . LEU B 1 52 ? 11.078 28.281 13.516 1 90.5 52 LEU B O 1
ATOM 2861 N N . ARG B 1 53 ? 12.664 26.875 14.164 1 90.44 53 ARG B N 1
ATOM 2862 C CA . ARG B 1 53 ? 12.812 27.406 15.516 1 90.44 53 ARG B CA 1
ATOM 2863 C C . ARG B 1 53 ? 11.469 27.469 16.234 1 90.44 53 ARG B C 1
ATOM 2865 O O . ARG B 1 53 ? 11.078 28.531 16.734 1 90.44 53 ARG B O 1
ATOM 2872 N N . LEU B 1 54 ? 10.82 26.344 16.438 1 94.56 54 LEU B N 1
ATOM 2873 C CA . LEU B 1 54 ? 9.492 26.219 17.031 1 94.56 54 LEU B CA 1
ATOM 2874 C C . LEU B 1 54 ? 9.469 26.812 18.438 1 94.56 54 LEU B C 1
ATOM 2876 O O . LEU B 1 54 ? 8.438 27.297 18.906 1 94.56 54 LEU B O 1
ATOM 2880 N N . ALA B 1 55 ? 10.648 26.859 19.062 1 90.12 55 ALA B N 1
ATOM 2881 C CA . ALA B 1 55 ? 10.75 27.359 20.422 1 90.12 55 ALA B CA 1
ATOM 2882 C C . ALA B 1 55 ? 10.43 28.844 20.5 1 90.12 55 ALA B C 1
ATOM 2884 O O . ALA B 1 55 ? 10.062 29.359 21.562 1 90.12 55 ALA B O 1
ATOM 2885 N N . ASP B 1 56 ? 10.547 29.547 19.391 1 93 56 ASP B N 1
ATOM 2886 C CA . ASP B 1 56 ? 10.383 31 19.359 1 93 56 ASP B CA 1
ATOM 2887 C C . ASP B 1 56 ? 8.914 31.375 19.156 1 93 56 ASP B C 1
ATOM 2889 O O . ASP B 1 56 ? 8.562 32.562 19.219 1 93 56 ASP B O 1
ATOM 2893 N N . TYR B 1 57 ? 8.047 30.453 18.938 1 96.88 57 TYR B N 1
ATOM 2894 C CA . TYR B 1 57 ? 6.645 30.75 18.656 1 96.88 57 TYR B CA 1
ATOM 2895 C C . TYR B 1 57 ? 5.867 31 19.938 1 96.88 57 TYR B C 1
ATOM 2897 O O . TYR B 1 57 ? 6.121 30.359 20.953 1 96.88 57 TYR B O 1
ATOM 2905 N N . ARG B 1 58 ? 4.98 31.984 19.828 1 97.38 58 ARG B N 1
ATOM 2906 C CA . ARG B 1 58 ? 4.055 32.312 20.922 1 97.38 58 ARG B CA 1
ATOM 2907 C C . ARG B 1 58 ? 2.621 32.375 20.406 1 97.38 58 ARG B C 1
ATOM 2909 O O . ARG B 1 58 ? 2.381 32.875 19.297 1 97.38 58 ARG B O 1
ATOM 2916 N N . VAL B 1 59 ? 1.691 31.969 21.281 1 97.88 59 VAL B N 1
ATOM 2917 C CA . VAL B 1 59 ? 0.294 31.969 20.859 1 97.88 59 VAL B CA 1
ATOM 2918 C C . VAL B 1 59 ? -0.228 33.406 20.812 1 97.88 59 VAL B C 1
ATOM 2920 O O . VAL B 1 59 ? 0.042 34.188 21.719 1 97.88 59 VAL B O 1
ATOM 2923 N N . ASP B 1 60 ? -0.854 33.812 19.75 1 97.25 60 ASP B N 1
ATOM 2924 C CA . ASP B 1 60 ? -1.469 35.125 19.688 1 97.25 60 ASP B CA 1
ATOM 2925 C C . ASP B 1 60 ? -2.984 35.031 19.531 1 97.25 60 ASP B C 1
ATOM 2927 O O . ASP B 1 60 ? -3.707 36 19.781 1 97.25 60 ASP B O 1
ATOM 2931 N N . ILE B 1 61 ? -3.51 33.938 19.094 1 98 61 ILE B N 1
ATOM 2932 C CA . ILE B 1 61 ? -4.918 33.562 19.203 1 98 61 ILE B CA 1
ATOM 2933 C C . ILE B 1 61 ? -5.043 32.219 19.938 1 98 61 ILE B C 1
ATOM 2935 O O . ILE B 1 61 ? -4.508 31.203 19.5 1 98 61 ILE B O 1
ATOM 2939 N N . GLU B 1 62 ? -5.715 32.281 21 1 98 62 GLU B N 1
ATOM 2940 C CA . GLU B 1 62 ? -5.82 31.062 21.828 1 98 62 GLU B CA 1
ATOM 2941 C C . GLU B 1 62 ? -7.273 30.625 21.969 1 98 62 GLU B C 1
ATOM 2943 O O . GLU B 1 62 ? -8.125 31.391 22.438 1 98 62 GLU B O 1
ATOM 2948 N N . ALA B 1 63 ? -7.598 29.469 21.547 1 96.88 63 ALA B N 1
ATOM 2949 C CA . ALA B 1 63 ? -8.844 28.75 21.797 1 96.88 63 ALA B CA 1
ATOM 2950 C C . ALA B 1 63 ? -10.047 29.516 21.266 1 96.88 63 ALA B C 1
ATOM 2952 O O . ALA B 1 63 ? -11.047 29.688 21.969 1 96.88 63 ALA B O 1
ATOM 2953 N N . ARG B 1 64 ? -9.836 30.078 20.188 1 95.31 64 ARG B N 1
ATOM 2954 C CA . ARG B 1 64 ? -11.016 30.656 19.547 1 95.31 64 ARG B CA 1
ATOM 2955 C C . ARG B 1 64 ? -12 29.578 19.125 1 95.31 64 ARG B C 1
ATOM 2957 O O . ARG B 1 64 ? -11.617 28.594 18.484 1 95.31 64 ARG B O 1
ATOM 2964 N N . VAL B 1 65 ? -13.234 29.734 19.406 1 93.06 65 VAL B N 1
ATOM 2965 C CA . VAL B 1 65 ? -14.25 28.734 19.094 1 93.06 65 VAL B CA 1
ATOM 2966 C C . VAL B 1 65 ? -14.633 28.828 17.625 1 93.06 65 VAL B C 1
ATOM 2968 O O . VAL B 1 65 ? -14.922 29.922 17.125 1 93.06 65 VAL B O 1
ATOM 2971 N N . LEU B 1 66 ? -14.461 27.719 16.969 1 89 66 LEU B N 1
ATOM 2972 C CA . LEU B 1 66 ? -14.836 27.641 15.57 1 89 66 LEU B CA 1
ATOM 2973 C C . LEU B 1 66 ? -16.312 27.266 15.43 1 89 66 LEU B C 1
ATOM 2975 O O . LEU B 1 66 ? -16.672 26.094 15.617 1 89 66 LEU B O 1
ATOM 2979 N N . GLY B 1 67 ? -17.156 28.172 15.195 1 72.75 67 GLY B N 1
ATOM 2980 C CA . GLY B 1 67 ? -18.562 27.969 14.945 1 72.75 67 GLY B CA 1
ATOM 2981 C C . GLY B 1 67 ? -19.172 26.891 15.812 1 72.75 67 GLY B C 1
ATOM 2982 O O . GLY B 1 67 ? -18.656 26.578 16.891 1 72.75 67 GLY B O 1
ATOM 2983 N N . ALA B 1 68 ? -20.375 26.438 15.461 1 60.88 68 ALA B N 1
ATOM 2984 C CA . ALA B 1 68 ? -21.141 25.406 16.172 1 60.88 68 ALA B CA 1
ATOM 2985 C C . ALA B 1 68 ? -20.672 24.016 15.766 1 60.88 68 ALA B C 1
ATOM 2987 O O . ALA B 1 68 ? -21.234 23.016 16.234 1 60.88 68 ALA B O 1
ATOM 2988 N N . GLU B 1 69 ? -19.578 24.062 15.109 1 62.09 69 GLU B N 1
ATOM 2989 C CA . GLU B 1 69 ? -19.172 22.781 14.531 1 62.09 69 GLU B CA 1
ATOM 2990 C C . GLU B 1 69 ? -18.469 21.906 15.555 1 62.09 69 GLU B C 1
ATOM 2992 O O . GLU B 1 69 ? -17.812 22.422 16.469 1 62.09 69 GLU B O 1
ATOM 2997 N N . SER B 1 70 ? -19 20.656 15.664 1 66.56 70 SER B N 1
ATOM 2998 C CA . SER B 1 70 ? -18.25 19.688 16.484 1 66.56 70 SER B CA 1
ATOM 2999 C C . SER B 1 70 ? -17.453 18.734 15.602 1 66.56 70 SER B C 1
ATOM 3001 O O . SER B 1 70 ? -17.844 18.453 14.469 1 66.56 70 SER B O 1
ATOM 3003 N N . ASN B 1 71 ? -16.031 18.625 15.82 1 83.88 71 ASN B N 1
ATOM 3004 C CA . ASN B 1 71 ? -15.242 17.5 15.359 1 83.88 71 ASN B CA 1
ATOM 3005 C C . ASN B 1 71 ? -14.336 17.891 14.195 1 83.88 71 ASN B C 1
ATOM 3007 O O . ASN B 1 71 ? -14.188 17.125 13.234 1 83.88 71 ASN B O 1
ATOM 3011 N N . VAL B 1 72 ? -13.883 19.109 14.188 1 88.94 72 VAL B N 1
ATOM 3012 C CA . VAL B 1 72 ? -12.867 19.5 13.211 1 88.94 72 VAL B CA 1
ATOM 3013 C C . VAL B 1 72 ? -11.664 18.578 13.32 1 88.94 72 VAL B C 1
ATOM 3015 O O . VAL B 1 72 ? -11.234 18.234 14.43 1 88.94 72 VAL B O 1
ATOM 3018 N N . SER B 1 73 ? -11.305 18.047 12.07 1 88.75 73 SER B N 1
ATOM 3019 C CA . SER B 1 73 ? -10.219 17.078 12.086 1 88.75 73 SER B CA 1
ATOM 3020 C C . SER B 1 73 ? -9.164 17.406 11.039 1 88.75 73 SER B C 1
ATOM 3022 O O . SER B 1 73 ? -9.148 16.812 9.953 1 88.75 73 SER B O 1
ATOM 3024 N N . ALA B 1 74 ? -8.352 18.453 11.07 1 93.81 74 ALA B N 1
ATOM 3025 C CA . ALA B 1 74 ? -7.25 18.703 10.141 1 93.81 74 ALA B CA 1
ATOM 3026 C C . ALA B 1 74 ? -7.141 20.188 9.812 1 93.81 74 ALA B C 1
ATOM 3028 O O . ALA B 1 74 ? -8.086 20.953 10.039 1 93.81 74 ALA B O 1
ATOM 3029 N N . LEU B 1 75 ? -6.004 20.531 9.297 1 97.38 75 LEU B N 1
ATOM 3030 C CA . LEU B 1 75 ? -5.777 21.875 8.758 1 97.38 75 LEU B CA 1
ATOM 3031 C C . LEU B 1 75 ? -4.797 21.828 7.594 1 97.38 75 LEU B C 1
ATOM 3033 O O . LEU B 1 75 ? -3.822 21.078 7.625 1 97.38 75 LEU B O 1
ATOM 3037 N N . SER B 1 76 ? -5.125 22.578 6.652 1 98.62 76 SER B N 1
ATOM 3038 C CA . SER B 1 76 ? -4.211 22.844 5.551 1 98.62 76 SER B CA 1
ATOM 3039 C C . SER B 1 76 ? -4.309 24.297 5.098 1 98.62 76 SER B C 1
ATOM 3041 O O . SER B 1 76 ? -5.371 24.922 5.203 1 98.62 76 SER B O 1
ATOM 3043 N N . PHE B 1 77 ? -3.213 24.859 4.668 1 98.69 77 PHE B N 1
ATOM 3044 C CA . PHE B 1 77 ? -3.166 26.234 4.184 1 98.69 77 PHE B CA 1
ATOM 3045 C C . PHE B 1 77 ? -3.273 26.281 2.664 1 98.69 77 PHE B C 1
ATOM 3047 O O . PHE B 1 77 ? -2.58 25.531 1.968 1 98.69 77 PHE B O 1
ATOM 3054 N N . ASP B 1 78 ? -4.215 27.031 2.211 1 98.69 78 ASP B N 1
ATOM 3055 C CA . ASP B 1 78 ? -4.371 27.328 0.791 1 98.69 78 ASP B CA 1
ATOM 3056 C C . ASP B 1 78 ? -3.773 28.688 0.443 1 98.69 78 ASP B C 1
ATOM 3058 O O . ASP B 1 78 ? -4.371 29.734 0.735 1 98.69 78 ASP B O 1
ATOM 3062 N N . PRO B 1 79 ? -2.629 28.672 -0.193 1 97.81 79 PRO B N 1
ATOM 3063 C CA . PRO B 1 79 ? -1.99 29.953 -0.494 1 97.81 79 PRO B CA 1
ATOM 3064 C C . PRO B 1 79 ? -2.713 30.719 -1.596 1 97.81 79 PRO B C 1
ATOM 3066 O O . PRO B 1 79 ? -2.596 31.953 -1.671 1 97.81 79 PRO B O 1
ATOM 3069 N N . SER B 1 80 ? -3.436 30.047 -2.439 1 97.56 80 SER B N 1
ATOM 3070 C CA . SER B 1 80 ? -4.117 30.703 -3.543 1 97.56 80 SER B CA 1
ATOM 3071 C C . SE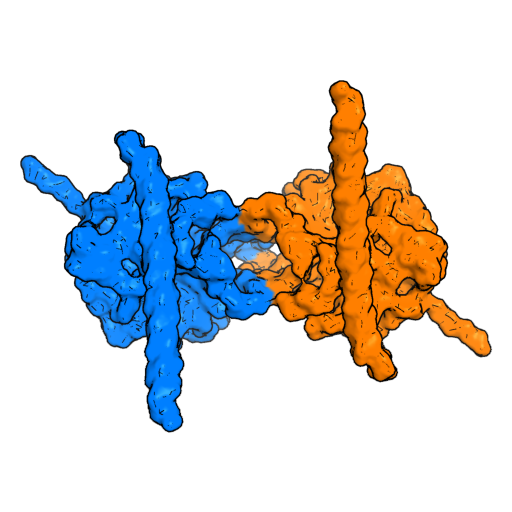R B 1 80 ? -5.289 31.547 -3.043 1 97.56 80 SER B C 1
ATOM 3073 O O . SER B 1 80 ? -5.594 32.594 -3.609 1 97.56 80 SER B O 1
ATOM 3075 N N . ARG B 1 81 ? -5.867 31.109 -1.997 1 97.38 81 ARG B N 1
ATOM 3076 C CA . ARG B 1 81 ? -7.02 31.812 -1.445 1 97.38 81 ARG B CA 1
ATOM 3077 C C . ARG B 1 81 ? -6.672 32.469 -0.115 1 97.38 81 ARG B C 1
ATOM 3079 O O . ARG B 1 81 ? -7.496 33.188 0.469 1 97.38 81 ARG B O 1
ATOM 3086 N N . ARG B 1 82 ? -5.484 32.25 0.326 1 97.94 82 ARG B N 1
ATOM 3087 C CA . ARG B 1 82 ? -4.988 32.75 1.606 1 97.94 82 ARG B CA 1
ATOM 3088 C C . ARG B 1 82 ? -5.969 32.438 2.732 1 97.94 82 ARG B C 1
ATOM 3090 O O . ARG B 1 82 ? -6.383 33.312 3.469 1 97.94 82 ARG B O 1
ATOM 3097 N N . SER B 1 83 ? -6.324 31.234 2.836 1 98.5 83 SER B N 1
ATOM 3098 C CA . SER B 1 83 ? -7.234 30.719 3.844 1 98.5 83 SER B CA 1
ATOM 3099 C C . SER B 1 83 ? -6.793 29.328 4.32 1 98.5 83 SER B C 1
ATOM 3101 O O . SER B 1 83 ? -5.863 28.75 3.766 1 98.5 83 SER B O 1
ATOM 3103 N N . LEU B 1 84 ? -7.371 28.938 5.426 1 98.31 84 LEU B N 1
ATOM 3104 C CA . LEU B 1 84 ? -7.188 27.594 5.93 1 98.31 84 LEU B CA 1
ATOM 3105 C C . LEU B 1 84 ? -8.367 26.703 5.547 1 98.31 84 LEU B C 1
ATOM 3107 O O . LEU B 1 84 ? -9.508 27.172 5.5 1 98.31 84 LEU B O 1
ATOM 3111 N N . VAL B 1 85 ? -8.016 25.453 5.266 1 98.06 85 VAL B N 1
ATOM 3112 C CA . VAL B 1 85 ? -9.094 24.5 4.977 1 98.06 85 VAL B CA 1
ATOM 3113 C C . VAL B 1 85 ? -9.062 23.375 5.996 1 98.06 85 VAL B C 1
ATOM 3115 O O . VAL B 1 85 ? -8 23.016 6.508 1 98.06 85 VAL B O 1
ATOM 3118 N N . SER B 1 86 ? -10.211 22.828 6.266 1 96.81 86 SER B N 1
ATOM 3119 C CA . SER B 1 86 ? -10.383 21.75 7.223 1 96.81 86 SER B CA 1
ATOM 3120 C C . SER B 1 86 ? -11.555 20.844 6.828 1 96.81 86 SER B C 1
ATOM 3122 O O . SER B 1 86 ? -12.172 21.047 5.785 1 96.81 86 SER B O 1
ATOM 3124 N N . VAL B 1 87 ? -11.68 19.766 7.625 1 96.06 87 VAL B N 1
ATOM 3125 C CA . VAL B 1 87 ? -12.82 18.875 7.457 1 96.06 87 VAL B CA 1
ATOM 3126 C C . VAL B 1 87 ? -13.406 18.516 8.82 1 96.06 87 VAL B C 1
ATOM 3128 O O . VAL B 1 87 ? -12.719 18.609 9.844 1 96.06 87 VAL B O 1
ATOM 3131 N N . THR B 1 88 ? -14.711 18.203 8.797 1 93 88 THR B N 1
ATOM 3132 C CA . THR B 1 88 ? -15.336 17.594 9.961 1 93 88 THR B CA 1
ATOM 3133 C C . THR B 1 88 ? -15.641 16.125 9.711 1 93 88 THR B C 1
ATOM 3135 O O . THR B 1 88 ? -15.914 15.727 8.578 1 93 88 THR B O 1
ATOM 3138 N N . ASN B 1 89 ? -15.664 15.203 10.711 1 86.94 89 ASN B N 1
ATOM 3139 C CA . ASN B 1 89 ? -15.758 13.766 10.492 1 86.94 89 ASN B CA 1
ATOM 3140 C C . ASN B 1 89 ? -17.188 13.258 10.734 1 86.94 89 ASN B C 1
ATOM 3142 O O . ASN B 1 89 ? -17.703 12.477 9.938 1 86.94 89 ASN B O 1
ATOM 3146 N N . GLN B 1 90 ? -17.922 13.602 11.797 1 82.94 90 GLN B N 1
ATOM 3147 C CA . GLN B 1 90 ? -19.266 13.086 12.094 1 82.94 90 GLN B CA 1
ATOM 3148 C C . GLN B 1 90 ? -20.281 13.57 11.062 1 82.94 90 GLN B C 1
ATOM 3150 O O . GLN B 1 90 ? -21.062 12.781 10.531 1 82.94 90 GLN B O 1
ATOM 3155 N N . ASP B 1 91 ? -20.25 14.789 10.828 1 89 91 ASP B N 1
ATOM 3156 C CA . ASP B 1 91 ? -20.984 15.438 9.734 1 89 91 ASP B CA 1
ATOM 3157 C C . ASP B 1 91 ? -20.016 16 8.695 1 89 91 ASP B C 1
ATOM 3159 O O . ASP B 1 91 ? -19.656 17.188 8.758 1 89 91 ASP B O 1
ATOM 3163 N N . PRO B 1 92 ? -19.734 15.117 7.738 1 93.69 92 PRO B N 1
ATOM 3164 C CA . PRO B 1 92 ? -18.594 15.461 6.871 1 93.69 92 PRO B CA 1
ATOM 3165 C C . PRO B 1 92 ? -18.828 16.766 6.109 1 93.69 92 PRO B C 1
ATOM 3167 O O . PRO B 1 92 ? -19.766 16.875 5.324 1 93.69 92 PRO B O 1
ATOM 3170 N N . HIS B 1 93 ? -18 17.75 6.379 1 95.25 93 HIS B N 1
ATOM 3171 C CA . HIS B 1 93 ? -17.984 19.016 5.672 1 95.25 93 HIS B CA 1
ATOM 3172 C C . HIS B 1 93 ? -16.562 19.484 5.398 1 95.25 93 HIS B C 1
ATOM 3174 O O . HIS B 1 93 ? -15.648 19.203 6.184 1 95.25 93 HIS B O 1
ATOM 3180 N N . PHE B 1 94 ? -16.469 20.109 4.301 1 96.75 94 PHE B N 1
ATOM 3181 C CA . PHE B 1 94 ? -15.32 20.953 3.986 1 96.75 94 PHE B CA 1
ATOM 3182 C C . PHE B 1 94 ? -15.484 22.344 4.602 1 96.75 94 PHE B C 1
ATOM 3184 O O . PHE B 1 94 ? -16.516 22.984 4.43 1 96.75 94 PHE B O 1
ATOM 3191 N N . LEU B 1 95 ? -14.469 22.75 5.34 1 95.88 95 LEU B N 1
ATOM 3192 C CA . LEU B 1 95 ? -14.5 24.078 5.945 1 95.88 95 LEU B CA 1
ATOM 3193 C C . LEU B 1 95 ? -13.398 24.969 5.371 1 95.88 95 LEU B C 1
ATOM 3195 O O . LEU B 1 95 ? -12.273 24.516 5.152 1 95.88 95 LEU B O 1
ATOM 3199 N N . GLU B 1 96 ? -13.766 26.141 5.145 1 96.94 96 GLU B N 1
ATOM 3200 C CA . GLU B 1 96 ? -12.789 27.203 4.867 1 96.94 96 GLU B CA 1
ATOM 3201 C C . GLU B 1 96 ? -12.773 28.25 5.98 1 96.94 96 GLU B C 1
ATOM 3203 O O . GLU B 1 96 ? -13.828 28.75 6.379 1 96.94 96 GLU B O 1
ATOM 3208 N N . LEU B 1 97 ? -11.594 28.516 6.434 1 96.88 97 LEU B N 1
ATOM 3209 C CA . LEU B 1 97 ? -11.414 29.453 7.539 1 96.88 97 LEU B CA 1
ATOM 3210 C C . LEU B 1 97 ? -10.484 30.594 7.141 1 96.88 97 LEU B C 1
ATOM 3212 O O . LEU B 1 97 ? -9.547 30.391 6.367 1 96.88 97 LEU B O 1
ATOM 3216 N N . SER B 1 98 ? -10.797 31.75 7.719 1 97.62 98 SER B N 1
ATOM 3217 C CA . SER B 1 98 ? -9.812 32.812 7.594 1 97.62 98 SER B CA 1
ATOM 3218 C C . SER B 1 98 ? -8.57 32.531 8.43 1 97.62 98 SER B C 1
AT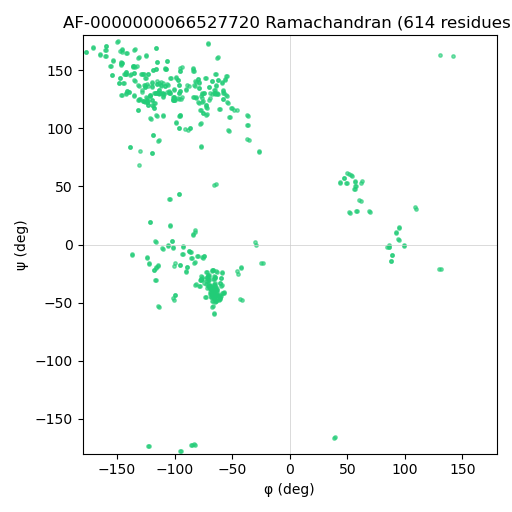OM 3220 O O . SER B 1 98 ? -8.562 31.609 9.25 1 97.62 98 SER B O 1
ATOM 3222 N N . LEU B 1 99 ? -7.578 33.344 8.281 1 98.19 99 LEU B N 1
ATOM 3223 C CA . LEU B 1 99 ? -6.332 33.156 9.016 1 98.19 99 LEU B CA 1
ATOM 3224 C C . LEU B 1 99 ? -6.504 33.562 10.477 1 98.19 99 LEU B C 1
ATOM 3226 O O . LEU B 1 99 ? -5.648 33.281 11.312 1 98.19 99 LEU B O 1
ATOM 3230 N N . ASP B 1 100 ? -7.625 34.188 10.789 1 97.06 100 ASP B N 1
ATOM 3231 C CA . ASP B 1 100 ? -7.93 34.531 12.18 1 97.06 100 ASP B CA 1
ATOM 3232 C C . ASP B 1 100 ? -8.938 33.562 12.781 1 97.06 100 ASP B C 1
ATOM 3234 O O . ASP B 1 100 ? -9.406 33.75 13.898 1 97.06 100 ASP B O 1
ATOM 3238 N N . GLY B 1 101 ? -9.32 32.562 11.992 1 95.31 101 GLY B N 1
ATOM 3239 C CA . GLY B 1 101 ? -10.141 31.5 12.531 1 95.31 101 GLY B CA 1
ATOM 3240 C C . GLY B 1 101 ? -11.625 31.719 12.305 1 95.31 101 GLY B C 1
ATOM 3241 O O . GLY B 1 101 ? -12.453 31.109 12.992 1 95.31 101 GLY B O 1
ATOM 3242 N N . GLU B 1 102 ? -11.992 32.594 11.453 1 94.56 102 GLU B N 1
ATOM 3243 C CA . GLU B 1 102 ? -13.391 32.781 11.102 1 94.56 102 GLU B CA 1
ATOM 3244 C C . GLU B 1 102 ? -13.836 31.781 10.047 1 94.56 102 GLU B C 1
ATOM 3246 O O . GLU B 1 102 ? -13.117 31.531 9.086 1 94.56 102 GLU B O 1
ATOM 3251 N N . LEU B 1 103 ? -15.016 31.234 10.234 1 94.12 103 LEU B N 1
ATOM 3252 C CA . LEU B 1 103 ? -15.57 30.328 9.242 1 94.12 103 LEU B CA 1
ATOM 3253 C C . LEU B 1 103 ? -16.031 31.094 8 1 94.12 103 LEU B C 1
ATOM 3255 O O . LEU B 1 103 ? -16.922 31.938 8.094 1 94.12 103 LEU B O 1
ATOM 3259 N N . LEU B 1 104 ? -15.492 30.797 6.875 1 95.25 104 LEU B N 1
ATOM 3260 C CA . LEU B 1 104 ? -15.805 31.484 5.629 1 95.25 104 LEU B CA 1
ATOM 3261 C C . LEU B 1 104 ? -16.797 30.688 4.797 1 95.25 104 LEU B C 1
ATOM 3263 O O . LEU B 1 104 ? -17.703 31.266 4.188 1 95.25 104 LEU B O 1
ATOM 3267 N N . ARG B 1 105 ? -16.578 29.375 4.723 1 95.62 105 ARG B N 1
ATOM 3268 C CA . ARG B 1 105 ? -17.438 28.469 3.957 1 95.62 105 ARG B CA 1
ATOM 3269 C C . ARG B 1 105 ? -17.578 27.125 4.656 1 95.62 105 ARG B C 1
ATOM 3271 O O . ARG B 1 105 ? -16.672 26.688 5.363 1 95.62 105 ARG B O 1
ATOM 3278 N N . ARG B 1 106 ? -18.703 26.625 4.461 1 95.25 106 ARG B N 1
ATOM 3279 C CA . ARG B 1 106 ? -19.031 25.266 4.867 1 95.25 106 ARG B CA 1
ATOM 3280 C C . ARG B 1 106 ? -19.703 24.5 3.734 1 95.25 106 ARG B C 1
ATOM 3282 O O . ARG B 1 106 ? -20.781 24.875 3.285 1 95.25 106 ARG B O 1
ATOM 3289 N N . ILE B 1 107 ? -19.047 23.453 3.248 1 97.19 107 ILE B N 1
ATOM 3290 C CA . ILE B 1 107 ? -19.516 22.719 2.08 1 97.19 107 ILE B CA 1
ATOM 3291 C C . ILE B 1 107 ? -19.703 21.25 2.434 1 97.19 107 ILE B C 1
ATOM 3293 O O . ILE B 1 107 ? -18.75 20.578 2.863 1 97.19 107 ILE B O 1
ATOM 3297 N N . PRO B 1 108 ? -20.875 20.688 2.238 1 97.38 108 PRO B N 1
ATOM 3298 C CA . PRO B 1 108 ? -21.062 19.281 2.562 1 97.38 108 PRO B CA 1
ATOM 3299 C C . PRO B 1 108 ? -20.203 18.344 1.716 1 97.38 108 PRO B C 1
ATOM 3301 O O . PRO B 1 108 ? -20.031 18.578 0.517 1 97.38 108 PRO B O 1
ATOM 3304 N N . LEU B 1 109 ? -19.625 17.375 2.369 1 97.38 109 LEU B N 1
ATOM 3305 C CA . LEU B 1 109 ? -18.953 16.25 1.716 1 97.38 109 LEU B CA 1
ATOM 3306 C C . LEU B 1 109 ? -19.891 15.055 1.589 1 97.38 109 LEU B C 1
ATOM 3308 O O . LEU B 1 109 ? -20.203 14.391 2.582 1 97.38 109 LEU B O 1
ATOM 3312 N N . ARG B 1 110 ? -20.234 14.812 0.407 1 97.81 110 ARG B N 1
ATOM 3313 C CA . ARG B 1 110 ? -21.188 13.734 0.181 1 97.81 110 ARG B CA 1
ATOM 3314 C C . ARG B 1 110 ? -20.469 12.438 -0.178 1 97.81 110 ARG B C 1
ATOM 3316 O O . ARG B 1 110 ? -19.625 12.414 -1.078 1 97.81 110 ARG B O 1
ATOM 3323 N N . GLY B 1 111 ? -20.828 11.359 0.491 1 95.69 111 GLY B N 1
ATOM 3324 C CA . GLY B 1 111 ? -20.281 10.039 0.182 1 95.69 111 GLY B CA 1
ATOM 3325 C C . GLY B 1 111 ? -19 9.727 0.93 1 95.69 111 GLY B C 1
ATOM 3326 O O . GLY B 1 111 ? -18.484 8.617 0.843 1 95.69 111 GLY B O 1
ATOM 3327 N N . PHE B 1 112 ? -18.453 10.656 1.573 1 94.81 112 PHE B N 1
ATOM 3328 C CA . PHE B 1 112 ? -17.234 10.461 2.357 1 94.81 112 PHE B CA 1
ATOM 3329 C C . PHE B 1 112 ? -17.562 9.828 3.707 1 94.81 112 PHE B C 1
ATOM 3331 O O . PHE B 1 112 ? -18.594 10.125 4.305 1 94.81 112 PHE B O 1
ATOM 3338 N N . GLN B 1 113 ? -16.641 8.945 4.109 1 90.31 113 GLN B N 1
ATOM 3339 C CA . GLN B 1 113 ? -16.812 8.297 5.406 1 90.31 113 GLN B CA 1
ATOM 3340 C C . GLN B 1 113 ? -15.688 8.672 6.359 1 90.31 113 GLN B C 1
ATOM 3342 O O . GLN B 1 113 ? -14.539 8.273 6.16 1 90.31 113 GLN B O 1
ATOM 3347 N N . ASP B 1 114 ? -15.992 9.445 7.402 1 90.56 114 ASP B N 1
ATOM 3348 C CA . ASP B 1 114 ? -15.102 9.805 8.5 1 90.56 114 ASP B CA 1
ATOM 3349 C C . ASP B 1 114 ? -13.828 10.477 7.969 1 90.56 114 ASP B C 1
ATOM 3351 O O . ASP B 1 114 ? -12.719 10.031 8.258 1 90.56 114 ASP B O 1
ATOM 3355 N N . PRO B 1 115 ? -13.984 11.539 7.172 1 93.94 115 PRO B N 1
ATOM 3356 C CA . PRO B 1 115 ? -12.773 12.266 6.777 1 93.94 115 PRO B CA 1
ATOM 3357 C C . PRO B 1 115 ? -11.984 12.789 7.977 1 93.94 115 PRO B C 1
ATOM 3359 O O . PRO B 1 115 ? -12.562 13.344 8.906 1 93.94 115 PRO B O 1
ATOM 3362 N N . GLU B 1 116 ? -10.664 12.531 7.906 1 93.5 116 GLU B N 1
ATOM 3363 C CA . GLU B 1 116 ? -9.852 12.875 9.07 1 93.5 116 GLU B CA 1
ATOM 3364 C C . GLU B 1 116 ? -8.734 13.852 8.703 1 93.5 116 GLU B C 1
ATOM 3366 O O . GLU B 1 116 ? -8.141 14.484 9.578 1 93.5 116 GLU B O 1
ATOM 3371 N N . ALA B 1 117 ? -8.453 13.969 7.426 1 96.69 117 ALA B N 1
ATOM 3372 C CA . ALA B 1 117 ? -7.371 14.852 7.012 1 96.69 117 ALA B CA 1
ATOM 3373 C C . ALA B 1 117 ? -7.672 15.492 5.66 1 96.69 117 ALA B C 1
ATOM 3375 O O . ALA B 1 117 ? -8.484 14.977 4.887 1 96.69 117 ALA B O 1
ATOM 3376 N N . ILE B 1 118 ? -7.047 16.594 5.449 1 98.25 118 ILE B N 1
ATOM 3377 C CA . ILE B 1 118 ? -7.129 17.297 4.176 1 98.25 118 ILE B CA 1
ATOM 3378 C C . ILE B 1 118 ? -5.809 18 3.891 1 98.25 118 ILE B C 1
ATOM 3380 O O . ILE B 1 118 ? -5.156 18.516 4.809 1 98.25 118 ILE B O 1
ATOM 3384 N N . GLU B 1 119 ? -5.43 18.016 2.619 1 98.75 119 GLU B N 1
ATOM 3385 C CA . GLU B 1 119 ? -4.18 18.656 2.223 1 98.75 119 GLU B CA 1
ATOM 3386 C C . GLU B 1 119 ? -4.34 19.422 0.913 1 98.75 119 GLU B C 1
ATOM 3388 O O . GLU B 1 119 ? -4.922 18.906 -0.045 1 98.75 119 GLU B O 1
ATOM 3393 N N . TYR B 1 120 ? -3.881 20.609 0.963 1 98.69 120 TYR B N 1
ATOM 3394 C CA . TYR B 1 120 ? -3.822 21.406 -0.256 1 98.69 120 TYR B CA 1
ATOM 3395 C C . TYR B 1 120 ? -2.75 20.875 -1.202 1 98.69 120 TYR B C 1
ATOM 3397 O O . TYR B 1 120 ? -1.622 20.609 -0.782 1 98.69 120 TYR B O 1
ATOM 3405 N N . ILE B 1 121 ? -3.121 20.797 -2.49 1 98.06 121 ILE B N 1
ATOM 3406 C CA . ILE B 1 121 ? -2.188 20.281 -3.486 1 98.06 121 ILE B CA 1
ATOM 3407 C C . ILE B 1 121 ? -1.812 21.391 -4.465 1 98.06 121 ILE B C 1
ATOM 3409 O O . ILE B 1 121 ? -0.629 21.703 -4.645 1 98.06 121 ILE B O 1
ATOM 3413 N N . ARG B 1 122 ? -2.727 22.016 -5.039 1 97.25 122 ARG B N 1
ATOM 3414 C CA . ARG B 1 122 ? -2.656 23.141 -5.98 1 97.25 122 ARG B CA 1
ATOM 3415 C C . ARG B 1 122 ? -3.979 23.891 -6.027 1 97.25 122 ARG B C 1
ATOM 3417 O O . ARG B 1 122 ? -4.957 23.484 -5.395 1 97.25 122 ARG B O 1
ATOM 3424 N N . PRO B 1 123 ? -3.975 25.031 -6.695 1 97.88 123 PRO B N 1
ATOM 3425 C CA . PRO B 1 123 ? -5.211 25.812 -6.672 1 97.88 123 PRO B CA 1
ATOM 3426 C C . PRO B 1 123 ? -6.441 24.984 -7.039 1 97.88 123 PRO B C 1
ATOM 3428 O O . PRO B 1 123 ? -6.512 24.422 -8.141 1 97.88 123 PRO B O 1
ATOM 3431 N N . GLY B 1 124 ? -7.34 24.891 -6.078 1 98 124 GLY B N 1
ATOM 3432 C CA . GLY B 1 124 ? -8.617 24.234 -6.297 1 98 124 GLY B CA 1
ATOM 3433 C C . GLY B 1 124 ? -8.562 22.734 -6.109 1 98 124 GLY B C 1
ATOM 3434 O O . GLY B 1 124 ? -9.578 22.047 -6.27 1 98 124 GLY B O 1
ATOM 3435 N N . VAL B 1 125 ? -7.438 22.203 -5.824 1 98.12 125 VAL B N 1
ATOM 3436 C CA . VAL B 1 125 ? -7.293 20.766 -5.703 1 98.12 125 VAL B CA 1
ATOM 3437 C C . VAL B 1 125 ? -6.793 20.406 -4.305 1 98.12 125 VAL B C 1
ATOM 3439 O O . VAL B 1 125 ? -5.816 20.984 -3.824 1 98.12 125 VAL B O 1
ATOM 3442 N N . TYR B 1 126 ? -7.5 19.484 -3.658 1 98.62 126 TYR B N 1
ATOM 3443 C CA . TYR B 1 126 ? -7.16 18.984 -2.332 1 98.62 126 TYR B CA 1
ATOM 3444 C C . TYR B 1 126 ? -7.207 17.469 -2.301 1 98.62 126 TYR B C 1
ATOM 3446 O O . TYR B 1 126 ? -7.746 16.828 -3.213 1 98.62 126 TYR B O 1
ATOM 3454 N N . VAL B 1 127 ? -6.574 16.875 -1.331 1 98.56 127 VAL B N 1
ATOM 3455 C CA . VAL B 1 127 ? -6.73 15.461 -1.042 1 98.56 127 VAL B CA 1
ATOM 3456 C C . VAL B 1 127 ? -7.352 15.273 0.34 1 98.56 127 VAL B C 1
ATOM 3458 O O . VAL B 1 127 ? -6.953 15.938 1.301 1 98.56 127 VAL B O 1
ATOM 3461 N N . VAL B 1 128 ? -8.344 14.477 0.402 1 98.12 128 VAL B N 1
ATOM 3462 C CA . VAL B 1 128 ? -9 14.117 1.66 1 98.12 128 VAL B CA 1
ATOM 3463 C C . VAL B 1 128 ? -8.656 12.672 2.025 1 98.12 128 VAL B C 1
ATOM 3465 O O . VAL B 1 128 ? -8.664 11.789 1.162 1 98.12 128 VAL B O 1
ATOM 3468 N N . ALA B 1 129 ? -8.352 12.453 3.279 1 96 129 ALA B N 1
ATOM 3469 C CA . ALA B 1 129 ? -8.109 11.102 3.781 1 96 129 ALA B CA 1
ATOM 3470 C C . ALA B 1 129 ? -9.281 10.625 4.633 1 96 129 ALA B C 1
ATOM 3472 O O . ALA B 1 129 ? -9.75 11.344 5.523 1 96 129 ALA B O 1
ATOM 3473 N N . GLU B 1 130 ? -9.742 9.422 4.332 1 92.69 130 GLU B N 1
ATOM 3474 C CA . GLU B 1 130 ? -10.766 8.758 5.133 1 92.69 130 GLU B CA 1
ATOM 3475 C C . GLU B 1 130 ? -10.148 7.711 6.055 1 92.69 130 GLU B C 1
ATOM 3477 O O . GLU B 1 130 ? -9.469 6.797 5.594 1 92.69 130 GLU B O 1
ATOM 3482 N N . GLU B 1 131 ? -10.422 7.832 7.324 1 86.81 131 GLU B N 1
ATOM 3483 C CA . GLU B 1 131 ? -9.789 6.977 8.328 1 86.81 131 GLU B CA 1
ATOM 3484 C C . GLU B 1 131 ? -10.25 5.527 8.18 1 86.81 131 GLU B C 1
ATOM 3486 O O . GLU B 1 131 ? -9.422 4.625 8.023 1 86.81 131 GLU B O 1
ATOM 3491 N N . ARG B 1 132 ? -11.555 5.227 8.172 1 76 132 ARG B N 1
ATOM 3492 C CA . ARG B 1 132 ? -12.094 3.871 8.211 1 76 132 ARG B CA 1
ATOM 3493 C C . ARG B 1 132 ? -11.711 3.092 6.961 1 76 132 ARG B C 1
ATOM 3495 O O . ARG B 1 132 ? -11.273 1.94 7.051 1 76 132 ARG B O 1
ATOM 3502 N N . ARG B 1 133 ? -11.711 3.736 5.844 1 82.88 133 ARG B N 1
ATOM 3503 C CA . ARG B 1 133 ? -11.438 3.078 4.57 1 82.88 133 ARG B CA 1
ATOM 3504 C C . ARG B 1 133 ? -9.953 3.184 4.211 1 82.88 133 ARG B C 1
ATOM 3506 O O . ARG B 1 133 ? -9.5 2.566 3.248 1 82.88 133 ARG B O 1
ATOM 3513 N N . GLN B 1 134 ? -9.227 3.947 4.957 1 90 134 GLN B N 1
ATOM 3514 C CA . GLN B 1 134 ? -7.836 4.242 4.629 1 90 134 GLN B CA 1
ATOM 3515 C C . GLN B 1 134 ? -7.688 4.625 3.158 1 90 134 GLN B C 1
ATOM 3517 O O . GLN B 1 134 ? -6.875 4.039 2.438 1 90 134 GLN B O 1
ATOM 3522 N N . ARG B 1 135 ? -8.391 5.602 2.807 1 93.56 135 ARG B N 1
ATOM 3523 C CA . ARG B 1 135 ? -8.492 6.008 1.409 1 93.56 135 ARG B CA 1
ATOM 3524 C C . ARG B 1 135 ? -8.141 7.48 1.236 1 93.56 135 ARG B C 1
ATOM 3526 O O . ARG B 1 135 ? -8.531 8.32 2.053 1 93.56 135 ARG B O 1
ATOM 3533 N N . LEU B 1 136 ? -7.387 7.75 0.202 1 96.38 136 LEU B N 1
ATOM 3534 C CA . LEU B 1 136 ? -7.121 9.102 -0.275 1 96.38 136 LEU B CA 1
ATOM 3535 C C . LEU B 1 136 ? -7.996 9.438 -1.478 1 96.38 136 LEU B C 1
ATOM 3537 O O . LEU B 1 136 ? -8.133 8.625 -2.398 1 96.38 136 LEU B O 1
ATOM 3541 N N . VAL B 1 137 ? -8.586 10.594 -1.442 1 97.38 137 VAL B N 1
ATOM 3542 C CA . VAL B 1 137 ? -9.445 11.039 -2.539 1 97.38 137 VAL B CA 1
ATOM 3543 C C . VAL B 1 137 ? -9.047 12.453 -2.961 1 97.38 137 VAL B C 1
ATOM 3545 O O . VAL B 1 137 ? -9.023 13.375 -2.139 1 97.38 137 VAL B O 1
ATOM 3548 N N . GLU B 1 138 ? -8.758 12.617 -4.211 1 97.44 138 GLU B N 1
ATOM 3549 C CA . GLU B 1 138 ? -8.578 13.953 -4.762 1 97.44 138 GLU B CA 1
ATOM 3550 C C . GLU B 1 138 ? -9.922 14.648 -4.965 1 97.44 138 GLU B C 1
ATOM 3552 O O . GLU B 1 138 ? -10.859 14.062 -5.508 1 97.44 138 GLU B O 1
ATOM 3557 N N . ILE B 1 139 ? -9.992 15.867 -4.457 1 98.44 139 ILE B N 1
ATOM 3558 C CA . ILE B 1 139 ? -11.234 16.609 -4.637 1 98.44 139 ILE B CA 1
ATOM 3559 C C . ILE B 1 139 ? -10.938 17.953 -5.297 1 98.44 139 ILE B C 1
ATOM 3561 O O . ILE B 1 139 ? -9.805 18.453 -5.234 1 98.44 139 ILE B O 1
ATOM 3565 N N . HIS B 1 140 ? -11.977 18.547 -5.828 1 98.25 140 HIS B N 1
ATOM 3566 C CA . HIS B 1 140 ? -11.898 19.828 -6.531 1 98.25 140 HIS B CA 1
ATOM 3567 C C . HIS B 1 140 ? -12.891 20.828 -5.949 1 98.25 140 HIS B C 1
ATOM 3569 O O . HIS B 1 140 ? -14.086 20.547 -5.852 1 98.25 140 HIS B O 1
ATOM 3575 N N . VAL B 1 141 ? -12.367 21.922 -5.547 1 98.31 141 VAL B N 1
ATOM 3576 C CA . VAL B 1 141 ? -13.18 22.953 -4.914 1 98.31 141 VAL B CA 1
ATOM 3577 C C . VAL B 1 141 ? -12.867 24.312 -5.547 1 98.31 141 VAL B C 1
ATOM 3579 O O . VAL B 1 141 ? -11.719 24.734 -5.566 1 98.31 141 VAL B O 1
ATOM 3582 N N . ASP B 1 142 ? -13.867 25 -6.059 1 96.44 142 ASP B N 1
ATOM 3583 C CA . ASP B 1 142 ? -13.703 26.359 -6.57 1 96.44 142 ASP B CA 1
ATOM 3584 C C . ASP B 1 142 ? -14.648 27.328 -5.855 1 96.44 142 ASP B C 1
ATOM 3586 O O . ASP B 1 142 ? -15.227 26.984 -4.824 1 96.44 142 ASP B O 1
ATOM 3590 N N . ALA B 1 143 ? -14.688 28.547 -6.324 1 96.25 143 ALA B N 1
ATOM 3591 C CA . ALA B 1 143 ? -15.43 29.609 -5.641 1 96.25 143 ALA B CA 1
ATOM 3592 C C . ALA B 1 143 ? -16.922 29.297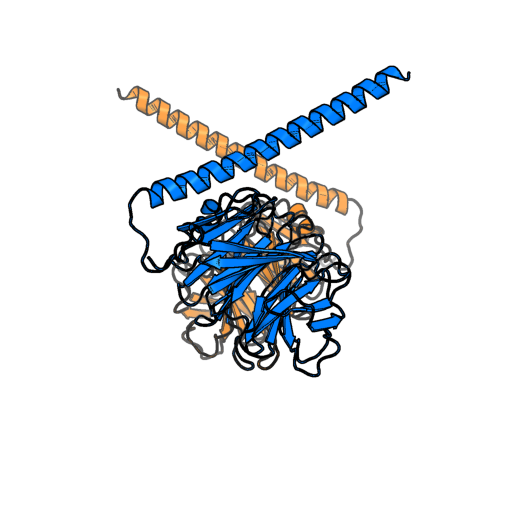 -5.621 1 96.25 143 ALA B C 1
ATOM 3594 O O . ALA B 1 143 ? -17.641 29.734 -4.707 1 96.25 143 ALA B O 1
ATOM 3595 N N . ASP B 1 144 ? -17.422 28.484 -6.52 1 96.94 144 ASP B N 1
ATOM 3596 C CA . ASP B 1 144 ? -18.844 28.266 -6.68 1 96.94 144 ASP B CA 1
ATOM 3597 C C . ASP B 1 144 ? -19.266 26.906 -6.129 1 96.94 144 ASP B C 1
ATOM 3599 O O . ASP B 1 144 ? -20.453 26.562 -6.141 1 96.94 144 ASP B O 1
ATOM 3603 N N . THR B 1 145 ? -18.297 26.156 -5.641 1 98.06 145 THR B N 1
ATOM 3604 C CA . THR B 1 145 ? -18.609 24.812 -5.164 1 98.06 145 THR B CA 1
ATOM 3605 C C . THR B 1 145 ? -19.578 24.875 -3.98 1 98.06 145 THR B C 1
ATOM 3607 O O . THR B 1 145 ? -19.328 25.594 -3.014 1 98.06 145 THR B O 1
ATOM 3610 N N . ARG B 1 146 ? -20.672 24.078 -4.055 1 97.94 146 ARG B N 1
ATOM 3611 C CA . ARG B 1 146 ? -21.672 24.062 -2.992 1 97.94 146 ARG B CA 1
ATOM 3612 C C . ARG B 1 146 ? -21.766 22.672 -2.357 1 97.94 146 ARG B C 1
ATOM 3614 O O . ARG B 1 146 ? -22.312 22.531 -1.261 1 97.94 146 ARG B O 1
ATOM 3621 N N . VAL B 1 147 ? -21.344 21.672 -3.088 1 98.38 147 VAL B N 1
ATOM 3622 C CA . VAL B 1 147 ? -21.281 20.297 -2.607 1 98.38 147 VAL B CA 1
ATOM 3623 C C . VAL B 1 147 ? -20.062 19.594 -3.193 1 98.38 147 VAL B C 1
ATOM 3625 O O . VAL B 1 147 ? -19.719 19.812 -4.355 1 98.38 147 VAL B O 1
ATOM 3628 N N . ILE B 1 148 ? -19.422 18.859 -2.43 1 98.44 148 ILE B N 1
ATOM 3629 C CA . ILE B 1 148 ? -18.344 18.016 -2.908 1 98.44 148 ILE B CA 1
ATOM 3630 C C . ILE B 1 148 ? -18.766 16.547 -2.842 1 98.44 148 ILE B C 1
ATOM 3632 O O . ILE B 1 148 ? -18.859 15.969 -1.755 1 98.44 148 ILE B O 1
ATOM 3636 N N . ASP B 1 149 ? -18.922 16.016 -4.012 1 98.12 149 ASP B N 1
ATOM 3637 C CA . ASP B 1 149 ? -19.406 14.641 -4.121 1 98.12 149 ASP B CA 1
ATOM 3638 C C . ASP B 1 149 ? -18.281 13.68 -4.484 1 98.12 149 ASP B C 1
ATOM 3640 O O . ASP B 1 149 ? -17.562 13.898 -5.461 1 98.12 149 ASP B O 1
ATOM 3644 N N . ILE B 1 150 ? -18.234 12.609 -3.732 1 95.75 150 ILE B N 1
ATOM 3645 C CA . ILE B 1 150 ? -17.141 11.656 -3.949 1 95.75 150 ILE B CA 1
ATOM 3646 C C . ILE B 1 150 ? -17.312 10.984 -5.309 1 95.75 150 ILE B C 1
ATOM 3648 O O . ILE B 1 150 ? -16.344 10.492 -5.891 1 95.75 150 ILE B O 1
ATOM 3652 N N . ASP B 1 151 ? -18.5 10.953 -5.871 1 94.5 151 ASP B N 1
ATOM 3653 C CA . ASP B 1 151 ? -18.797 10.281 -7.137 1 94.5 151 ASP B CA 1
ATOM 3654 C C . ASP B 1 151 ? -18.672 11.25 -8.305 1 94.5 151 ASP B C 1
ATOM 3656 O O . ASP B 1 151 ? -18.906 10.875 -9.461 1 94.5 151 ASP B O 1
ATOM 3660 N N . ASP B 1 152 ? -18.375 12.523 -8 1 94.94 152 ASP B N 1
ATOM 3661 C CA . ASP B 1 152 ? -18.062 13.453 -9.078 1 94.94 152 ASP B CA 1
ATOM 3662 C C . ASP B 1 152 ? -16.891 12.945 -9.922 1 94.94 152 ASP B C 1
ATOM 3664 O O . ASP B 1 152 ? -15.844 12.594 -9.383 1 94.94 152 ASP B O 1
ATOM 3668 N N . PRO B 1 153 ? -17 12.914 -11.242 1 92 153 PRO B N 1
ATOM 3669 C CA . PRO B 1 153 ? -15.922 12.414 -12.109 1 92 153 PRO B CA 1
ATOM 3670 C C . PRO B 1 153 ? -14.625 13.195 -11.953 1 92 153 PRO B C 1
ATOM 3672 O O . PRO B 1 153 ? -13.539 12.664 -12.211 1 92 153 PRO B O 1
ATOM 3675 N N . ARG B 1 154 ? -14.773 14.469 -11.586 1 92.12 154 ARG B N 1
ATOM 3676 C CA . ARG B 1 154 ? -13.562 15.25 -11.336 1 92.12 154 ARG B CA 1
ATOM 3677 C C . ARG B 1 154 ? -12.805 14.711 -10.133 1 92.12 154 ARG B C 1
ATOM 3679 O O . ARG B 1 154 ? -11.602 14.953 -9.992 1 92.12 154 ARG B O 1
ATOM 3686 N N . ASN B 1 155 ? -13.5 14.055 -9.141 1 93.25 155 ASN B N 1
ATOM 3687 C CA . ASN B 1 155 ? -12.914 13.5 -7.926 1 93.25 155 ASN B CA 1
ATOM 3688 C C . ASN B 1 155 ? -12.609 12.016 -8.078 1 93.25 155 ASN B C 1
ATOM 3690 O O . ASN B 1 155 ? -12.805 11.234 -7.145 1 93.25 155 ASN B O 1
ATOM 3694 N N . ALA B 1 156 ? -12.055 11.648 -9.227 1 89.25 156 ALA B N 1
ATOM 3695 C CA . ALA B 1 156 ? -11.945 10.242 -9.594 1 89.25 156 ALA B CA 1
ATOM 3696 C C . ALA B 1 156 ? -10.633 9.648 -9.094 1 89.25 156 ALA B C 1
ATOM 3698 O O . ALA B 1 156 ? -10.492 8.43 -8.984 1 89.25 156 ALA B O 1
ATOM 3699 N N . ARG B 1 157 ? -9.648 10.43 -8.859 1 92.56 157 ARG B N 1
ATOM 3700 C CA . ARG B 1 157 ? -8.367 9.906 -8.398 1 92.56 157 ARG B CA 1
ATOM 3701 C C . ARG B 1 157 ? -8.453 9.445 -6.949 1 92.56 157 ARG B C 1
ATOM 3703 O O . ARG B 1 157 ? -8.742 10.234 -6.055 1 92.56 157 ARG B O 1
ATOM 3710 N N . LYS B 1 158 ? -8.219 8.156 -6.715 1 94.31 158 LYS B N 1
ATOM 3711 C CA . LYS B 1 158 ? -8.359 7.547 -5.395 1 94.31 158 LYS B CA 1
ATOM 3712 C C . LYS B 1 158 ? -7.273 6.5 -5.156 1 94.31 158 LYS B C 1
ATOM 3714 O O . LYS B 1 158 ? -6.809 5.855 -6.098 1 94.31 158 LYS B O 1
ATOM 3719 N N . PHE B 1 159 ? -6.898 6.363 -4.008 1 93.81 159 PHE B N 1
ATOM 3720 C CA . PHE B 1 159 ? -5.996 5.309 -3.551 1 93.81 159 PHE B CA 1
ATOM 3721 C C . PHE B 1 159 ? -6.402 4.812 -2.168 1 93.81 159 PHE B C 1
ATOM 3723 O O . PHE B 1 159 ? -6.641 5.613 -1.262 1 93.81 159 PHE B O 1
ATOM 3730 N N . SER B 1 160 ? -6.512 3.561 -2.023 1 92.56 160 SER B N 1
ATOM 3731 C CA . SER B 1 160 ? -6.852 2.959 -0.738 1 92.56 160 SER B CA 1
ATOM 3732 C C . SER B 1 160 ? -5.828 1.902 -0.336 1 92.56 160 SER B C 1
ATOM 3734 O O . SER B 1 160 ? -5.336 1.151 -1.183 1 92.56 160 SER B O 1
ATOM 3736 N N . LEU B 1 161 ? -5.461 1.933 0.821 1 86.38 161 LEU B N 1
ATOM 3737 C CA . LEU B 1 161 ? -4.562 0.942 1.402 1 86.38 161 LEU B CA 1
ATOM 3738 C C . LEU B 1 161 ? -5.227 0.223 2.57 1 86.38 161 LEU B C 1
ATOM 3740 O O . LEU B 1 161 ? -5.18 0.702 3.707 1 86.38 161 LEU B O 1
ATOM 3744 N N . GLY B 1 162 ? -6.051 -0.7 2.236 1 69.31 162 GLY B N 1
ATOM 3745 C CA . GLY B 1 162 ? -6.883 -1.35 3.238 1 69.31 162 GLY B CA 1
ATOM 3746 C C . GLY B 1 162 ? -6.129 -2.373 4.066 1 69.31 162 GLY B C 1
ATOM 3747 O O . GLY B 1 162 ? -5.223 -3.041 3.562 1 69.31 162 GLY B O 1
ATOM 3748 N N . SER B 1 163 ? -5.766 -2.086 5.32 1 56.12 163 SER B N 1
ATOM 3749 C CA . SER B 1 163 ? -5.398 -3.23 6.148 1 56.12 163 SER B CA 1
ATOM 3750 C C . SER B 1 163 ? -6.617 -4.09 6.469 1 56.12 163 SER B C 1
ATOM 3752 O O . SER B 1 163 ? -7.738 -3.586 6.555 1 56.12 163 SER B O 1
ATOM 3754 N N . ALA B 1 164 ? -6.59 -5.414 6.195 1 45.47 164 ALA B N 1
ATOM 3755 C CA . ALA B 1 164 ? -7.602 -6.379 6.625 1 45.47 164 ALA B CA 1
ATOM 3756 C C . ALA B 1 164 ? -7.969 -6.172 8.094 1 45.47 164 ALA B C 1
ATOM 3758 O O . ALA B 1 164 ? -9.047 -6.574 8.531 1 45.47 164 ALA B O 1
ATOM 3759 N N . ASN B 1 165 ? -7.062 -5.613 8.805 1 49.38 165 ASN B N 1
ATOM 3760 C CA . ASN B 1 165 ? -7.281 -5.625 10.25 1 49.38 165 ASN B CA 1
ATOM 3761 C C . ASN B 1 165 ? -8.039 -4.383 10.711 1 49.38 165 ASN B C 1
ATOM 3763 O O . ASN B 1 165 ? -7.508 -3.273 10.68 1 49.38 165 ASN B O 1
ATOM 3767 N N . LYS B 1 166 ? -9.281 -4.578 10.883 1 51.97 166 LYS B N 1
ATOM 3768 C CA . LYS B 1 166 ? -10.195 -3.566 11.406 1 51.97 166 LYS B CA 1
ATOM 3769 C C . LYS B 1 166 ? -9.57 -2.818 12.578 1 51.97 166 LYS B C 1
ATOM 3771 O O . LYS B 1 166 ? -10.039 -1.742 12.961 1 51.97 166 LYS B O 1
ATOM 3776 N N . ARG B 1 167 ? -8.5 -3.492 13.195 1 49.62 167 ARG B N 1
ATOM 3777 C CA . ARG B 1 167 ? -8.008 -2.902 14.438 1 49.62 167 ARG B CA 1
ATOM 3778 C C . ARG B 1 167 ? -7.043 -1.756 14.156 1 49.62 167 ARG B C 1
ATOM 3780 O O . ARG B 1 167 ? -6.703 -0.984 15.055 1 49.62 167 ARG B O 1
ATOM 3787 N N . ASN B 1 168 ? -6.551 -1.66 12.922 1 53.28 168 ASN B N 1
ATOM 3788 C CA . ASN B 1 168 ? -5.562 -0.622 12.648 1 53.28 168 ASN B CA 1
ATOM 3789 C C . ASN B 1 168 ? -6.219 0.75 12.508 1 53.28 168 ASN B C 1
ATOM 3791 O O . ASN B 1 168 ? -7.215 0.895 11.805 1 53.28 168 ASN B O 1
ATOM 3795 N N . LYS B 1 169 ? -5.773 1.551 13.516 1 62.59 169 LYS B N 1
ATOM 3796 C CA . LYS B 1 169 ? -6.242 2.924 13.352 1 62.59 169 LYS B CA 1
ATOM 3797 C C . LYS B 1 169 ? -5.77 3.516 12.031 1 62.59 169 LYS B C 1
ATOM 3799 O O . LYS B 1 169 ? -4.688 3.184 11.547 1 62.59 169 LYS B O 1
ATOM 3804 N N . GLY B 1 170 ? -6.699 4.266 11.391 1 78.75 170 GLY B N 1
ATOM 3805 C CA . GLY B 1 170 ? -6.66 4.68 10 1 78.75 170 GLY B CA 1
ATOM 3806 C C . GLY B 1 170 ? -5.855 5.941 9.773 1 78.75 170 GLY B C 1
ATOM 3807 O O . GLY B 1 170 ? -4.949 6.254 10.547 1 78.75 170 GLY B O 1
ATOM 3808 N N . PHE B 1 171 ? -5.809 6.539 8.68 1 87.69 171 PHE B N 1
ATOM 3809 C CA . PHE B 1 171 ? -5.164 7.766 8.227 1 87.69 171 PHE B CA 1
ATOM 3810 C C . PHE B 1 171 ? -5.637 8.961 9.055 1 87.69 171 PHE B C 1
ATOM 3812 O O . PHE B 1 171 ? -6.84 9.211 9.164 1 87.69 171 PHE B O 1
ATOM 3819 N N . GLU B 1 172 ? -4.598 9.711 9.656 1 90.81 172 GLU B N 1
ATOM 3820 C CA . GLU B 1 172 ? -4.984 10.789 10.555 1 90.81 172 GLU B CA 1
ATOM 3821 C C . GLU B 1 172 ? -4.379 12.117 10.117 1 90.81 172 GLU B C 1
ATOM 3823 O O . GLU B 1 172 ? -4.777 13.18 10.602 1 90.81 172 GLU B O 1
ATOM 3828 N N . GLY B 1 173 ? -3.492 12.125 9.219 1 95 173 GLY B N 1
ATOM 3829 C CA . GLY B 1 173 ? -2.814 13.336 8.789 1 95 173 GLY B CA 1
ATOM 3830 C C . GLY B 1 173 ? -2.25 13.242 7.387 1 95 173 GLY B C 1
ATOM 3831 O O . GLY B 1 173 ? -1.889 12.156 6.934 1 95 173 GLY B O 1
ATOM 3832 N N . LEU B 1 174 ? -2.17 14.406 6.844 1 97.88 174 LEU B N 1
ATOM 3833 C CA . LEU B 1 174 ? -1.589 14.516 5.508 1 97.88 174 LEU B CA 1
ATOM 3834 C C . LEU B 1 174 ? -0.613 15.688 5.434 1 97.88 174 LEU B C 1
ATOM 3836 O O . LEU B 1 174 ? -0.793 16.703 6.117 1 97.88 174 LEU B O 1
ATOM 3840 N N . ALA B 1 175 ? 0.364 15.531 4.652 1 98.31 175 ALA B N 1
ATOM 3841 C CA . ALA B 1 175 ? 1.253 16.609 4.219 1 98.31 175 ALA B CA 1
ATOM 3842 C C . ALA B 1 175 ? 1.726 16.375 2.785 1 98.31 175 ALA B C 1
ATOM 3844 O O . ALA B 1 175 ? 1.693 15.25 2.285 1 98.31 175 ALA B O 1
ATOM 3845 N N . TYR B 1 176 ? 2.088 17.484 2.166 1 98.25 176 TYR B N 1
ATOM 3846 C CA . TYR B 1 176 ? 2.428 17.375 0.753 1 98.25 176 TYR B CA 1
ATOM 3847 C C . TYR B 1 176 ? 3.705 18.141 0.436 1 98.25 176 TYR B C 1
ATOM 3849 O O . TYR B 1 176 ? 3.855 19.297 0.837 1 98.25 176 TYR B O 1
ATOM 3857 N N . ASP B 1 177 ? 4.648 17.5 -0.204 1 96.56 177 ASP B N 1
ATOM 3858 C CA . ASP B 1 177 ? 5.844 18.078 -0.811 1 96.56 177 ASP B CA 1
ATOM 3859 C C . ASP B 1 177 ? 5.633 18.344 -2.301 1 96.56 177 ASP B C 1
ATOM 3861 O O . ASP B 1 177 ? 5.734 17.422 -3.117 1 96.56 177 ASP B O 1
ATOM 3865 N N . PRO B 1 178 ? 5.359 19.578 -2.652 1 94.19 178 PRO B N 1
ATOM 3866 C CA . PRO B 1 178 ? 5.023 19.844 -4.051 1 94.19 178 PRO B CA 1
ATOM 3867 C C . PRO B 1 178 ? 6.227 19.703 -4.984 1 94.19 178 PRO B C 1
ATOM 3869 O O . PRO B 1 178 ? 6.059 19.484 -6.184 1 94.19 178 PRO B O 1
ATOM 3872 N N . LEU B 1 179 ? 7.371 19.891 -4.512 1 92.56 179 LEU B N 1
ATOM 3873 C CA . LEU B 1 179 ? 8.555 19.812 -5.355 1 92.56 179 LEU B CA 1
ATOM 3874 C C . LEU B 1 179 ? 8.766 18.391 -5.852 1 92.56 179 LEU B C 1
ATOM 3876 O O . LEU B 1 179 ? 9.031 18.172 -7.039 1 92.56 179 LEU B O 1
ATOM 3880 N N . ARG B 1 180 ? 8.617 17.422 -4.996 1 92.69 180 ARG B N 1
ATOM 3881 C CA . ARG B 1 180 ? 8.836 16.016 -5.371 1 92.69 180 ARG B CA 1
ATOM 3882 C C . ARG B 1 180 ? 7.516 15.305 -5.605 1 92.69 180 ARG B C 1
ATOM 3884 O O . ARG B 1 180 ? 7.496 14.102 -5.891 1 92.69 180 ARG B O 1
ATOM 3891 N N . GLU B 1 181 ? 6.445 15.992 -5.391 1 93.62 181 GLU B N 1
ATOM 3892 C CA . GLU B 1 181 ? 5.098 15.453 -5.555 1 93.62 181 GLU B CA 1
ATOM 3893 C C . GLU B 1 181 ? 4.891 14.219 -4.68 1 93.62 181 GLU B C 1
ATOM 3895 O O . GLU B 1 181 ? 4.422 13.18 -5.16 1 93.62 181 GLU B O 1
ATOM 3900 N N . ARG B 1 182 ? 5.23 14.383 -3.48 1 95.44 182 ARG B N 1
ATOM 3901 C CA . ARG B 1 182 ? 5.156 13.32 -2.49 1 95.44 182 ARG B CA 1
ATOM 3902 C C . ARG B 1 182 ? 4.109 13.633 -1.424 1 95.44 182 ARG B C 1
ATOM 3904 O O . ARG B 1 182 ? 4.102 14.727 -0.86 1 95.44 182 ARG B O 1
ATOM 3911 N N . LEU B 1 183 ? 3.225 12.641 -1.162 1 96.75 183 LEU B N 1
ATOM 3912 C CA . LEU B 1 183 ? 2.242 12.75 -0.088 1 96.75 183 LEU B CA 1
ATOM 3913 C C . LEU B 1 183 ? 2.697 11.977 1.143 1 96.75 183 LEU B C 1
ATOM 3915 O O . LEU B 1 183 ? 3.117 10.82 1.034 1 96.75 183 LEU B O 1
ATOM 3919 N N . PHE B 1 184 ? 2.719 12.633 2.281 1 96.62 184 PHE B N 1
ATOM 3920 C CA . PHE B 1 184 ? 2.906 11.969 3.566 1 96.62 184 PHE B CA 1
ATOM 3921 C C . PHE B 1 184 ? 1.563 11.672 4.223 1 96.62 184 PHE B C 1
ATOM 3923 O O . PHE B 1 184 ? 0.691 12.539 4.289 1 96.62 184 PHE B O 1
ATOM 3930 N N . VAL B 1 185 ? 1.416 10.469 4.672 1 95 185 VAL B N 1
ATOM 3931 C CA . VAL B 1 185 ? 0.183 10.039 5.324 1 95 185 VAL B CA 1
ATOM 3932 C C . VAL B 1 185 ? 0.497 9.484 6.711 1 95 185 VAL B C 1
ATOM 3934 O O . VAL B 1 185 ? 1.26 8.523 6.848 1 95 185 VAL B O 1
ATOM 3937 N N . ALA B 1 186 ? -0.109 10.07 7.691 1 92.88 186 ALA B N 1
ATOM 3938 C CA . ALA B 1 186 ? 0.111 9.625 9.062 1 92.88 186 ALA B CA 1
ATOM 3939 C C . ALA B 1 186 ? -0.884 8.539 9.453 1 92.88 186 ALA B C 1
ATOM 3941 O O . ALA B 1 186 ? -2.08 8.656 9.18 1 92.88 186 ALA B O 1
ATOM 3942 N N . ARG B 1 187 ? -0.351 7.5 10.047 1 87.5 187 ARG B N 1
ATOM 3943 C CA . ARG B 1 187 ? -1.139 6.508 10.773 1 87.5 187 ARG B CA 1
ATOM 3944 C C . ARG B 1 187 ? -1.065 6.746 12.273 1 87.5 187 ARG B C 1
ATOM 3946 O O . ARG B 1 187 ? 0.025 6.867 12.836 1 87.5 187 ARG B O 1
ATOM 3953 N N . GLU B 1 188 ? -2.256 6.836 12.805 1 82.56 188 GLU B N 1
ATOM 3954 C CA . GLU B 1 188 ? -2.326 7.309 14.18 1 82.56 188 GLU B CA 1
ATOM 3955 C C . GLU B 1 188 ? -1.67 6.316 15.133 1 82.56 188 GLU B C 1
ATOM 3957 O O . GLU B 1 188 ? -0.844 6.699 15.969 1 82.56 188 GLU B O 1
ATOM 3962 N N . LYS B 1 189 ? -2.229 5.074 15.109 1 74.94 189 LYS B N 1
ATOM 3963 C CA . LYS B 1 189 ? -1.761 4.074 16.062 1 74.94 189 LYS B CA 1
ATOM 3964 C C . LYS B 1 189 ? -1.815 2.672 15.469 1 74.94 189 LYS B C 1
ATOM 3966 O O . LYS B 1 189 ? -2.365 2.477 14.383 1 74.94 189 LYS B O 1
ATOM 3971 N N . ALA B 1 190 ? -1.091 1.72 16.234 1 68.81 190 ALA B N 1
ATOM 3972 C CA . ALA B 1 190 ? -1.174 0.279 16.016 1 68.81 190 ALA B CA 1
ATOM 3973 C C . ALA B 1 190 ? -0.829 -0.069 14.57 1 68.81 190 ALA B C 1
ATOM 3975 O O . ALA B 1 190 ? -1.635 -0.677 13.859 1 68.81 190 ALA B O 1
ATOM 3976 N N . PRO B 1 191 ? 0.244 0.483 14.125 1 70.5 191 PRO B N 1
ATOM 3977 C CA . PRO B 1 191 ? 1.354 1.217 14.734 1 70.5 191 PRO B CA 1
ATOM 3978 C C . PRO B 1 191 ? 1.428 2.67 14.266 1 70.5 191 PRO B C 1
ATOM 3980 O O . PRO B 1 191 ? 0.905 3.008 13.203 1 70.5 191 PRO B O 1
ATOM 3983 N N . VAL B 1 192 ? 2.047 3.467 15.07 1 78.94 192 VAL B N 1
ATOM 3984 C CA . VAL B 1 192 ? 2.346 4.844 14.695 1 78.94 192 VAL B CA 1
ATOM 3985 C C . VAL B 1 192 ? 3.332 4.859 13.531 1 78.94 192 VAL B C 1
ATOM 3987 O O . VAL B 1 192 ? 4.309 4.109 13.523 1 78.94 192 VAL B O 1
ATOM 3990 N N . GLY B 1 193 ? 2.98 5.617 12.539 1 86.19 193 GLY B N 1
ATOM 3991 C CA . GLY B 1 193 ? 3.916 5.715 11.43 1 86.19 193 GLY B CA 1
ATOM 3992 C C . GLY B 1 193 ? 3.457 6.668 10.344 1 86.19 193 GLY B C 1
ATOM 3993 O O . GLY B 1 193 ? 2.336 7.176 10.391 1 86.19 193 GLY B O 1
ATOM 3994 N N . ILE B 1 194 ? 4.43 6.984 9.484 1 92.12 194 ILE B N 1
ATOM 3995 C CA . ILE B 1 194 ? 4.16 7.859 8.352 1 92.12 194 ILE B CA 1
ATOM 3996 C C . ILE B 1 194 ? 4.457 7.117 7.047 1 92.12 194 ILE B C 1
ATOM 3998 O O . ILE B 1 194 ? 5.555 6.59 6.863 1 92.12 194 ILE B O 1
ATOM 4002 N N . ILE B 1 195 ? 3.455 7.09 6.223 1 91.19 195 ILE B N 1
ATOM 4003 C CA . ILE B 1 195 ? 3.588 6.508 4.895 1 91.19 195 ILE B CA 1
ATOM 4004 C C . ILE B 1 195 ? 3.863 7.609 3.873 1 91.19 195 ILE B C 1
ATOM 4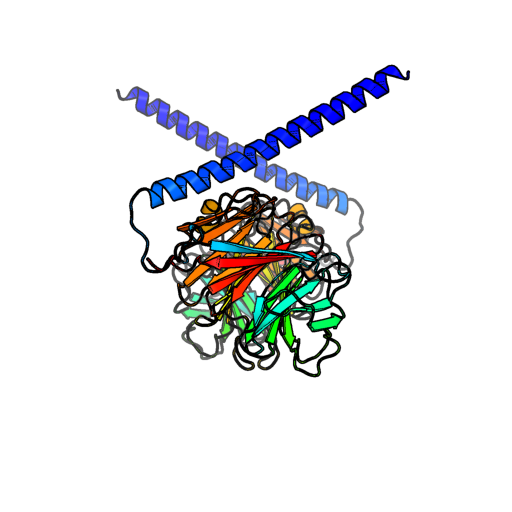006 O O . ILE B 1 195 ? 3.293 8.703 3.959 1 91.19 195 ILE B O 1
ATOM 4010 N N . GLU B 1 196 ? 4.723 7.246 2.959 1 93.38 196 GLU B N 1
ATOM 4011 C CA . GLU B 1 196 ? 5.004 8.148 1.844 1 93.38 196 GLU B CA 1
ATOM 4012 C C . GLU B 1 196 ? 4.43 7.602 0.539 1 93.38 196 GLU B C 1
ATOM 4014 O O . GLU B 1 196 ? 4.637 6.434 0.203 1 93.38 196 GLU B O 1
ATOM 4019 N N . VAL B 1 197 ? 3.725 8.391 -0.155 1 94.25 197 VAL B N 1
ATOM 4020 C CA . VAL B 1 197 ? 3.098 8.008 -1.418 1 94.25 197 VAL B CA 1
ATOM 4021 C C . VAL B 1 197 ? 3.658 8.867 -2.549 1 94.25 197 VAL B C 1
ATOM 4023 O O . VAL B 1 197 ? 3.461 10.086 -2.566 1 94.25 197 VAL B O 1
ATOM 4026 N N . ASN B 1 198 ? 4.32 8.234 -3.52 1 93.56 198 ASN B N 1
ATOM 4027 C CA . ASN B 1 198 ? 4.848 8.875 -4.719 1 93.56 198 ASN B CA 1
ATOM 4028 C C . ASN B 1 198 ? 4.102 8.43 -5.969 1 93.56 198 ASN B C 1
ATOM 4030 O O . ASN B 1 198 ? 3.74 7.258 -6.098 1 93.56 198 ASN B O 1
ATOM 4034 N N . GLY B 1 199 ? 3.785 9.391 -6.84 1 92 199 GLY B N 1
ATOM 4035 C CA . GLY B 1 199 ? 3.139 9.062 -8.102 1 92 199 GLY B CA 1
ATOM 4036 C C . GLY B 1 199 ? 1.626 9.18 -8.039 1 92 199 GLY B C 1
ATOM 4037 O O . GLY B 1 199 ? 0.937 8.859 -9.016 1 92 199 GLY B O 1
ATOM 4038 N N . PHE B 1 200 ? 1.097 9.594 -6.996 1 92.44 200 PHE B N 1
ATOM 4039 C CA . PHE B 1 200 ? -0.348 9.727 -6.844 1 92.44 200 PHE B CA 1
ATOM 4040 C C . PHE B 1 200 ? -0.914 10.703 -7.871 1 92.44 200 PHE B C 1
ATOM 4042 O O . PHE B 1 200 ? -2.014 10.492 -8.391 1 92.44 200 PHE B O 1
ATOM 4049 N N . PHE B 1 201 ? -0.119 11.695 -8.188 1 90 201 PHE B N 1
ATOM 4050 C CA . PHE B 1 201 ? -0.645 12.758 -9.039 1 90 201 PHE B CA 1
ATOM 4051 C C . PHE B 1 201 ? -0.12 12.625 -10.461 1 90 201 PHE B C 1
ATOM 4053 O O . PHE B 1 201 ? -0.185 13.57 -11.25 1 90 201 PHE B O 1
ATOM 4060 N N . ASN B 1 202 ? 0.377 11.5 -10.758 1 81.31 202 ASN B N 1
ATOM 4061 C CA . ASN B 1 202 ? 0.823 11.312 -12.141 1 81.31 202 ASN B CA 1
ATOM 4062 C C . ASN B 1 202 ? -0.304 11.57 -13.133 1 81.31 202 ASN B C 1
ATOM 4064 O O . ASN B 1 202 ? -1.464 11.266 -12.859 1 81.31 202 ASN B O 1
ATOM 4068 N N . ASP B 1 203 ? 0.075 12.18 -14.227 1 75.5 203 ASP B N 1
ATOM 4069 C CA . ASP B 1 203 ? -0.893 12.648 -15.219 1 75.5 203 ASP B CA 1
ATOM 4070 C C . ASP B 1 203 ? -1.683 11.484 -15.805 1 75.5 203 ASP B C 1
ATOM 4072 O O . ASP B 1 203 ? -1.179 10.359 -15.883 1 75.5 203 ASP B O 1
ATOM 4076 N N . ARG B 1 204 ? -2.793 12.156 -16.344 1 67.12 204 ARG B N 1
ATOM 4077 C CA . ARG B 1 204 ? -3.648 11.227 -17.062 1 67.12 204 ARG B CA 1
ATOM 4078 C C . ARG B 1 204 ? -2.998 10.797 -18.375 1 67.12 204 ARG B C 1
ATOM 4080 O O . ARG B 1 204 ? -2.375 11.609 -19.062 1 67.12 204 ARG B O 1
ATOM 4087 N N . GLY B 1 205 ? -2.629 9.719 -18.531 1 71.56 205 GLY B N 1
ATOM 4088 C CA . GLY B 1 205 ? -2.018 9.195 -19.75 1 71.56 205 GLY B CA 1
ATOM 4089 C C . GLY B 1 205 ? -0.732 8.43 -19.484 1 71.56 205 GLY B C 1
ATOM 4090 O O . GLY B 1 205 ? -0.267 7.676 -20.344 1 71.56 205 GLY B O 1
ATOM 4091 N N . GLU B 1 206 ? -0.3 8.812 -18.359 1 78.31 206 GLU B N 1
ATOM 4092 C CA . GLU B 1 206 ? 0.911 8.078 -18 1 78.31 206 GLU B CA 1
ATOM 4093 C C . GLU B 1 206 ? 0.575 6.734 -17.359 1 78.31 206 GLU B C 1
ATOM 4095 O O . GLU B 1 206 ? -0.522 6.551 -16.828 1 78.31 206 GLU B O 1
ATOM 4100 N N . ALA B 1 207 ? 1.524 5.938 -17.672 1 80.06 207 ALA B N 1
ATOM 4101 C CA . ALA B 1 207 ? 1.364 4.633 -17.031 1 80.06 207 ALA B CA 1
ATOM 4102 C C . ALA B 1 207 ? 1.458 4.75 -15.508 1 80.06 207 ALA B C 1
ATOM 4104 O O . ALA B 1 207 ? 2.143 5.637 -14.992 1 80.06 207 ALA B O 1
ATOM 4105 N N . LEU B 1 208 ? 0.71 3.898 -14.93 1 85.31 208 LEU B N 1
ATOM 4106 C CA . LEU B 1 208 ? 0.766 3.844 -13.477 1 85.31 208 LEU B CA 1
ATOM 4107 C C . LEU B 1 208 ? 2.199 3.65 -12.992 1 85.31 208 LEU B C 1
ATOM 4109 O O . LEU B 1 208 ? 2.908 2.766 -13.477 1 85.31 208 LEU B O 1
ATOM 4113 N N . ASP B 1 209 ? 2.703 4.469 -12.227 1 88.38 209 ASP B N 1
ATOM 4114 C CA . ASP B 1 209 ? 3.957 4.371 -11.484 1 88.38 209 ASP B CA 1
ATOM 4115 C C . ASP B 1 209 ? 3.801 4.91 -10.062 1 88.38 209 ASP B C 1
ATOM 4117 O O . ASP B 1 209 ? 4.059 6.09 -9.812 1 88.38 209 ASP B O 1
ATOM 4121 N N . LEU B 1 210 ? 3.309 4.047 -9.203 1 91.12 210 LEU B N 1
ATOM 4122 C CA . LEU B 1 210 ? 2.977 4.406 -7.828 1 91.12 210 LEU B CA 1
ATOM 4123 C C . LEU B 1 210 ? 3.883 3.672 -6.844 1 91.12 210 LEU B C 1
ATOM 4125 O O . LEU B 1 210 ? 4.105 2.467 -6.977 1 91.12 210 LEU B O 1
ATOM 4129 N N . SER B 1 211 ? 4.461 4.387 -5.922 1 91 211 SER B N 1
ATOM 4130 C CA . SER B 1 211 ? 5.297 3.822 -4.867 1 91 211 SER B CA 1
ATOM 4131 C C . SER B 1 211 ? 4.789 4.223 -3.486 1 91 211 SER B C 1
ATOM 4133 O O . SER B 1 211 ? 4.551 5.402 -3.225 1 91 211 SER B O 1
ATOM 4135 N N . VAL B 1 212 ? 4.574 3.277 -2.689 1 89.75 212 VAL B N 1
ATOM 4136 C CA . VAL B 1 212 ? 4.133 3.494 -1.314 1 89.75 212 VAL B CA 1
ATOM 4137 C C . VAL B 1 212 ? 5.141 2.883 -0.346 1 89.75 212 VAL B C 1
ATOM 4139 O O . VAL B 1 212 ? 5.531 1.721 -0.495 1 89.75 212 VAL B O 1
ATOM 4142 N N . GLY B 1 213 ? 5.621 3.662 0.644 1 86 213 GLY B N 1
ATOM 4143 C CA . GLY B 1 213 ? 6.582 3.135 1.597 1 86 213 GLY B CA 1
ATOM 4144 C C . GLY B 1 213 ? 6.652 3.936 2.883 1 86 213 GLY B C 1
ATOM 4145 O O . GLY B 1 213 ? 6.074 5.023 2.975 1 86 213 GLY B O 1
ATOM 4146 N N . GLY B 1 214 ? 7.23 3.264 3.891 1 82.12 214 GLY B N 1
ATOM 4147 C CA . GLY B 1 214 ? 7.496 3.934 5.152 1 82.12 214 GLY B CA 1
ATOM 4148 C C . GLY B 1 214 ? 8.977 4.039 5.473 1 82.12 214 GLY B C 1
ATOM 4149 O O . GLY B 1 214 ? 9.812 3.559 4.711 1 82.12 214 GLY B O 1
ATOM 4150 N N . ASP B 1 215 ? 9.219 4.836 6.484 1 81.88 215 ASP B N 1
ATOM 4151 C CA . ASP B 1 215 ? 10.562 4.957 7.043 1 81.88 215 ASP B CA 1
ATOM 4152 C C . ASP B 1 215 ? 10.594 4.523 8.508 1 81.88 215 ASP B C 1
ATOM 4154 O O . ASP B 1 215 ? 10.383 5.344 9.406 1 81.88 215 ASP B O 1
ATOM 4158 N N . PRO B 1 216 ? 10.922 3.289 8.625 1 77.06 216 PRO B N 1
ATOM 4159 C CA . PRO B 1 216 ? 10.891 2.777 9.992 1 77.06 216 PRO B CA 1
ATOM 4160 C C . PRO B 1 216 ? 11.914 3.459 10.906 1 77.06 216 PRO B C 1
ATOM 4162 O O . PRO B 1 216 ? 11.672 3.615 12.102 1 77.06 216 PRO B O 1
ATOM 4165 N N . GLN B 1 217 ? 12.992 3.736 10.367 1 77.94 217 GLN B N 1
ATOM 4166 C CA . GLN B 1 217 ? 14 4.414 11.18 1 77.94 217 GLN B CA 1
ATOM 4167 C C . GLN B 1 217 ? 13.477 5.754 11.688 1 77.94 217 GLN B C 1
ATOM 4169 O O . GLN B 1 217 ? 13.633 6.074 12.867 1 77.94 217 GLN B O 1
ATOM 4174 N N . ARG B 1 218 ? 12.898 6.461 10.852 1 81 218 ARG B N 1
ATOM 4175 C CA . ARG B 1 218 ? 12.273 7.723 11.242 1 81 218 ARG B CA 1
ATOM 4176 C C . ARG B 1 218 ? 11.172 7.488 12.266 1 81 218 ARG B C 1
ATOM 4178 O O . ARG B 1 218 ? 11.117 8.164 13.297 1 81 218 ARG B O 1
ATOM 4185 N N . ASP B 1 219 ? 10.344 6.57 12.023 1 81.81 219 ASP B N 1
ATOM 4186 C CA . ASP B 1 219 ? 9.156 6.359 12.844 1 81.81 219 ASP B CA 1
ATOM 4187 C C . ASP B 1 219 ? 9.539 5.926 14.258 1 81.81 219 ASP B C 1
ATOM 4189 O O . ASP B 1 219 ? 8.883 6.32 15.227 1 81.81 219 ASP B O 1
ATOM 4193 N N . ARG B 1 220 ? 10.531 5.137 14.32 1 74.75 220 ARG B N 1
ATOM 4194 C CA . ARG B 1 220 ? 11.008 4.715 15.633 1 74.75 220 ARG B CA 1
ATOM 4195 C C . ARG B 1 220 ? 11.586 5.895 16.406 1 74.75 220 ARG B C 1
ATOM 4197 O O . ARG B 1 220 ? 11.492 5.938 17.641 1 74.75 220 ARG B O 1
ATOM 4204 N N . GLY B 1 221 ? 12.062 6.754 15.711 1 72.69 221 GLY B N 1
ATOM 4205 C CA . GLY B 1 221 ? 12.703 7.898 16.328 1 72.69 221 GLY B CA 1
ATOM 4206 C C . GLY B 1 221 ? 11.719 8.945 16.812 1 72.69 221 GLY B C 1
ATOM 4207 O O . GLY B 1 221 ? 12.094 9.867 17.547 1 72.69 221 GLY B O 1
ATOM 4208 N N . LEU B 1 222 ? 10.469 8.773 16.422 1 77.75 222 LEU B N 1
ATOM 4209 C CA . LEU B 1 222 ? 9.484 9.781 16.797 1 77.75 222 LEU B CA 1
ATOM 4210 C C . LEU B 1 222 ? 9.125 9.68 18.266 1 77.75 222 LEU B C 1
ATOM 4212 O O . LEU B 1 222 ? 8.891 10.695 18.922 1 77.75 222 LEU B O 1
ATOM 4216 N N . PHE B 1 223 ? 9.109 8.539 18.859 1 73.81 223 PHE B N 1
ATOM 4217 C CA . PHE B 1 223 ? 8.781 8.25 20.25 1 73.81 223 PHE B CA 1
ATOM 4218 C C . PHE B 1 223 ? 7.434 8.867 20.609 1 73.81 223 PHE B C 1
ATOM 4220 O O . PHE B 1 223 ? 7.277 9.422 21.703 1 73.81 223 PHE B O 1
ATOM 4227 N N . LEU B 1 224 ? 6.664 9.008 19.688 1 81.31 224 LEU B N 1
ATOM 4228 C CA . LEU B 1 224 ? 5.316 9.531 19.906 1 81.31 224 LEU B CA 1
ATOM 4229 C C . LEU B 1 224 ? 4.316 8.391 20.094 1 81.31 224 LEU B C 1
ATOM 4231 O O . LEU B 1 224 ? 4.512 7.297 19.562 1 81.31 224 LEU B O 1
ATOM 4235 N N . THR B 1 225 ? 3.271 8.625 20.797 1 79.81 225 THR B N 1
ATOM 4236 C CA . THR B 1 225 ? 2.256 7.609 21.047 1 79.81 225 THR B CA 1
ATOM 4237 C C . THR B 1 225 ? 1.187 7.641 19.953 1 79.81 225 THR B C 1
ATOM 4239 O O . THR B 1 225 ? 0.44 6.676 19.781 1 79.81 225 THR B O 1
ATOM 4242 N N . ASP B 1 226 ? 1.187 8.781 19.312 1 89.19 226 ASP B N 1
ATOM 4243 C CA . ASP B 1 226 ? 0.229 8.914 18.219 1 89.19 226 ASP B CA 1
ATOM 4244 C C . ASP B 1 226 ? 0.643 10.023 17.25 1 89.19 226 ASP B C 1
ATOM 4246 O O . ASP B 1 226 ? 1.565 10.789 17.531 1 89.19 226 ASP B O 1
ATOM 4250 N N . LEU B 1 227 ? 0.031 10.078 16.125 1 91.25 227 LEU B N 1
ATOM 4251 C CA . LEU B 1 227 ? 0.135 11.148 15.141 1 91.25 227 LEU B CA 1
ATOM 4252 C C . LEU B 1 227 ? -1.246 11.664 14.75 1 91.25 227 LEU B C 1
ATOM 4254 O O . LEU B 1 227 ? -2.1 10.891 14.312 1 91.25 227 LEU B O 1
ATOM 4258 N N . SER B 1 228 ? -1.417 12.922 14.922 1 93.81 228 SER B N 1
ATOM 4259 C CA . SER B 1 228 ? -2.75 13.445 14.648 1 93.81 228 SER B CA 1
ATOM 4260 C C . SER B 1 228 ? -2.734 14.398 13.453 1 93.81 228 SER B C 1
ATOM 4262 O O . SER B 1 228 ? -3.787 14.734 12.906 1 93.81 228 SER B O 1
ATOM 4264 N N . SER B 1 229 ? -1.562 14.883 13.078 1 96.44 229 SER B N 1
ATOM 4265 C CA . SER B 1 229 ? -1.47 15.734 11.898 1 96.44 229 SER B CA 1
ATOM 4266 C C . SER B 1 229 ? -0.026 15.875 11.43 1 96.44 229 SER B C 1
ATOM 4268 O O . SER B 1 229 ? 0.906 15.523 12.156 1 96.44 229 SER B O 1
ATOM 4270 N N . LEU B 1 230 ? 0.077 16.344 10.164 1 97.69 230 LEU B N 1
ATOM 4271 C CA . LEU B 1 230 ? 1.374 16.578 9.539 1 97.69 230 LEU B CA 1
ATOM 4272 C C . LEU B 1 230 ? 1.385 17.906 8.797 1 97.69 230 LEU B C 1
ATOM 4274 O O . LEU B 1 230 ? 0.336 18.391 8.367 1 97.69 230 LEU B O 1
ATOM 4278 N N . TYR B 1 231 ? 2.574 18.438 8.711 1 98.12 231 TYR B N 1
ATOM 4279 C CA . TYR B 1 231 ? 2.828 19.578 7.836 1 98.12 231 TYR B CA 1
ATOM 4280 C C . TYR B 1 231 ? 4.23 19.516 7.242 1 98.12 231 TYR B C 1
ATOM 4282 O O . TYR B 1 231 ? 5.203 19.281 7.961 1 98.12 231 TYR B O 1
ATOM 4290 N N . TYR B 1 232 ? 4.266 19.641 5.945 1 97.81 232 TYR B N 1
ATOM 4291 C CA . TYR B 1 232 ? 5.555 19.656 5.266 1 97.81 232 TYR B CA 1
ATOM 4292 C C . TYR B 1 232 ? 5.945 21.094 4.906 1 97.81 232 TYR B C 1
ATOM 4294 O O . TYR B 1 232 ? 5.227 21.781 4.172 1 97.81 232 TYR B O 1
ATOM 4302 N N . ASP B 1 233 ? 7.07 21.484 5.348 1 96.31 233 ASP B N 1
ATOM 4303 C CA . ASP B 1 233 ? 7.59 22.812 5.039 1 96.31 233 ASP B CA 1
ATOM 4304 C C . ASP B 1 233 ? 8.531 22.766 3.834 1 96.31 233 ASP B C 1
ATOM 4306 O O . ASP B 1 233 ? 9.68 22.328 3.949 1 96.31 233 ASP B O 1
ATOM 4310 N N . LYS B 1 234 ? 8.094 23.344 2.764 1 93.31 234 LYS B N 1
ATOM 4311 C CA . LYS B 1 234 ? 8.867 23.266 1.528 1 93.31 234 LYS B CA 1
ATOM 4312 C C . LYS B 1 234 ? 10.141 24.094 1.623 1 93.31 234 LYS B C 1
ATOM 4314 O O . LYS B 1 234 ? 11.141 23.781 0.971 1 93.31 234 LYS B O 1
ATOM 4319 N N . ALA B 1 235 ? 10.086 25.141 2.377 1 91.5 235 ALA B N 1
ATOM 4320 C CA . ALA B 1 235 ? 11.242 26.031 2.48 1 91.5 235 ALA B CA 1
ATOM 4321 C C . ALA B 1 235 ? 12.414 25.328 3.156 1 91.5 235 ALA B C 1
ATOM 4323 O O . ALA B 1 235 ? 13.547 25.391 2.68 1 91.5 235 ALA B O 1
ATOM 4324 N N . SER B 1 236 ? 12.141 24.656 4.223 1 91.44 236 SER B N 1
ATOM 4325 C CA . SER B 1 236 ? 13.203 24 4.973 1 91.44 236 SER B CA 1
ATOM 4326 C C . SER B 1 236 ? 13.344 22.531 4.566 1 91.44 236 SER B C 1
ATOM 4328 O O . SER B 1 236 ? 14.344 21.891 4.887 1 91.44 236 SER B O 1
ATOM 4330 N N . ASP B 1 237 ? 12.344 21.984 3.936 1 93.75 237 ASP B N 1
ATOM 4331 C CA . ASP B 1 237 ? 12.281 20.562 3.59 1 93.75 237 ASP B CA 1
ATOM 4332 C C . ASP B 1 237 ? 12.109 19.703 4.836 1 93.75 237 ASP B C 1
ATOM 4334 O O . ASP B 1 237 ? 12.641 18.594 4.902 1 93.75 237 ASP B O 1
ATOM 4338 N N . HIS B 1 238 ? 11.492 20.297 5.832 1 94.75 238 HIS B N 1
ATOM 4339 C CA . HIS B 1 238 ? 11.266 19.578 7.082 1 94.75 238 HIS B CA 1
ATOM 4340 C C . HIS B 1 238 ? 9.805 19.188 7.23 1 94.75 238 HIS B C 1
ATOM 4342 O O . HIS B 1 238 ? 8.93 19.75 6.57 1 94.75 238 HIS B O 1
ATOM 4348 N N . LEU B 1 239 ? 9.641 18.172 8.055 1 95.94 239 LEU B N 1
ATOM 4349 C CA . LEU B 1 239 ? 8.305 17.688 8.375 1 95.94 239 LEU B CA 1
ATOM 4350 C C . LEU B 1 239 ? 7.934 18.016 9.82 1 95.94 239 LEU B C 1
ATOM 4352 O O . LEU B 1 239 ? 8.734 17.797 10.734 1 95.94 239 LEU B O 1
ATOM 4356 N N . LEU B 1 240 ? 6.793 18.641 10 1 97.06 240 LEU B N 1
ATOM 4357 C CA . LEU B 1 240 ? 6.238 18.812 11.336 1 97.06 240 LEU B CA 1
ATOM 4358 C C . LEU B 1 240 ? 5.219 17.719 11.648 1 97.06 240 LEU B C 1
ATOM 4360 O O . LEU B 1 240 ? 4.414 17.359 10.789 1 97.06 240 LEU B O 1
ATOM 4364 N N . VAL B 1 241 ? 5.32 17.234 12.852 1 96.75 241 VAL B N 1
ATOM 4365 C CA . VAL B 1 241 ? 4.367 16.219 13.289 1 96.75 241 VAL B CA 1
ATOM 4366 C C . VAL B 1 241 ? 3.664 16.688 14.562 1 96.75 241 VAL B C 1
ATOM 4368 O O . VAL B 1 241 ? 4.289 17.281 15.445 1 96.75 241 VAL B O 1
ATOM 4371 N N . LEU B 1 242 ? 2.393 16.453 14.586 1 96.75 242 LEU B N 1
ATOM 4372 C CA . LEU B 1 242 ? 1.561 16.812 15.727 1 96.75 242 LEU B CA 1
ATOM 4373 C C . LEU B 1 242 ? 1.083 15.562 16.453 1 96.75 242 LEU B C 1
ATOM 4375 O O . LEU B 1 242 ? 0.652 14.594 15.828 1 96.75 242 LEU B O 1
ATOM 4379 N N . SER B 1 243 ? 1.254 15.547 17.734 1 93.5 243 SER B N 1
ATOM 4380 C CA . SER B 1 243 ? 0.693 14.5 18.578 1 93.5 243 SER B CA 1
ATOM 4381 C C . SER B 1 243 ? -0.31 15.07 19.578 1 93.5 243 SER B C 1
ATOM 4383 O O . SER B 1 243 ? 0.034 15.938 20.375 1 93.5 243 SER B O 1
ATOM 4385 N N . ASP B 1 244 ? -1.489 14.562 19.5 1 93.88 244 ASP B N 1
ATOM 4386 C CA . ASP B 1 244 ? -2.512 14.961 20.453 1 93.88 244 ASP B CA 1
ATOM 4387 C C . ASP B 1 244 ? -2.184 14.445 21.859 1 93.88 244 ASP B C 1
ATOM 4389 O O . ASP B 1 244 ? -2.193 15.203 22.828 1 93.88 244 ASP B O 1
ATOM 4393 N N . GLU B 1 245 ? -1.806 13.242 21.922 1 89.38 245 GLU B N 1
ATOM 4394 C CA . GLU B 1 245 ? -1.587 12.602 23.219 1 89.38 245 GLU B CA 1
ATOM 4395 C C . GLU B 1 245 ? -0.371 13.195 23.922 1 89.38 245 GLU B C 1
ATOM 4397 O O . GLU B 1 245 ? -0.412 13.453 25.141 1 89.38 245 GLU B O 1
ATOM 4402 N N . SER B 1 246 ? 0.628 13.438 23.172 1 87.94 246 SER B N 1
ATOM 4403 C CA . SER B 1 246 ? 1.844 14 23.75 1 87.94 246 SER B CA 1
ATOM 4404 C C . SER B 1 246 ? 1.762 15.516 23.844 1 87.94 246 SER B C 1
ATOM 4406 O O . SER B 1 246 ? 2.6 16.156 24.484 1 87.94 246 SER B O 1
ATOM 4408 N N . ARG B 1 247 ? 0.845 16.109 23.25 1 94.94 247 ARG B N 1
ATOM 4409 C CA . ARG B 1 247 ? 0.627 17.547 23.234 1 94.94 247 ARG B CA 1
ATOM 4410 C C . ARG B 1 247 ? 1.885 18.297 22.781 1 94.94 247 ARG B C 1
ATOM 4412 O O . ARG B 1 247 ? 2.357 19.203 23.469 1 94.94 247 ARG B O 1
ATOM 4419 N N . VAL B 1 248 ? 2.236 17.906 21.594 1 94.44 248 VAL B N 1
ATOM 4420 C CA . VAL B 1 248 ? 3.492 18.484 21.125 1 94.44 248 VAL B CA 1
ATOM 4421 C C . VAL B 1 248 ? 3.51 18.5 19.609 1 94.44 248 VAL B C 1
ATOM 4423 O O . VAL B 1 248 ? 2.898 17.656 18.953 1 94.44 248 VAL B O 1
ATOM 4426 N N . VAL B 1 249 ? 4.145 19.547 19.047 1 96.38 249 VAL B N 1
ATOM 4427 C CA . VAL B 1 249 ? 4.582 19.594 17.641 1 96.38 249 VAL B CA 1
ATOM 4428 C C . VAL B 1 249 ? 6.09 19.375 17.578 1 96.38 249 VAL B C 1
ATOM 4430 O O . VAL B 1 249 ? 6.855 20.031 18.297 1 96.38 249 VAL B O 1
ATOM 4433 N N . ILE B 1 250 ? 6.508 18.438 16.688 1 94.25 250 ILE B N 1
ATOM 4434 C CA . ILE B 1 250 ? 7.93 18.156 16.516 1 94.25 250 ILE B CA 1
ATOM 4435 C C . ILE B 1 250 ? 8.352 18.438 15.078 1 94.25 250 ILE B C 1
ATOM 4437 O O . ILE B 1 250 ? 7.633 18.094 14.133 1 94.25 250 ILE B O 1
ATOM 4441 N N . GLU B 1 251 ? 9.469 19.078 14.945 1 94.56 251 GLU B N 1
ATOM 4442 C CA . GLU B 1 251 ? 10.094 19.281 13.648 1 94.56 251 GLU B CA 1
ATOM 4443 C C . GLU B 1 251 ? 11.109 18.203 13.344 1 94.56 251 GLU B C 1
ATOM 4445 O O . GLU B 1 251 ? 12.023 17.953 14.133 1 94.56 251 GLU B O 1
ATOM 4450 N N . LEU B 1 252 ? 10.914 17.625 12.219 1 92.5 252 LEU B N 1
ATOM 4451 C CA . LEU B 1 252 ? 11.844 16.609 11.75 1 92.5 252 LEU B CA 1
ATOM 4452 C C . LEU B 1 252 ? 12.617 17.109 10.531 1 92.5 252 LEU B C 1
ATOM 4454 O O . LEU B 1 252 ? 12.039 17.703 9.617 1 92.5 252 LEU B O 1
ATOM 4458 N N . ASP B 1 253 ? 13.914 16.797 10.477 1 91.19 253 ASP B N 1
ATOM 4459 C CA . ASP B 1 253 ? 14.68 17.141 9.281 1 91.19 253 ASP B CA 1
ATOM 4460 C C . ASP B 1 253 ? 14.5 16.078 8.195 1 91.19 253 ASP B C 1
ATOM 4462 O O . ASP B 1 253 ? 13.656 15.195 8.32 1 91.19 253 ASP B O 1
ATOM 4466 N N . ARG B 1 254 ? 15.258 16.203 7.176 1 86.44 254 ARG B N 1
ATOM 4467 C CA . ARG B 1 254 ? 15.102 15.328 6.012 1 86.44 254 ARG B CA 1
ATOM 4468 C C . ARG B 1 254 ? 15.43 13.883 6.363 1 86.44 254 ARG B C 1
ATOM 4470 O O . ARG B 1 254 ? 14.867 12.953 5.777 1 86.44 254 ARG B O 1
ATOM 4477 N N . ALA B 1 255 ? 16.266 13.711 7.312 1 82.38 255 ALA B N 1
ATOM 4478 C CA . ALA B 1 255 ? 16.672 12.367 7.719 1 82.38 255 ALA B CA 1
ATOM 4479 C C . ALA B 1 255 ? 15.703 11.789 8.742 1 82.38 255 ALA B C 1
ATOM 4481 O O . ALA B 1 255 ? 15.805 10.609 9.102 1 82.38 255 ALA B O 1
ATOM 4482 N N . GLY B 1 256 ? 14.789 12.609 9.156 1 86.56 256 GLY B N 1
ATOM 4483 C CA . GLY B 1 256 ? 13.828 12.133 10.133 1 86.56 256 GLY B CA 1
ATOM 4484 C C . GLY B 1 256 ? 14.25 12.398 11.562 1 86.56 256 GLY B C 1
ATOM 4485 O O . GLY B 1 256 ? 13.609 11.922 12.508 1 86.56 256 GLY B O 1
ATOM 4486 N N . ASP B 1 257 ? 15.242 13.148 11.711 1 84.56 257 ASP B N 1
ATOM 4487 C CA . ASP B 1 257 ? 15.711 13.477 13.055 1 84.56 257 ASP B CA 1
ATOM 4488 C C . ASP B 1 257 ? 14.992 14.703 13.609 1 84.56 257 ASP B C 1
ATOM 4490 O O . ASP B 1 257 ? 14.836 15.703 12.898 1 84.56 257 ASP B O 1
ATOM 4494 N N . PRO B 1 258 ? 14.594 14.625 14.859 1 87.31 258 PRO B N 1
ATOM 4495 C CA . PRO B 1 258 ? 13.938 15.789 15.453 1 87.31 258 PRO B CA 1
ATOM 4496 C C . PRO B 1 258 ? 14.883 16.984 15.625 1 87.31 258 PRO B C 1
ATOM 4498 O O . PRO B 1 258 ? 16.047 16.797 15.992 1 87.31 258 PRO B O 1
ATOM 4501 N N . LEU B 1 259 ? 14.359 18.203 15.352 1 87.56 259 LEU B N 1
ATOM 4502 C CA . LEU B 1 259 ? 15.148 19.438 15.43 1 87.56 259 LEU B CA 1
ATOM 4503 C C . LEU B 1 259 ? 14.617 20.359 16.516 1 87.56 259 LEU B C 1
ATOM 4505 O O . LEU B 1 259 ? 15.359 21.172 17.062 1 87.56 259 LEU B O 1
ATOM 4509 N N . GLY B 1 260 ? 13.391 20.328 16.781 1 89.88 260 GLY B N 1
ATOM 4510 C CA . GLY B 1 260 ? 12.719 21.203 17.719 1 89.88 260 GLY B CA 1
ATOM 4511 C C . GLY B 1 260 ? 11.281 20.812 18 1 89.88 260 GLY B C 1
ATOM 4512 O O . GLY B 1 260 ? 10.75 19.906 17.344 1 89.88 260 GLY B O 1
ATOM 4513 N N . SER B 1 261 ? 10.742 21.5 19.016 1 92.31 261 SER B N 1
ATOM 4514 C CA . SER B 1 261 ? 9.367 21.156 19.391 1 92.31 261 SER B CA 1
ATOM 4515 C C . SER B 1 261 ? 8.609 22.391 19.875 1 92.31 261 SER B C 1
ATOM 4517 O O . SER B 1 261 ? 9.219 23.406 20.219 1 92.31 261 SER B O 1
ATOM 4519 N N . LEU B 1 262 ? 7.402 22.328 19.75 1 94.44 262 LEU B N 1
ATOM 4520 C CA . LEU B 1 262 ? 6.43 23.25 20.344 1 94.44 262 LEU B CA 1
ATOM 4521 C C . LEU B 1 262 ? 5.449 22.5 21.234 1 94.44 262 LEU B C 1
ATOM 4523 O O . LEU B 1 262 ? 4.602 21.75 20.75 1 94.44 262 LEU B O 1
ATOM 4527 N N . THR B 1 263 ? 5.609 22.734 22.562 1 94.94 263 THR B N 1
ATOM 4528 C CA . THR B 1 263 ? 4.758 22.078 23.547 1 94.94 263 THR B CA 1
ATOM 4529 C C . THR B 1 263 ? 3.4 22.766 23.641 1 94.94 263 THR B C 1
ATOM 4531 O O . THR B 1 263 ? 3.334 23.984 23.797 1 94.94 263 THR B O 1
ATOM 4534 N N . LEU B 1 264 ? 2.379 21.953 23.656 1 97.88 264 LEU B N 1
ATOM 4535 C CA . LEU B 1 264 ? 1.023 22.5 23.641 1 97.88 264 LEU B CA 1
ATOM 4536 C C . LEU B 1 264 ? 0.381 22.406 25.016 1 97.88 264 LEU B C 1
ATOM 4538 O O . LEU B 1 264 ? -0.798 22.062 25.141 1 97.88 264 LEU B O 1
ATOM 4542 N N . ARG B 1 265 ? 1.189 22.656 25.969 1 95.38 265 ARG B N 1
ATOM 4543 C CA . ARG B 1 265 ? 0.735 22.672 27.359 1 95.38 265 ARG B CA 1
ATOM 4544 C C . ARG B 1 265 ? 0.692 24.094 27.906 1 95.38 265 ARG B C 1
ATOM 4546 O O . ARG B 1 265 ? 1.496 24.953 27.5 1 95.38 265 ARG B O 1
ATOM 4553 N N . GLY B 1 266 ? -0.234 24.219 28.859 1 95.75 266 GLY B N 1
ATOM 4554 C CA . GLY B 1 266 ? -0.295 25.516 29.531 1 95.75 266 GLY B CA 1
ATOM 4555 C C . GLY B 1 266 ? 1.032 25.938 30.125 1 95.75 266 GLY B C 1
ATOM 4556 O O . GLY B 1 266 ? 1.764 25.109 30.672 1 95.75 266 GLY B O 1
ATOM 4557 N N . GLY B 1 267 ? 1.234 27.297 30.062 1 95.81 267 GLY B N 1
ATOM 4558 C CA . GLY B 1 267 ? 2.479 27.812 30.609 1 95.81 267 GLY B CA 1
ATOM 4559 C C . GLY B 1 267 ? 3.609 27.828 29.594 1 95.81 267 GLY B C 1
ATOM 4560 O O . GLY B 1 267 ? 4.629 28.484 29.797 1 95.81 267 GLY B O 1
ATOM 4561 N N . ASN B 1 268 ? 3.385 27.141 28.531 1 93.5 268 ASN B N 1
ATOM 4562 C CA . ASN B 1 268 ? 4.371 27.125 27.453 1 93.5 268 ASN B CA 1
ATOM 4563 C C . ASN B 1 268 ? 3.908 27.953 26.266 1 93.5 268 ASN B C 1
ATOM 4565 O O . ASN B 1 268 ? 2.727 27.938 25.906 1 93.5 268 ASN B O 1
ATOM 4569 N N . HIS B 1 269 ? 4.863 28.703 25.719 1 95.69 269 HIS B N 1
ATOM 4570 C CA . HIS B 1 269 ? 4.656 29.469 24.484 1 95.69 269 HIS B CA 1
ATOM 4571 C C . HIS B 1 269 ? 3.494 30.438 24.641 1 95.69 269 HIS B C 1
ATOM 4573 O O . HIS B 1 269 ? 2.756 30.672 23.672 1 95.69 269 HIS B O 1
ATOM 4579 N N . GLY B 1 270 ? 3.277 30.859 25.797 1 96.56 270 GLY B N 1
ATOM 4580 C CA . GLY B 1 270 ? 2.244 31.844 26.047 1 96.56 270 GLY B CA 1
ATOM 4581 C C . GLY B 1 270 ? 0.872 31.234 26.266 1 96.56 270 GLY B C 1
ATOM 4582 O O . GLY B 1 270 ? -0.094 31.953 26.547 1 96.56 270 GLY B O 1
ATOM 4583 N N . LEU B 1 271 ? 0.718 29.938 26.172 1 97.44 271 LEU B N 1
ATOM 4584 C CA . LEU B 1 271 ? -0.559 29.25 26.375 1 97.44 271 LEU B CA 1
ATOM 4585 C C . LEU B 1 271 ? -1.01 29.344 27.828 1 97.44 271 LEU B C 1
ATOM 4587 O O . LEU B 1 271 ? -0.227 29.078 28.734 1 97.44 271 LEU B O 1
ATOM 4591 N N . THR B 1 272 ? -2.209 29.734 28.047 1 98.06 272 THR B N 1
ATOM 4592 C CA . THR B 1 272 ? -2.773 29.781 29.391 1 98.06 272 THR B CA 1
ATOM 4593 C C . THR B 1 272 ? -3.184 28.375 29.859 1 98.06 272 THR B C 1
ATOM 4595 O O . THR B 1 272 ? -3.07 28.047 31.047 1 98.06 272 THR B O 1
ATOM 4598 N N . ASP B 1 273 ? -3.664 27.594 28.891 1 97.56 273 ASP B N 1
ATOM 4599 C CA . ASP B 1 273 ? -4.105 26.234 29.172 1 97.56 273 ASP B CA 1
ATOM 4600 C C . ASP B 1 273 ? -3.555 25.266 28.125 1 97.56 273 ASP B C 1
ATOM 4602 O O . ASP B 1 273 ? -3.08 25.688 27.062 1 97.56 273 ASP B O 1
ATOM 4606 N N . ASP B 1 274 ? -3.709 23.969 28.469 1 97.19 274 ASP B N 1
ATOM 4607 C CA . ASP B 1 274 ? -3.357 22.938 27.5 1 97.19 274 ASP B CA 1
ATOM 4608 C C . ASP B 1 274 ? -4.234 23.047 26.25 1 97.19 274 ASP B C 1
ATOM 4610 O O . ASP B 1 274 ? -5.418 23.375 26.344 1 97.19 274 ASP B O 1
ATOM 4614 N N . VAL B 1 275 ? -3.641 22.812 25.109 1 97.06 275 VAL B N 1
ATOM 4615 C CA . VAL B 1 275 ? -4.461 22.578 23.938 1 97.06 275 VAL B CA 1
ATOM 4616 C C . VAL B 1 275 ? -5.07 21.188 23.984 1 97.06 275 VAL B C 1
ATOM 4618 O O . VAL B 1 275 ? -4.352 20.188 23.922 1 97.06 275 VAL B O 1
ATOM 4621 N N . PRO B 1 276 ? -6.332 21.125 24.109 1 95.06 276 PRO B N 1
ATOM 4622 C CA . PRO B 1 276 ? -6.938 19.797 24.203 1 95.06 276 PRO B CA 1
ATOM 4623 C C . PRO B 1 276 ? -7.074 19.109 22.844 1 95.06 276 PRO B C 1
ATOM 4625 O O . PRO B 1 276 ? -7.406 19.766 21.844 1 95.06 276 PRO B O 1
ATOM 4628 N N . GLN B 1 277 ? -6.824 17.844 22.703 1 93.38 277 GLN B N 1
ATOM 4629 C CA . GLN B 1 277 ? -7.109 16.984 21.547 1 93.38 277 GLN B CA 1
ATOM 4630 C C . GLN B 1 277 ? -6.738 17.688 20.25 1 93.38 277 GLN B C 1
ATOM 4632 O O . GLN B 1 277 ? -7.57 17.828 19.344 1 93.38 277 GLN B O 1
ATOM 4637 N N . ALA B 1 278 ? -5.496 18.203 20.094 1 95.62 278 ALA B N 1
ATOM 4638 C CA . ALA B 1 278 ? -5.016 18.859 18.891 1 95.62 278 ALA B CA 1
ATOM 4639 C C . ALA B 1 278 ? -5.02 17.906 17.703 1 95.62 278 ALA B C 1
ATOM 4641 O O . ALA B 1 278 ? -4.457 16.812 17.781 1 95.62 278 ALA B O 1
ATOM 4642 N N . GLU B 1 279 ? -5.613 18.281 16.531 1 93.88 279 GLU B N 1
ATOM 4643 C CA . GLU B 1 279 ? -5.805 17.312 15.445 1 93.88 279 GLU B CA 1
ATOM 4644 C C . GLU B 1 279 ? -5.465 17.922 14.094 1 93.88 279 GLU B C 1
ATOM 4646 O O . GLU B 1 279 ? -5.477 17.234 13.07 1 93.88 279 GLU B O 1
ATOM 4651 N N . GLY B 1 280 ? -5.219 19.219 14.031 1 97.12 280 GLY B N 1
ATOM 4652 C CA . GLY B 1 280 ? -4.84 19.875 12.789 1 97.12 280 GLY B CA 1
ATOM 4653 C C . GLY B 1 280 ? -3.676 20.828 12.945 1 97.12 280 GLY B C 1
ATOM 4654 O O . GLY B 1 280 ? -3.59 21.547 13.945 1 97.12 280 GLY B O 1
ATOM 4655 N N . LEU B 1 281 ? -2.836 20.828 11.984 1 98.31 281 LEU B N 1
ATOM 4656 C CA . LEU B 1 281 ? -1.634 21.641 11.969 1 98.31 281 LEU B CA 1
ATOM 4657 C C . LEU B 1 281 ? -1.369 22.188 10.57 1 98.31 281 LEU B C 1
ATOM 4659 O O . LEU B 1 281 ? -1.475 21.453 9.578 1 98.31 281 LEU B O 1
ATOM 4663 N N . ALA B 1 282 ? -1.107 23.453 10.523 1 98.62 282 ALA B N 1
ATOM 4664 C CA . ALA B 1 282 ? -0.712 24.062 9.25 1 98.62 282 ALA B CA 1
ATOM 4665 C C . ALA B 1 282 ? 0.152 25.297 9.484 1 98.62 282 ALA B C 1
ATOM 4667 O O . ALA B 1 282 ? 0.138 25.875 10.57 1 98.62 282 ALA B O 1
ATOM 4668 N N . MET B 1 283 ? 0.879 25.641 8.516 1 98.06 283 MET B N 1
ATOM 4669 C CA . MET B 1 283 ? 1.586 26.906 8.484 1 98.06 283 MET B CA 1
ATOM 4670 C C . MET B 1 283 ? 1.274 27.672 7.203 1 98.06 283 MET B C 1
ATOM 4672 O O . MET B 1 283 ? 1.051 27.062 6.152 1 98.06 283 MET B O 1
ATOM 4676 N N . ASP B 1 284 ? 1.263 29.031 7.387 1 97.75 284 ASP B N 1
ATOM 4677 C CA . ASP B 1 284 ? 1.106 29.828 6.172 1 97.75 284 ASP B CA 1
ATOM 4678 C C . ASP B 1 284 ? 2.463 30.266 5.621 1 97.75 284 ASP B C 1
ATOM 4680 O O . ASP B 1 284 ? 3.506 29.797 6.082 1 97.75 284 ASP B O 1
ATOM 4684 N N . ASP B 1 285 ? 2.455 31.031 4.551 1 95.38 285 ASP B N 1
ATOM 4685 C CA . ASP B 1 285 ? 3.689 31.391 3.859 1 95.38 285 ASP B CA 1
ATOM 4686 C C . ASP B 1 285 ? 4.352 32.594 4.512 1 95.38 285 ASP B C 1
ATOM 4688 O O . ASP B 1 285 ? 5.309 33.156 3.973 1 95.38 285 ASP B O 1
ATOM 4692 N N . ARG B 1 286 ? 3.836 33 5.672 1 93.56 286 ARG B N 1
ATOM 4693 C CA . ARG B 1 286 ? 4.41 34.125 6.402 1 93.56 286 ARG B CA 1
ATOM 4694 C C . ARG B 1 286 ? 4.941 33.688 7.762 1 93.56 286 ARG B C 1
ATOM 4696 O O . ARG B 1 286 ? 5.297 34.531 8.594 1 93.56 286 ARG B O 1
ATOM 4703 N N . GLY B 1 287 ? 4.828 32.438 7.957 1 93.56 287 GLY B N 1
ATOM 4704 C CA . GLY B 1 287 ? 5.496 31.859 9.125 1 93.56 287 GLY B CA 1
ATOM 4705 C C . GLY B 1 287 ? 4.559 31.641 10.297 1 93.56 287 GLY B C 1
ATOM 4706 O O . GLY B 1 287 ? 4.992 31.219 11.367 1 93.56 287 GLY B O 1
ATOM 4707 N N . SER B 1 288 ? 3.301 31.984 10.156 1 97.19 288 SER B N 1
ATOM 4708 C CA . SER B 1 288 ? 2.35 31.688 11.227 1 97.19 288 SER B CA 1
ATOM 4709 C C . SER B 1 288 ? 2.029 30.203 11.281 1 97.19 288 SER B C 1
ATOM 4711 O O . SER B 1 288 ? 1.936 29.547 10.25 1 97.19 288 SER B O 1
ATOM 4713 N N . LEU B 1 289 ? 1.858 29.719 12.492 1 98.31 289 LEU B N 1
ATOM 4714 C CA . LEU B 1 289 ? 1.516 28.328 12.734 1 98.31 289 LEU B CA 1
ATOM 4715 C C . LEU B 1 289 ? 0.114 28.203 13.32 1 98.31 289 LEU B C 1
ATOM 4717 O O . LEU B 1 289 ? -0.254 28.969 14.227 1 98.31 289 LEU B O 1
ATOM 4721 N N . TYR B 1 290 ? -0.668 27.297 12.773 1 98.75 290 TYR B N 1
ATOM 4722 C CA . TYR B 1 290 ? -2.061 27.141 13.18 1 98.75 290 TYR B CA 1
ATOM 4723 C C . TYR B 1 290 ? -2.309 25.734 13.734 1 98.75 290 TYR B C 1
ATOM 4725 O O . TYR B 1 290 ? -1.786 24.766 13.203 1 98.75 290 TYR B O 1
ATOM 4733 N N . VAL B 1 291 ? -3.074 25.641 14.758 1 98.5 291 VAL B N 1
ATOM 4734 C CA . VAL B 1 291 ? -3.518 24.375 15.328 1 98.5 291 VAL B CA 1
ATOM 4735 C C . VAL B 1 291 ? -5.027 24.422 15.562 1 98.5 291 VAL B C 1
ATOM 4737 O O . VAL B 1 291 ? -5.57 25.438 15.992 1 98.5 291 VAL B O 1
ATOM 4740 N N . VAL B 1 292 ? -5.676 23.375 15.227 1 96.88 292 VAL B N 1
ATOM 4741 C CA . VAL B 1 292 ? -7.066 23.203 15.633 1 96.88 292 VAL B CA 1
ATOM 4742 C C . VAL B 1 292 ? -7.191 22 16.547 1 96.88 292 VAL B C 1
ATOM 4744 O O . VAL B 1 292 ? -6.387 21.062 16.484 1 96.88 292 VAL B O 1
ATOM 4747 N N . SER B 1 293 ? -8.148 22.078 17.391 1 94.88 293 SER B N 1
ATOM 4748 C CA . SER B 1 293 ? -8.375 21.031 18.375 1 94.88 293 SER B CA 1
ATOM 4749 C C . SER B 1 293 ? -9.859 20.844 18.656 1 94.88 293 SER B C 1
ATOM 4751 O O . SER B 1 293 ? -10.695 21.562 18.109 1 94.88 293 SER B O 1
ATOM 4753 N N . GLU B 1 294 ? -10.125 19.734 19.359 1 89.19 294 GLU B N 1
ATOM 4754 C CA . GLU B 1 294 ? -11.492 19.531 19.812 1 89.19 294 GLU B CA 1
ATOM 4755 C C . GLU B 1 294 ? -11.68 20.031 21.25 1 89.19 294 GLU B C 1
ATOM 4757 O O . GLU B 1 294 ? -10.781 19.875 22.078 1 89.19 294 GLU B O 1
ATOM 4762 N N . PRO B 1 295 ? -12.898 20.516 21.641 1 88.56 295 PRO B N 1
ATOM 4763 C CA . PRO B 1 295 ? -14.102 20.688 20.844 1 88.56 295 PRO B CA 1
ATOM 4764 C C . PRO B 1 295 ? -14.031 21.922 19.938 1 88.56 295 PRO B C 1
ATOM 4766 O O . PRO B 1 295 ? -14.469 23.016 20.328 1 88.56 295 PRO B O 1
ATOM 4769 N N . ASN B 1 296 ? -13.508 22.016 18.766 1 89.12 296 ASN B N 1
ATOM 4770 C CA . ASN B 1 296 ? -13.461 23 17.703 1 89.12 296 ASN B CA 1
ATOM 4771 C C . ASN B 1 296 ? -12.781 24.297 18.141 1 89.12 296 ASN B C 1
ATOM 4773 O O . ASN B 1 296 ? -13.359 25.375 18.031 1 89.12 296 ASN B O 1
ATOM 4777 N N . LEU B 1 297 ? -11.625 24.234 18.656 1 94.56 297 LEU B N 1
ATOM 4778 C CA . LEU B 1 297 ? -10.828 25.391 19.062 1 94.56 297 LEU B CA 1
ATOM 4779 C C . LEU B 1 297 ? -9.727 25.688 18.047 1 94.56 297 LEU B C 1
ATOM 4781 O O . LEU B 1 297 ? -9.164 24.766 17.453 1 94.56 297 LEU B O 1
ATOM 4785 N N . PHE B 1 298 ? -9.547 26.969 17.922 1 96.88 298 PHE B N 1
ATOM 4786 C CA . PHE B 1 298 ? -8.578 27.469 16.953 1 96.88 298 PHE B CA 1
ATOM 4787 C C . PHE B 1 298 ? -7.453 28.234 17.656 1 96.88 298 PHE B C 1
ATOM 4789 O O . PHE B 1 298 ? -7.711 29.062 18.531 1 96.88 298 PHE B O 1
ATOM 4796 N N . TYR B 1 299 ? -6.207 27.875 17.312 1 98.44 299 TYR B N 1
ATOM 4797 C CA . TYR B 1 299 ? -5.016 28.531 17.844 1 98.44 299 TYR B CA 1
ATOM 4798 C C . TYR B 1 299 ? -4.129 29.031 16.703 1 98.44 299 TYR B C 1
ATOM 4800 O O . TYR B 1 299 ? -3.998 28.391 15.672 1 98.44 299 TYR B O 1
ATOM 4808 N N . ARG B 1 300 ? -3.533 30.172 16.938 1 98.69 300 ARG B N 1
ATOM 4809 C CA . ARG B 1 300 ? -2.48 30.688 16.062 1 98.69 300 ARG B CA 1
ATOM 4810 C C . ARG B 1 300 ? -1.237 31.062 16.875 1 98.69 300 ARG B C 1
ATOM 4812 O O . ARG B 1 300 ? -1.343 31.625 17.953 1 98.69 300 ARG B O 1
ATOM 4819 N N . PHE B 1 301 ? -0.143 30.625 16.391 1 98.38 301 PHE B N 1
ATOM 4820 C CA . PHE B 1 301 ? 1.154 30.969 16.969 1 98.38 301 PHE B CA 1
ATOM 4821 C C . PHE B 1 301 ? 1.979 31.797 15.992 1 98.38 301 PHE B C 1
ATOM 4823 O O . PHE B 1 301 ? 1.956 31.547 14.781 1 98.38 301 PHE B O 1
ATOM 4830 N N . SER B 1 302 ? 2.66 32.75 16.469 1 96.38 302 SER B N 1
ATOM 4831 C CA . SER B 1 302 ? 3.561 33.594 15.664 1 96.38 302 SER B CA 1
ATOM 4832 C C . SER B 1 302 ? 4.906 33.781 16.359 1 96.38 302 SER B C 1
ATOM 4834 O O . SER B 1 302 ? 5.02 33.562 17.562 1 96.38 302 SER B O 1
ATOM 4836 N N . ARG B 1 303 ? 5.91 34 15.531 1 90.19 303 ARG B N 1
ATOM 4837 C CA . ARG B 1 303 ? 7.234 34.25 16.094 1 90.19 303 ARG B CA 1
ATOM 4838 C C . ARG B 1 303 ? 7.332 35.656 16.672 1 90.19 303 ARG B C 1
ATOM 4840 O O . ARG B 1 303 ? 6.785 36.594 16.094 1 90.19 303 ARG B O 1
ATOM 4847 N N . ALA B 1 304 ? 7.688 35.75 17.984 1 70.75 304 ALA B N 1
ATOM 4848 C CA . ALA B 1 304 ? 7.852 37.031 18.641 1 70.75 304 ALA B CA 1
ATOM 4849 C C . ALA B 1 304 ? 8.797 37.938 17.844 1 70.75 304 ALA B C 1
ATOM 4851 O O . ALA B 1 304 ? 9.797 37.469 17.297 1 70.75 304 ALA B O 1
ATOM 4852 N N . LEU B 1 305 ? 8.328 39 17.203 1 57.59 305 LEU B N 1
ATOM 4853 C CA . LEU B 1 305 ? 9.18 40.031 16.625 1 57.59 305 LEU B CA 1
ATOM 4854 C C . LEU B 1 305 ? 10.266 40.438 17.609 1 57.59 305 LEU B C 1
ATOM 4856 O O . LEU B 1 305 ? 10.008 40.531 18.812 1 57.59 305 LEU B O 1
ATOM 4860 N N . PRO B 1 306 ? 11.578 40.188 17.281 1 51.16 306 PRO B N 1
ATOM 4861 C CA . PRO B 1 306 ? 12.594 40.75 18.172 1 51.16 306 PRO B CA 1
ATOM 4862 C C . PRO B 1 306 ? 12.219 42.125 18.703 1 51.16 306 PRO B C 1
ATOM 4864 O O . PRO B 1 306 ? 11.555 42.906 18 1 51.16 306 PRO B O 1
ATOM 4867 N N . ALA B 1 307 ? 11.93 42.25 20.047 1 45.66 307 ALA B N 1
ATOM 4868 C CA . ALA B 1 307 ? 11.828 43.594 20.609 1 45.66 307 ALA B CA 1
ATOM 4869 C C . ALA B 1 307 ? 12.859 44.531 19.984 1 45.66 307 ALA B C 1
ATOM 4871 O O . ALA B 1 307 ? 14.016 44.156 19.797 1 45.66 307 ALA B O 1
ATOM 4872 N N . ALA B 1 308 ? 12.406 45.344 19.094 1 42.31 308 ALA B N 1
ATOM 4873 C CA . ALA B 1 308 ? 13.312 46.438 18.75 1 42.31 308 ALA B CA 1
ATOM 4874 C C . ALA B 1 308 ? 14.078 46.938 19.969 1 42.31 308 ALA B C 1
ATOM 4876 O O . ALA B 1 308 ? 13.477 47.312 20.984 1 42.31 308 ALA B O 1
ATOM 4877 N N . ASP B 1 309 ? 15.25 46.344 20.203 1 34.47 309 ASP B N 1
ATOM 4878 C CA . ASP B 1 309 ? 16.062 47.281 21 1 34.47 309 ASP B CA 1
ATOM 4879 C C . ASP B 1 309 ? 16.094 48.656 20.344 1 34.47 309 ASP B C 1
ATOM 4881 O O . ASP B 1 309 ? 16.188 48.781 19.125 1 34.47 309 ASP B O 1
#

Organism: Pseudomonas aeruginosa (strain ATCC 15692 / DSM 22644 / CIP 104116 / JCM 14847 / LMG 12228 / 1C / PRS 101 / PAO1) (NCBI:txid208964)

Secondary structure (DSSP, 8-state):
-HHHHHHHHHHHHHHHHHHHHHHHHHHHHHHHHHHHHHHHHHSS----TT---GGGEEEEEEEEE-TT---EEEEEEETTTTEEEEEETTTTEEEEE-TTS-EEEEEEEES--SEEEEEEEETTEEEEEETTTTEEEEEE--TT---EETT-GGG--EEEE--S-TTS--EEEEEEETTTTEEEEEE-SSS-EEEEEESTT--TTSPPEEEEEE-HHHHHHH--S---EEEEETTTTEEEEEETTTTEEEEE-TTS-EEEEEE-STTSTT-SS--TTEEEEEE-TTS-EEEEETTTEEEEEEE------/--HHHHHHHHHHHHHHHHHHHHHHHHHHHHHHHHHHHHHHHHSS----TT---GGGEEEEEEEEE-TT---B---EEETTTTEEEEEETTTTEEEEE-TTS-EEEEEEEES--SEEEEEEEETTEEEEEETTTTEEEEEE--TT---EETT-GGG--EEEE--S-TTS--EEEEEEETTTTEEEEEE-SSS-EEEEEESTT--TTSPPEEEEEE-HHHHHHH--S---EEEEETTTTEEEEEETTTTEEEEE-TTS-EEEEEE-STTSTT-SS--TTEEEEEE-TTS-EEEEETTTEEEEEEE------

InterPro domains:
  IPR009722 YjiK/CarP [PF06977] (50-302)
  IPR009722 YjiK/CarP [cd09971] (57-302)
  IPR011042 Six-bladed beta-propeller, TolB-like [G3DSA:2.120.10.30] (20-296)